Protein AF-A0A9X3E9T6-F1 (afdb_monomer_lite)

pLDDT: mean 73.94, std 21.01, range [24.67, 98.44]

Organism: NCBI:txid2766470

Secondary structure (DSSP, 8-state):
--EE-TTS-EEEEEEEEESSS-STT-SS-EEEEEEEETTEEEEEEEEEB-TTTS-TT--TT-B--GGGB-STTSTT------------GGGHHHHHHHHHHSTTGGG----S----TT-TTS------PPPPP-HHHHHHHHHHTT--HHHHHHHHT--HHHHHHHHTTSSPPPHHHHHHHHHH-HHHHTSEEEEEEEEEEEETT--HHHIIIIIS---GGGEEEEE--GGG-SEEEEETTSTTEEEEE---EE-TTT--EE----EEEEE-HHHHHHHHHHHHHTT--HHHHHHHHHHTT-EEEEEEEEEEESS----HHHHHHHHHTT-EEETT--EEEEEETTTEEEEEEEETTEEEEEEEHHHHHHHTT---S--EEEEEEEETHHHHHHHHHHHHHS-HHHHHHHHHHHHEEEBSSPPPTTGGGSSSHHHHHTTTSPBPHHHHHHHHHGGG-EEEE-PPP--HHHHHHHIIIIIHHHHHHHHHTTTHHHHHHHHHTPPPPHHHHHHHHHHHHHHHHTT-------------SEETTSHHHH--

Structure (mmCIF, N/CA/C/O backbone):
data_AF-A0A9X3E9T6-F1
#
_entry.id   AF-A0A9X3E9T6-F1
#
loop_
_atom_site.group_PDB
_atom_site.id
_atom_site.type_symbol
_atom_site.label_atom_id
_atom_site.label_alt_id
_atom_site.label_comp_id
_atom_site.label_asym_id
_atom_site.label_entity_id
_atom_site.label_seq_id
_atom_site.pdbx_PDB_ins_code
_atom_site.Cartn_x
_atom_site.Cartn_y
_atom_site.Cartn_z
_atom_site.occupancy
_atom_site.B_iso_or_equiv
_atom_site.auth_seq_id
_atom_site.auth_comp_id
_atom_site.auth_asym_id
_atom_site.auth_atom_id
_atom_site.pdbx_PDB_model_num
ATOM 1 N N . MET A 1 1 ? 38.530 -41.540 -10.177 1.00 44.16 1 MET A N 1
ATOM 2 C CA . MET A 1 1 ? 39.896 -41.070 -10.492 1.00 44.16 1 MET A CA 1
ATOM 3 C C . MET A 1 1 ? 40.371 -41.462 -11.899 1.00 44.16 1 MET A C 1
ATOM 5 O O . MET A 1 1 ? 41.571 -41.481 -12.116 1.00 44.16 1 MET A O 1
ATOM 9 N N . THR A 1 2 ? 39.484 -41.700 -12.874 1.00 44.81 2 THR A N 1
ATOM 10 C CA . THR A 1 2 ? 39.869 -41.857 -14.290 1.00 44.81 2 THR A CA 1
ATOM 11 C C . THR A 1 2 ? 38.650 -41.707 -15.211 1.00 44.81 2 THR A C 1
ATOM 13 O O . THR A 1 2 ? 37.538 -42.032 -14.797 1.00 44.81 2 THR A O 1
ATOM 16 N N . VAL A 1 3 ? 38.853 -41.200 -16.433 1.00 48.16 3 VAL A N 1
ATOM 17 C CA . VAL A 1 3 ? 37.848 -41.025 -17.503 1.00 48.16 3 VAL A CA 1
ATOM 18 C C . VAL A 1 3 ? 38.040 -42.129 -18.551 1.00 48.16 3 VAL A C 1
ATOM 20 O O . VAL A 1 3 ? 39.171 -42.335 -18.980 1.00 48.16 3 VAL A O 1
ATOM 23 N N . LEU A 1 4 ? 36.986 -42.838 -18.976 1.00 39.59 4 LEU A N 1
ATOM 24 C CA . LEU A 1 4 ? 37.076 -43.904 -19.994 1.00 39.59 4 LEU A CA 1
ATOM 25 C C . LEU A 1 4 ? 36.859 -43.349 -21.410 1.00 39.59 4 LEU A C 1
ATOM 27 O O . LEU A 1 4 ? 35.721 -43.211 -21.826 1.00 39.59 4 LEU A O 1
ATOM 31 N N . ALA A 1 5 ? 37.914 -42.960 -22.124 1.00 48.97 5 ALA A N 1
ATOM 32 C CA . ALA A 1 5 ? 37.822 -42.355 -23.470 1.00 48.97 5 ALA A CA 1
ATOM 33 C C . ALA A 1 5 ? 37.066 -43.208 -24.486 1.00 48.97 5 ALA A C 1
ATOM 35 O O . ALA A 1 5 ? 36.937 -44.415 -24.315 1.00 48.97 5 ALA A O 1
ATOM 36 N N . GLU A 1 6 ? 36.644 -42.592 -25.594 1.00 45.19 6 GLU A N 1
ATOM 37 C CA . GLU A 1 6 ? 36.139 -43.305 -26.779 1.00 45.19 6 GLU A CA 1
ATOM 38 C C . GLU A 1 6 ? 37.136 -44.376 -27.278 1.00 45.19 6 GLU A C 1
ATOM 40 O O . GLU A 1 6 ? 36.754 -45.339 -27.935 1.00 45.19 6 GLU A O 1
ATOM 45 N N . THR A 1 7 ? 38.416 -44.262 -26.899 1.00 46.56 7 THR A N 1
ATOM 46 C CA . THR A 1 7 ? 39.479 -45.262 -27.103 1.00 46.56 7 THR A CA 1
ATOM 47 C C . THR A 1 7 ? 39.428 -46.455 -26.132 1.00 46.56 7 THR A C 1
ATOM 49 O O . THR A 1 7 ? 40.291 -47.330 -26.186 1.00 46.56 7 THR A O 1
ATOM 52 N N . ASN A 1 8 ? 38.433 -46.510 -25.243 1.00 52.31 8 ASN A N 1
ATOM 53 C CA . ASN A 1 8 ? 38.227 -47.516 -24.198 1.00 52.31 8 ASN A CA 1
ATOM 54 C C . ASN A 1 8 ? 39.381 -47.635 -23.179 1.00 52.31 8 ASN A C 1
ATOM 56 O O . ASN A 1 8 ? 39.603 -48.691 -22.585 1.00 52.31 8 ASN A O 1
ATOM 60 N N . GLN A 1 9 ? 40.124 -46.546 -22.962 1.00 46.59 9 GLN A N 1
ATOM 61 C CA . GLN A 1 9 ? 41.236 -46.470 -22.010 1.00 46.59 9 GLN A CA 1
ATOM 62 C C . GLN A 1 9 ? 40.991 -45.423 -20.922 1.00 46.59 9 GLN A C 1
ATOM 64 O O . GLN A 1 9 ? 40.232 -44.473 -21.113 1.00 46.59 9 GLN A O 1
ATOM 69 N N . PHE A 1 10 ? 41.641 -45.607 -19.772 1.00 55.19 10 PHE A N 1
ATOM 70 C CA . PHE A 1 10 ? 41.429 -44.806 -18.569 1.00 55.19 10 PHE A CA 1
ATOM 71 C C . PHE A 1 10 ? 42.449 -43.667 -18.441 1.00 55.19 10 PHE A C 1
ATOM 73 O O . PHE A 1 10 ? 43.644 -43.911 -18.294 1.00 55.19 10 PHE A O 1
ATOM 80 N N . TYR A 1 11 ? 41.960 -42.428 -18.429 1.00 59.91 11 TYR A N 1
ATOM 81 C CA . TYR A 1 11 ? 42.768 -41.208 -18.339 1.00 59.91 11 TYR A CA 1
ATOM 82 C C . TYR A 1 11 ? 42.636 -40.563 -16.965 1.00 59.91 11 TYR A C 1
ATOM 84 O O . TYR A 1 11 ? 41.524 -40.442 -16.457 1.00 59.91 11 TYR A O 1
ATOM 92 N N . SER A 1 12 ? 43.729 -40.093 -16.370 1.00 67.38 12 SER A N 1
ATOM 93 C CA . SER A 1 12 ? 43.679 -39.248 -15.175 1.00 67.38 12 SER A CA 1
ATOM 94 C C . SER A 1 12 ? 43.418 -37.789 -15.558 1.00 67.38 12 SER A C 1
ATOM 96 O O . SER A 1 12 ? 43.933 -37.299 -16.562 1.00 67.38 12 SER A O 1
ATOM 98 N N . ALA A 1 13 ? 42.587 -37.105 -14.769 1.00 67.38 13 ALA A N 1
ATOM 99 C CA . ALA A 1 13 ? 42.177 -35.724 -15.008 1.00 67.38 13 ALA A CA 1
ATOM 100 C C . ALA A 1 13 ? 42.768 -34.795 -13.940 1.00 67.38 13 ALA A C 1
ATOM 102 O O . ALA A 1 13 ? 42.509 -34.974 -12.747 1.00 67.38 13 ALA A O 1
ATOM 103 N N . THR A 1 14 ? 43.539 -33.800 -14.377 1.00 73.94 14 THR A N 1
ATOM 104 C CA . THR A 1 14 ? 44.278 -32.876 -13.507 1.00 73.94 14 THR A CA 1
ATOM 105 C C . THR A 1 14 ? 43.867 -31.431 -13.767 1.00 73.94 14 THR A C 1
ATOM 107 O O . THR A 1 14 ? 43.789 -31.002 -14.917 1.00 73.94 14 THR A O 1
ATOM 110 N N . PHE A 1 15 ? 43.625 -30.656 -12.711 1.00 76.12 15 PHE A N 1
ATOM 111 C CA . PHE A 1 15 ? 43.280 -29.241 -12.802 1.00 76.12 15 PHE A CA 1
ATOM 112 C C . PHE A 1 15 ? 44.465 -28.409 -13.301 1.00 76.12 15 PHE A C 1
ATOM 114 O O . PHE A 1 15 ? 45.525 -28.379 -12.677 1.00 76.12 15 PHE A O 1
ATOM 121 N N . LEU A 1 16 ? 44.271 -27.690 -14.407 1.00 66.06 16 LEU A N 1
ATOM 122 C CA . LEU A 1 16 ? 45.278 -26.830 -15.036 1.00 66.06 16 LEU A CA 1
ATOM 123 C C . LEU A 1 16 ? 44.920 -25.334 -14.967 1.00 66.06 16 LEU A C 1
ATOM 125 O O . LEU A 1 16 ? 45.559 -24.515 -15.627 1.00 66.06 16 LEU A O 1
ATOM 129 N N . GLY A 1 17 ? 43.930 -24.968 -14.150 1.00 64.12 17 GLY A N 1
ATOM 130 C CA . GLY A 1 17 ? 43.549 -23.581 -13.889 1.00 64.12 17 GLY A CA 1
ATOM 131 C C . GLY A 1 17 ? 42.179 -23.212 -14.452 1.00 64.12 17 GLY A C 1
ATOM 132 O O . GLY A 1 17 ? 41.471 -24.034 -15.027 1.00 64.12 17 GLY A O 1
ATOM 133 N N . THR A 1 18 ? 41.779 -21.959 -14.272 1.00 64.88 18 THR A N 1
ATOM 134 C CA . THR A 1 18 ? 40.484 -21.437 -14.729 1.00 64.88 18 THR A CA 1
ATOM 135 C C . THR A 1 18 ? 40.640 -20.667 -16.033 1.00 64.88 18 THR A C 1
ATOM 137 O O . THR A 1 18 ? 41.715 -20.156 -16.343 1.00 64.88 18 THR A O 1
ATOM 140 N N . THR A 1 19 ? 39.568 -20.562 -16.819 1.00 56.28 19 THR A N 1
ATOM 141 C CA . THR A 1 19 ? 39.534 -19.657 -17.986 1.00 56.28 19 THR A CA 1
ATOM 142 C C . THR A 1 19 ? 38.883 -18.311 -17.671 1.00 56.28 19 THR A C 1
ATOM 144 O O . THR A 1 19 ? 38.734 -17.484 -18.563 1.00 56.28 19 THR A O 1
ATOM 147 N N . GLN A 1 20 ? 38.484 -18.094 -16.416 1.00 53.66 20 GLN A N 1
ATOM 148 C CA . GLN A 1 20 ? 37.830 -16.881 -15.929 1.00 53.66 20 GLN A CA 1
ATOM 149 C C . GLN A 1 20 ? 38.615 -16.287 -14.752 1.00 53.66 20 GLN A C 1
ATOM 151 O O . GLN A 1 20 ? 39.206 -17.025 -13.959 1.00 53.66 20 GLN A O 1
ATOM 156 N N . HIS A 1 21 ? 38.605 -14.953 -14.645 1.00 43.19 21 HIS A N 1
ATOM 157 C CA . HIS A 1 21 ? 39.399 -14.185 -13.676 1.00 43.19 21 HIS A CA 1
ATOM 158 C C . HIS A 1 21 ? 38.921 -14.306 -12.213 1.00 43.19 21 HIS A C 1
ATOM 160 O O . HIS A 1 21 ? 39.650 -13.900 -11.312 1.00 43.19 21 HIS A O 1
ATOM 166 N N . SER A 1 22 ? 37.751 -14.899 -11.942 1.00 46.81 22 SER A N 1
ATOM 167 C CA . SER A 1 22 ? 37.351 -15.315 -10.590 1.00 46.81 22 SER A CA 1
ATOM 168 C C . SER A 1 22 ? 36.374 -16.500 -10.632 1.00 46.81 22 SER A C 1
ATOM 170 O O . SER A 1 22 ? 35.544 -16.601 -11.531 1.00 46.81 22 SER A O 1
ATOM 172 N N . LEU A 1 23 ? 36.481 -17.413 -9.659 1.00 48.50 23 LEU A N 1
ATOM 173 C CA . LEU A 1 23 ? 35.585 -18.574 -9.496 1.00 48.50 23 LEU A CA 1
ATOM 174 C C . LEU A 1 23 ? 34.292 -18.238 -8.735 1.00 48.50 23 LEU A C 1
ATOM 176 O O . LEU A 1 23 ? 33.422 -19.089 -8.592 1.00 48.50 23 LEU A O 1
ATOM 180 N N . ALA A 1 24 ? 34.172 -17.018 -8.210 1.00 46.91 24 ALA A N 1
ATOM 181 C CA . ALA A 1 24 ? 33.359 -16.752 -7.027 1.00 46.91 24 ALA A CA 1
ATOM 182 C C . ALA A 1 24 ? 31.846 -16.583 -7.264 1.00 46.91 24 ALA A C 1
ATOM 184 O O . ALA A 1 24 ? 31.124 -16.396 -6.293 1.00 46.91 24 ALA A O 1
ATOM 185 N N . TYR A 1 25 ? 31.338 -16.651 -8.499 1.00 48.00 25 TYR A N 1
ATOM 186 C CA . TYR A 1 25 ? 29.933 -16.289 -8.761 1.00 48.00 25 TYR A CA 1
ATOM 187 C C . TYR A 1 25 ? 29.215 -17.149 -9.799 1.00 48.00 25 TYR A C 1
ATOM 189 O O . TYR A 1 25 ? 28.140 -16.780 -10.267 1.00 48.00 25 TYR A O 1
ATOM 197 N N . THR A 1 26 ? 29.773 -18.301 -10.171 1.00 48.09 26 THR A N 1
ATOM 198 C CA . THR A 1 26 ? 29.098 -19.194 -11.120 1.00 48.09 26 THR A CA 1
ATOM 199 C C . THR A 1 26 ? 28.942 -20.574 -10.498 1.00 48.09 26 THR A C 1
ATOM 201 O O . THR A 1 26 ? 29.926 -21.182 -10.086 1.00 48.09 26 THR A O 1
ATOM 204 N N . ASN A 1 27 ? 27.716 -21.100 -10.481 1.00 56.22 27 ASN A N 1
ATOM 205 C CA . ASN A 1 27 ? 27.449 -22.478 -10.056 1.00 56.22 27 ASN A CA 1
ATOM 206 C C . ASN A 1 27 ? 27.960 -23.510 -11.080 1.00 56.22 27 ASN A C 1
ATOM 208 O O . ASN A 1 27 ? 27.854 -24.711 -10.832 1.00 56.22 27 ASN A O 1
ATOM 212 N N . THR A 1 28 ? 28.505 -23.067 -12.224 1.00 61.16 28 THR A N 1
ATOM 213 C CA . THR A 1 28 ? 29.092 -23.934 -13.251 1.00 61.16 28 THR A CA 1
ATOM 214 C C . THR A 1 28 ? 30.364 -23.354 -13.908 1.00 61.16 28 THR A C 1
ATOM 216 O O . THR A 1 28 ? 30.304 -22.992 -15.090 1.00 61.16 28 THR A O 1
ATOM 219 N N . PRO A 1 29 ? 31.499 -23.181 -13.199 1.00 62.38 29 PRO A N 1
ATOM 220 C CA . PRO A 1 29 ? 32.652 -22.484 -13.768 1.00 62.38 29 PRO A CA 1
ATOM 221 C C . PRO A 1 29 ? 33.346 -23.295 -14.867 1.00 62.38 29 PRO A C 1
ATOM 223 O O . PRO A 1 29 ? 33.340 -24.527 -14.859 1.00 62.38 29 PRO A O 1
ATOM 226 N N . LEU A 1 30 ? 33.978 -22.579 -15.803 1.00 66.31 30 LEU A N 1
ATOM 227 C CA . LEU A 1 30 ? 34.826 -23.154 -16.849 1.00 66.31 30 LEU A CA 1
ATOM 228 C C . LEU A 1 30 ? 36.261 -23.310 -16.338 1.00 66.31 30 LEU A C 1
ATOM 230 O O . LEU A 1 30 ? 36.926 -22.335 -15.965 1.00 66.31 30 LEU A O 1
ATOM 234 N N . ILE A 1 31 ? 36.752 -24.545 -16.362 1.00 67.88 31 ILE A N 1
ATOM 235 C CA . ILE A 1 31 ? 38.108 -24.891 -15.934 1.00 67.88 31 ILE A CA 1
ATOM 236 C C . ILE A 1 31 ? 38.887 -25.572 -17.055 1.00 67.88 31 ILE A C 1
ATOM 238 O O . ILE A 1 31 ? 38.310 -26.258 -17.895 1.00 67.88 31 ILE A O 1
ATOM 242 N N . LYS A 1 32 ? 40.211 -25.402 -17.066 1.00 71.56 32 LYS A N 1
ATOM 243 C CA . LYS A 1 32 ? 41.132 -26.186 -17.892 1.00 71.56 32 LYS A CA 1
ATOM 244 C C . LYS A 1 32 ? 41.535 -27.450 -17.145 1.00 71.56 32 LYS A C 1
ATOM 246 O O . LYS A 1 32 ? 41.968 -27.388 -15.996 1.00 71.56 32 LYS A O 1
ATOM 251 N N . VAL A 1 33 ? 41.440 -28.585 -17.823 1.00 69.38 33 VAL A N 1
ATOM 252 C CA . VAL A 1 33 ? 41.787 -29.904 -17.290 1.00 69.38 33 VAL A CA 1
ATOM 253 C C . VAL A 1 33 ? 42.722 -30.609 -18.265 1.00 69.38 33 VAL A C 1
ATOM 255 O O . VAL A 1 33 ? 42.453 -30.660 -19.466 1.00 69.38 33 VAL A O 1
ATOM 258 N N . GLY A 1 34 ? 43.831 -31.133 -17.751 1.00 73.44 34 GLY A N 1
ATOM 259 C CA . GLY A 1 34 ? 44.755 -31.994 -18.482 1.00 73.44 34 GLY A CA 1
ATOM 260 C C . GLY A 1 34 ? 44.348 -33.452 -18.339 1.00 73.44 34 GLY A C 1
ATOM 261 O O . GLY A 1 34 ? 44.102 -33.908 -17.224 1.00 73.44 34 GLY A O 1
ATOM 262 N N . LEU A 1 35 ? 44.269 -34.167 -19.458 1.00 71.38 35 LEU A N 1
ATOM 263 C CA . LEU A 1 35 ? 43.965 -35.593 -19.502 1.00 71.38 35 LEU A CA 1
ATOM 264 C C . LEU A 1 35 ? 45.243 -36.368 -19.815 1.00 71.38 35 LEU A C 1
ATOM 266 O O . LEU A 1 35 ? 45.805 -36.227 -20.906 1.00 71.38 35 LEU A O 1
ATOM 270 N N . SER A 1 36 ? 45.686 -37.192 -18.869 1.00 67.94 36 SER A N 1
ATOM 271 C CA . SER A 1 36 ? 46.921 -37.969 -18.971 1.00 67.94 36 SER A CA 1
ATOM 272 C C . SER A 1 36 ? 46.633 -39.464 -19.026 1.00 67.94 36 SER A C 1
ATOM 274 O O . SER A 1 36 ? 45.788 -39.977 -18.297 1.00 67.94 36 SER A O 1
ATOM 276 N N . LEU A 1 37 ? 47.365 -40.182 -19.870 1.00 68.19 37 LEU A N 1
ATOM 277 C CA . LEU A 1 37 ? 47.277 -41.631 -20.022 1.00 68.19 37 LEU A CA 1
ATOM 278 C C . LEU A 1 37 ? 48.650 -42.225 -19.699 1.00 68.19 37 LEU A C 1
ATOM 280 O O . LEU A 1 37 ? 49.653 -41.771 -20.238 1.00 68.19 37 LEU A O 1
ATOM 284 N N . HIS A 1 38 ? 48.707 -43.193 -18.779 1.00 70.06 38 HIS A N 1
ATOM 285 C CA . HIS A 1 38 ? 49.962 -43.756 -18.240 1.00 70.06 38 HIS A CA 1
ATOM 286 C C . HIS A 1 38 ? 50.953 -42.703 -17.698 1.00 70.06 38 HIS A C 1
ATOM 288 O O . HIS A 1 38 ? 52.161 -42.907 -17.715 1.00 70.06 38 HIS A O 1
ATOM 294 N N . GLY A 1 39 ? 50.440 -41.577 -17.190 1.00 57.47 39 GLY A N 1
ATOM 295 C CA . GLY A 1 39 ? 51.256 -40.495 -16.627 1.00 57.47 39 GLY A CA 1
ATOM 296 C C . GLY A 1 39 ? 51.733 -39.453 -17.641 1.00 57.47 39 GLY A C 1
ATOM 297 O O . GLY A 1 39 ? 52.264 -38.427 -17.226 1.00 57.47 39 GLY A O 1
ATOM 298 N N . GLU A 1 40 ? 51.483 -39.649 -18.937 1.00 53.75 40 GLU A N 1
ATOM 299 C CA . GLU A 1 40 ? 51.814 -38.670 -19.975 1.00 53.75 40 GLU A CA 1
ATOM 300 C C . GLU A 1 40 ? 50.583 -37.866 -20.399 1.00 53.75 40 GLU A C 1
ATOM 302 O O . GLU A 1 40 ? 49.534 -38.440 -20.706 1.00 53.75 40 GLU A O 1
ATOM 307 N N . LEU A 1 41 ? 50.713 -36.536 -20.432 1.00 67.69 41 LEU A N 1
ATOM 308 C CA . LEU A 1 41 ? 49.646 -35.617 -20.825 1.00 67.69 41 LEU A CA 1
ATOM 309 C C . LEU A 1 41 ? 49.325 -35.780 -22.311 1.00 67.69 41 LEU A C 1
ATOM 311 O O . LEU A 1 41 ? 50.158 -35.499 -23.167 1.00 67.69 41 LEU A O 1
ATOM 315 N N . GLN A 1 42 ? 48.096 -36.185 -22.609 1.00 69.69 42 GLN A N 1
ATOM 316 C CA . GLN A 1 42 ? 47.655 -36.440 -23.979 1.00 69.69 42 GLN A CA 1
ATOM 317 C C . GLN A 1 42 ? 46.933 -35.230 -24.569 1.00 69.69 42 GLN A C 1
ATOM 319 O O . GLN A 1 42 ? 47.113 -34.892 -25.736 1.00 69.69 42 GLN A O 1
ATOM 324 N N . THR A 1 43 ? 46.092 -34.561 -23.777 1.00 64.44 43 THR A N 1
ATOM 325 C CA . THR A 1 43 ? 45.343 -33.394 -24.250 1.00 64.44 43 THR A CA 1
ATOM 326 C C . THR A 1 43 ? 44.883 -32.504 -23.099 1.00 64.44 43 THR A C 1
ATOM 328 O O . THR A 1 43 ? 44.825 -32.934 -21.948 1.00 64.44 43 THR A O 1
ATOM 331 N N . VAL A 1 44 ? 44.540 -31.255 -23.412 1.00 68.62 44 VAL A N 1
ATOM 332 C CA . VAL A 1 44 ? 43.971 -30.287 -22.469 1.00 68.62 44 VAL A CA 1
ATOM 333 C C . VAL A 1 44 ? 42.613 -29.841 -22.991 1.00 68.62 44 VAL A C 1
ATOM 335 O O . VAL A 1 44 ? 42.472 -29.500 -24.166 1.00 68.62 44 VAL A O 1
ATOM 338 N N . LYS A 1 45 ? 41.611 -29.834 -22.116 1.00 64.62 45 LYS A N 1
ATOM 339 C CA . LYS A 1 45 ? 40.236 -29.447 -22.443 1.00 64.62 45 LYS A CA 1
ATOM 340 C C . LYS A 1 45 ? 39.742 -28.377 -21.484 1.00 64.62 45 LYS A C 1
ATOM 342 O O . LYS A 1 45 ? 40.173 -28.318 -20.335 1.00 64.62 45 LYS A O 1
ATOM 347 N N . THR A 1 46 ? 38.832 -27.539 -21.965 1.00 68.06 46 THR A N 1
ATOM 348 C CA . THR A 1 46 ? 38.078 -26.616 -21.118 1.00 68.06 46 THR A CA 1
ATOM 349 C C . THR A 1 46 ? 36.684 -27.188 -20.925 1.00 68.06 46 THR A C 1
ATOM 351 O O . THR A 1 46 ? 36.020 -27.482 -21.913 1.00 68.06 46 THR A O 1
ATOM 354 N N . V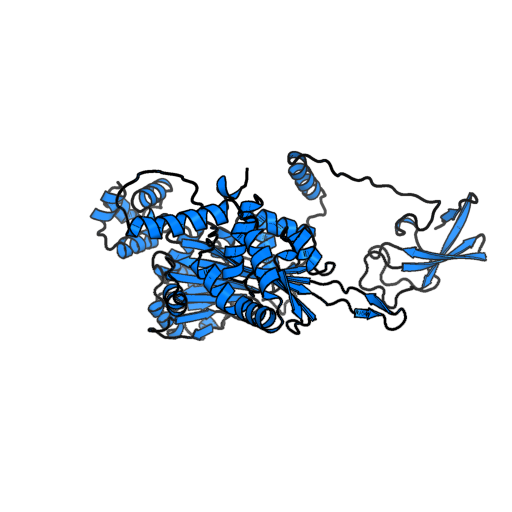AL A 1 47 ? 36.275 -27.379 -19.673 1.00 64.38 47 VAL A N 1
ATOM 355 C CA . VAL A 1 47 ? 35.019 -28.050 -19.313 1.00 64.38 47 VAL A CA 1
ATOM 356 C C . VAL A 1 47 ? 34.284 -27.275 -18.227 1.00 64.38 47 VAL A C 1
ATOM 358 O O . VAL A 1 47 ? 34.920 -26.671 -17.354 1.00 64.38 47 VAL A O 1
ATOM 361 N N . LYS A 1 48 ? 32.951 -27.299 -18.266 1.00 67.44 48 LYS A N 1
ATOM 362 C CA . LYS A 1 48 ? 32.105 -26.793 -17.184 1.00 67.44 48 LYS A CA 1
ATOM 363 C C . LYS A 1 48 ? 31.958 -27.820 -16.073 1.00 67.44 48 LYS A C 1
ATOM 365 O O . LYS A 1 48 ? 31.623 -28.984 -16.290 1.00 67.44 48 LYS A O 1
ATOM 370 N N . VAL A 1 49 ? 32.148 -27.356 -14.848 1.00 62.16 49 VAL A N 1
ATOM 371 C CA . VAL A 1 49 ? 32.043 -28.167 -13.630 1.00 62.16 49 VAL A CA 1
ATOM 372 C C . VAL A 1 49 ? 31.055 -27.556 -12.665 1.00 62.16 49 VAL A C 1
ATOM 374 O O . VAL A 1 49 ? 30.827 -26.368 -12.724 1.00 62.16 49 VAL A O 1
ATOM 377 N N . ASN A 1 50 ? 30.465 -28.334 -11.771 1.00 63.62 50 ASN A N 1
ATOM 378 C CA . ASN A 1 50 ? 29.558 -27.886 -10.732 1.00 63.62 50 ASN A CA 1
ATOM 379 C C . ASN A 1 50 ? 30.347 -27.114 -9.665 1.00 63.62 50 ASN A C 1
ATOM 381 O O . ASN A 1 50 ? 31.109 -27.695 -8.890 1.00 63.62 50 ASN A O 1
ATOM 385 N N . GLY A 1 51 ? 30.134 -25.801 -9.618 1.00 57.88 51 GLY A N 1
ATOM 386 C CA . GLY A 1 51 ? 30.788 -24.876 -8.693 1.00 57.88 51 GLY A CA 1
ATOM 387 C C . GLY A 1 51 ? 30.529 -25.203 -7.224 1.00 57.88 51 GLY A C 1
ATOM 388 O O . GLY A 1 51 ? 31.384 -24.931 -6.394 1.00 57.88 51 GLY A O 1
ATOM 389 N N . ASN A 1 52 ? 29.416 -25.875 -6.906 1.00 59.03 52 ASN A N 1
ATOM 390 C CA . ASN A 1 52 ? 29.074 -26.260 -5.532 1.00 59.03 52 ASN A CA 1
ATOM 391 C C . ASN A 1 52 ? 29.847 -27.494 -5.036 1.00 59.03 52 ASN A C 1
ATOM 393 O O . ASN A 1 52 ? 29.857 -27.766 -3.838 1.00 59.03 52 ASN A O 1
ATOM 397 N N . GLN A 1 53 ? 30.454 -28.267 -5.945 1.00 52.03 53 GLN A N 1
ATOM 398 C CA . GLN A 1 53 ? 31.269 -29.443 -5.611 1.00 52.03 53 GLN A CA 1
ATOM 399 C C . GLN A 1 53 ? 32.769 -29.211 -5.823 1.00 52.03 53 GLN A C 1
ATOM 401 O O . GLN A 1 53 ? 33.588 -29.987 -5.332 1.00 52.03 53 GLN A O 1
ATOM 406 N N . LEU A 1 54 ? 33.149 -28.127 -6.503 1.00 54.03 54 LEU A N 1
ATOM 407 C CA . LEU A 1 54 ? 34.503 -27.601 -6.423 1.00 54.03 54 LEU A CA 1
ATOM 408 C C . LEU A 1 54 ? 34.699 -27.044 -5.015 1.00 54.03 54 LEU A C 1
ATOM 410 O O . LEU A 1 54 ? 34.128 -26.017 -4.658 1.00 54.03 54 LEU A O 1
ATOM 414 N N . SER A 1 55 ? 35.503 -27.716 -4.191 1.00 52.59 55 SER A N 1
ATOM 415 C CA . SER A 1 55 ? 35.936 -27.087 -2.943 1.00 52.59 55 SER A CA 1
ATOM 416 C C . SER A 1 55 ? 36.629 -25.760 -3.280 1.00 52.59 55 SER A C 1
ATOM 418 O O . SER A 1 55 ? 37.395 -25.693 -4.244 1.00 52.59 55 SER A O 1
ATOM 420 N N . ASN A 1 56 ? 36.417 -24.715 -2.476 1.00 52.91 56 ASN A N 1
ATOM 421 C CA . ASN A 1 56 ? 37.057 -23.399 -2.650 1.00 52.91 56 ASN A CA 1
ATOM 422 C C . ASN A 1 56 ? 38.609 -23.428 -2.568 1.00 52.91 56 ASN A C 1
ATOM 424 O O . ASN A 1 56 ? 39.237 -22.375 -2.533 1.00 52.91 56 ASN A O 1
ATOM 428 N N . ASN A 1 57 ? 39.235 -24.614 -2.540 1.00 56.06 57 ASN A N 1
ATOM 429 C CA . ASN A 1 57 ? 40.653 -24.853 -2.282 1.00 56.06 57 ASN A CA 1
ATOM 430 C C . ASN A 1 57 ? 41.392 -25.637 -3.393 1.00 56.06 57 ASN A C 1
ATOM 432 O O . ASN A 1 57 ? 42.522 -26.057 -3.143 1.00 56.06 57 ASN A O 1
ATOM 436 N N . LEU A 1 58 ? 40.813 -25.856 -4.585 1.00 59.12 58 LEU A N 1
ATOM 437 C CA . LEU A 1 58 ? 41.522 -26.549 -5.681 1.00 59.12 58 LEU A CA 1
ATOM 438 C C . LEU A 1 58 ? 42.771 -25.778 -6.145 1.00 59.12 58 LEU A C 1
ATOM 440 O O . LEU A 1 58 ? 42.696 -24.604 -6.513 1.00 59.12 58 LEU A O 1
ATOM 444 N N . LYS A 1 59 ? 43.915 -26.464 -6.184 1.00 65.44 59 LYS A N 1
ATOM 445 C CA . LYS A 1 59 ? 45.211 -25.944 -6.633 1.00 65.44 59 LYS A CA 1
ATOM 446 C C . LYS A 1 59 ? 45.616 -26.551 -7.970 1.00 65.44 59 LYS A C 1
ATOM 448 O O . LYS A 1 59 ? 45.227 -27.660 -8.326 1.00 65.44 59 LYS A O 1
ATOM 453 N N . LEU A 1 60 ? 46.424 -25.805 -8.725 1.00 61.25 60 LEU A N 1
ATOM 454 C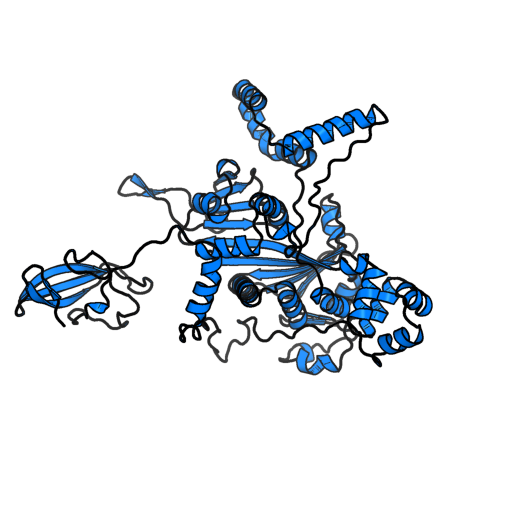 CA . LEU A 1 60 ? 47.003 -26.275 -9.983 1.00 61.25 60 LEU A CA 1
ATOM 455 C C . LEU A 1 60 ? 47.743 -27.605 -9.757 1.00 61.25 60 LEU A C 1
ATOM 457 O O . LEU A 1 60 ? 48.629 -27.667 -8.908 1.00 61.25 60 LEU A O 1
ATOM 461 N N . GLY A 1 61 ? 47.390 -28.643 -10.514 1.00 56.88 61 GLY A N 1
ATOM 462 C CA . GLY A 1 61 ? 47.946 -29.989 -10.354 1.00 56.88 61 GLY A CA 1
ATOM 463 C C . GLY A 1 61 ? 47.084 -30.962 -9.538 1.00 56.88 61 GLY A C 1
ATOM 464 O O . GLY A 1 61 ? 47.392 -32.152 -9.530 1.00 56.88 61 GLY A O 1
ATOM 465 N N . ASP A 1 62 ? 45.994 -30.506 -8.911 1.00 66.88 62 ASP A N 1
ATOM 466 C CA . ASP A 1 62 ? 45.079 -31.380 -8.167 1.00 66.88 62 ASP A CA 1
ATOM 467 C C . ASP A 1 62 ? 44.263 -32.293 -9.102 1.00 66.88 62 ASP A C 1
ATOM 469 O O . ASP A 1 62 ? 43.896 -31.912 -10.218 1.00 66.88 62 ASP A O 1
ATOM 473 N N . PHE A 1 63 ? 43.940 -33.506 -8.644 1.00 65.19 63 PHE A N 1
ATOM 474 C CA . PHE A 1 63 ? 43.067 -34.431 -9.377 1.00 65.19 63 PHE A CA 1
ATOM 475 C C . PHE A 1 63 ? 41.590 -34.052 -9.225 1.00 65.19 63 PHE A C 1
ATOM 477 O O . PHE A 1 63 ? 41.146 -33.702 -8.133 1.00 65.19 63 PHE A O 1
ATOM 484 N N . ILE A 1 64 ? 40.812 -34.173 -10.306 1.00 61.78 64 ILE A N 1
ATOM 485 C CA . ILE A 1 64 ? 39.383 -33.813 -10.321 1.00 61.78 64 ILE A CA 1
ATOM 486 C C . ILE A 1 64 ? 38.487 -35.056 -10.470 1.00 61.78 64 ILE A C 1
ATOM 488 O O . ILE A 1 64 ? 38.740 -35.922 -11.311 1.00 61.78 64 ILE A O 1
ATOM 492 N N . GLU A 1 65 ? 37.411 -35.137 -9.673 1.00 56.72 65 GLU A N 1
ATOM 493 C CA . GLU A 1 65 ? 36.372 -36.174 -9.782 1.00 56.72 65 GLU A CA 1
ATOM 494 C C . GLU A 1 65 ? 35.323 -35.849 -10.853 1.00 56.72 65 GLU A C 1
ATOM 496 O O . GLU A 1 65 ? 34.815 -34.739 -10.927 1.00 56.72 65 GLU A O 1
ATOM 501 N N . LEU A 1 66 ? 34.945 -36.832 -11.674 1.00 52.62 66 LEU A N 1
ATOM 502 C CA . LEU A 1 66 ? 34.142 -36.590 -12.882 1.00 52.62 66 LEU A CA 1
ATOM 503 C C . LEU A 1 66 ? 32.646 -36.372 -12.639 1.00 52.62 66 LEU A C 1
ATOM 505 O O . LEU A 1 66 ? 31.983 -35.792 -13.491 1.00 52.62 66 LEU A O 1
ATOM 509 N N . GLY A 1 67 ? 32.113 -36.795 -11.488 1.00 52.09 67 GLY A N 1
ATOM 510 C CA . GLY A 1 67 ? 30.698 -36.594 -11.143 1.00 52.09 67 GLY A CA 1
ATOM 511 C C . GLY A 1 67 ? 30.304 -35.122 -10.988 1.00 52.09 67 GLY A C 1
ATOM 512 O O . GLY A 1 67 ? 29.119 -34.805 -10.928 1.00 52.09 67 GLY A O 1
ATOM 513 N N . ILE A 1 68 ? 31.298 -34.230 -10.949 1.00 53.38 68 ILE A N 1
ATOM 514 C CA . ILE A 1 68 ? 31.111 -32.788 -10.848 1.00 53.38 68 ILE A CA 1
ATOM 515 C C . ILE A 1 68 ? 31.118 -32.108 -12.230 1.00 53.38 68 ILE A C 1
ATOM 517 O O . ILE A 1 68 ? 30.834 -30.923 -12.298 1.00 53.38 68 ILE A O 1
ATOM 521 N N . ILE A 1 69 ? 31.428 -32.794 -13.337 1.00 55.53 69 ILE A N 1
ATOM 522 C CA . ILE A 1 69 ? 31.437 -32.213 -14.698 1.00 55.53 69 ILE A CA 1
ATOM 523 C C . ILE A 1 69 ? 30.019 -32.282 -15.298 1.00 55.53 69 ILE A C 1
ATOM 525 O O . ILE A 1 69 ? 29.366 -33.319 -15.192 1.00 55.53 69 ILE A O 1
ATOM 529 N N . LYS A 1 70 ? 29.516 -31.200 -15.917 1.00 48.22 70 LYS A N 1
ATOM 530 C CA . LYS A 1 70 ? 28.151 -31.145 -16.490 1.00 48.22 70 LYS A CA 1
ATOM 531 C C . LYS A 1 70 ? 28.149 -31.022 -18.022 1.00 48.22 70 LYS A C 1
ATOM 533 O O . LYS A 1 70 ? 28.728 -30.080 -18.549 1.00 48.22 70 LYS A O 1
ATOM 538 N N . GLY A 1 71 ? 27.350 -31.868 -18.683 1.00 45.25 71 GLY A N 1
ATOM 539 C CA . GLY A 1 71 ? 26.907 -31.709 -20.079 1.00 45.25 71 GLY A CA 1
ATOM 540 C C . GLY A 1 71 ? 27.874 -32.208 -21.161 1.00 45.25 71 GLY A C 1
ATOM 541 O O . GLY A 1 71 ? 29.024 -32.538 -20.885 1.00 45.25 71 GLY A O 1
ATOM 542 N N . ASP A 1 72 ? 27.372 -32.231 -22.400 1.00 41.06 72 ASP A N 1
ATOM 543 C CA . ASP A 1 72 ? 27.903 -32.814 -23.656 1.00 41.06 72 ASP A CA 1
ATOM 544 C C . ASP A 1 72 ? 29.277 -32.276 -24.124 1.00 41.06 72 ASP A C 1
ATOM 546 O O . ASP A 1 72 ? 29.760 -32.579 -25.215 1.00 41.06 72 ASP A O 1
ATOM 550 N N . GLU A 1 73 ? 29.931 -31.461 -23.296 1.00 48.94 73 GLU A N 1
ATOM 551 C CA . GLU A 1 73 ? 31.241 -30.838 -23.528 1.00 48.94 73 GLU A CA 1
ATOM 552 C C . GLU A 1 73 ? 32.388 -31.871 -23.537 1.00 48.94 73 GLU A C 1
ATOM 554 O O . GLU A 1 73 ? 33.505 -31.588 -23.978 1.00 48.94 73 GLU A O 1
ATOM 559 N N . LEU A 1 74 ? 32.077 -33.099 -23.112 1.00 46.06 74 LEU A N 1
ATOM 560 C CA . LEU A 1 74 ? 32.791 -34.332 -23.422 1.00 46.06 74 LEU A CA 1
ATOM 561 C C . LEU A 1 74 ? 31.895 -35.203 -24.314 1.00 46.06 74 LEU A C 1
ATOM 563 O O . LEU A 1 74 ? 31.324 -36.189 -23.846 1.00 46.06 74 LEU A O 1
ATOM 567 N N . ASN A 1 75 ? 31.732 -34.839 -25.587 1.00 34.50 75 ASN A N 1
ATOM 568 C CA . ASN A 1 75 ? 31.021 -35.701 -26.533 1.00 34.50 75 ASN A CA 1
ATOM 569 C C . ASN A 1 75 ? 31.654 -37.109 -26.485 1.00 34.50 75 ASN A C 1
ATOM 571 O O . ASN A 1 75 ? 32.867 -37.233 -26.660 1.00 34.50 75 ASN A O 1
ATOM 575 N N . GLY A 1 76 ? 30.840 -38.108 -26.111 1.00 40.78 76 GLY A N 1
ATOM 576 C CA . GLY A 1 76 ? 31.256 -39.472 -25.744 1.00 40.78 76 GLY A CA 1
ATOM 577 C C . GLY A 1 76 ? 30.865 -39.937 -24.324 1.00 40.78 76 GLY A C 1
ATOM 578 O O . GLY A 1 76 ? 31.007 -41.120 -24.023 1.00 40.78 76 GLY A O 1
ATOM 579 N N . TYR A 1 77 ? 30.346 -39.059 -23.447 1.00 38.38 77 TYR A N 1
ATOM 580 C CA . TYR A 1 77 ? 30.052 -39.387 -22.037 1.00 38.38 77 TYR A CA 1
ATOM 581 C C . TYR A 1 77 ? 28.752 -38.732 -21.520 1.00 38.38 77 TYR A C 1
ATOM 583 O O . TYR A 1 77 ? 28.624 -37.515 -21.578 1.00 38.38 77 TYR A O 1
ATOM 591 N N . THR A 1 78 ? 27.782 -39.498 -20.992 1.00 32.91 78 THR A N 1
ATOM 592 C CA . THR A 1 78 ? 26.380 -39.029 -20.785 1.00 32.91 78 THR A CA 1
ATOM 593 C C . THR A 1 78 ? 25.815 -39.077 -19.353 1.00 32.91 78 THR A C 1
ATOM 595 O O . THR A 1 78 ? 26.028 -40.061 -18.643 1.00 32.91 78 THR A O 1
ATOM 598 N N . ALA A 1 79 ? 24.939 -38.103 -19.019 1.00 27.08 79 ALA A N 1
ATOM 599 C CA . ALA A 1 79 ? 23.808 -38.210 -18.066 1.00 27.08 79 ALA A CA 1
ATOM 600 C C . ALA A 1 79 ? 22.585 -37.360 -18.544 1.00 27.08 79 ALA A C 1
ATOM 602 O O . ALA A 1 79 ? 22.784 -36.252 -19.029 1.00 27.08 79 ALA A O 1
ATOM 603 N N . ILE A 1 80 ? 21.337 -37.865 -18.441 1.00 31.75 80 ILE A N 1
ATOM 604 C CA . ILE A 1 80 ? 20.138 -37.464 -19.248 1.00 31.75 80 ILE A CA 1
ATOM 605 C C . ILE A 1 80 ? 19.005 -36.773 -18.425 1.00 31.75 80 ILE A C 1
ATOM 607 O O . ILE A 1 80 ? 18.768 -37.178 -17.289 1.00 31.75 80 ILE A O 1
ATOM 611 N N . SER A 1 81 ? 18.244 -35.816 -19.016 1.00 29.64 81 SER A N 1
ATOM 612 C CA . SER A 1 81 ? 16.917 -35.283 -18.564 1.00 29.64 81 SER A CA 1
ATOM 613 C C . SER A 1 81 ? 16.030 -34.799 -19.750 1.00 29.64 81 SER A C 1
ATOM 615 O O . SER A 1 81 ? 16.588 -34.354 -20.747 1.00 29.64 81 SER A O 1
ATOM 617 N N . ILE A 1 82 ? 14.680 -34.859 -19.650 1.00 31.98 82 ILE A N 1
ATOM 618 C CA . ILE A 1 82 ? 13.672 -34.643 -20.737 1.00 31.98 82 ILE A CA 1
ATOM 619 C C . ILE A 1 82 ? 12.645 -33.518 -20.407 1.00 31.98 82 ILE A C 1
ATOM 621 O O . ILE A 1 82 ? 12.245 -33.381 -19.252 1.00 31.98 82 ILE A O 1
ATOM 625 N N . ASP A 1 83 ? 12.218 -32.769 -21.441 1.00 31.72 83 ASP A N 1
ATOM 626 C CA . ASP A 1 83 ? 11.229 -31.660 -21.518 1.00 31.72 83 ASP A CA 1
ATOM 627 C C . ASP A 1 83 ? 9.761 -31.998 -21.160 1.00 31.72 83 ASP A C 1
ATOM 629 O O . ASP A 1 83 ? 9.284 -33.105 -21.413 1.00 31.72 83 ASP A O 1
ATOM 633 N N . ALA A 1 84 ? 8.993 -30.999 -20.689 1.00 28.56 84 ALA A N 1
ATOM 634 C CA . ALA A 1 84 ? 7.539 -31.099 -20.484 1.00 28.56 84 ALA A CA 1
ATOM 635 C C . ALA A 1 84 ? 6.782 -29.792 -20.825 1.00 28.56 84 ALA A C 1
ATOM 637 O O . ALA A 1 84 ? 6.564 -28.937 -19.970 1.00 28.56 84 ALA A O 1
ATOM 638 N N . THR A 1 85 ? 6.313 -29.663 -22.070 1.00 30.34 85 THR A N 1
ATOM 639 C CA . THR A 1 85 ? 5.411 -28.590 -22.550 1.00 30.34 85 THR A CA 1
ATOM 640 C C . THR A 1 85 ? 3.945 -29.022 -22.663 1.00 30.34 85 THR A C 1
ATOM 642 O O . THR A 1 85 ? 3.173 -28.418 -23.401 1.00 30.34 85 THR A O 1
ATOM 645 N N . GLN A 1 86 ? 3.515 -30.036 -21.906 1.00 34.06 86 GLN A N 1
ATOM 646 C CA . GLN A 1 86 ? 2.096 -30.372 -21.739 1.00 34.06 86 GLN A CA 1
ATOM 647 C C . GLN A 1 86 ? 1.845 -30.930 -20.334 1.00 34.06 86 GLN A C 1
ATOM 649 O O . GLN A 1 86 ? 2.042 -32.118 -20.090 1.00 34.06 86 GLN A O 1
ATOM 654 N N . ALA A 1 87 ? 1.402 -30.095 -19.392 1.00 28.88 87 ALA A N 1
ATOM 655 C CA . ALA A 1 87 ? 0.911 -30.580 -18.104 1.00 28.88 87 ALA A CA 1
ATOM 656 C C . ALA A 1 87 ? -0.293 -29.761 -17.633 1.00 28.88 87 ALA A C 1
ATOM 658 O O . ALA A 1 87 ? -0.218 -28.558 -17.406 1.00 28.88 87 ALA A O 1
ATOM 659 N N . ASN A 1 88 ? -1.407 -30.477 -17.513 1.00 32.91 88 ASN A N 1
ATOM 660 C CA . ASN A 1 88 ? -2.694 -30.041 -16.993 1.00 32.91 88 ASN A CA 1
ATOM 661 C C . ASN A 1 88 ? -2.562 -29.607 -15.515 1.00 32.91 88 ASN A C 1
ATOM 663 O O . ASN A 1 88 ? -1.855 -30.262 -14.742 1.00 32.91 88 ASN A O 1
ATOM 667 N N . ASP A 1 89 ? -3.277 -28.549 -15.124 1.00 40.22 89 ASP A N 1
ATOM 668 C CA . ASP A 1 89 ? -3.102 -27.754 -13.886 1.00 40.22 89 ASP A CA 1
ATOM 669 C C . ASP A 1 89 ? -3.202 -28.558 -12.561 1.00 40.22 89 ASP A C 1
ATOM 671 O O . ASP A 1 89 ? -2.733 -28.142 -11.503 1.00 40.22 89 ASP A O 1
ATOM 675 N N . ASN A 1 90 ? -3.725 -29.787 -12.607 1.00 34.09 90 ASN A N 1
ATOM 676 C CA . ASN A 1 90 ? -3.851 -30.667 -11.439 1.00 34.09 90 ASN A CA 1
ATOM 677 C C . ASN A 1 90 ? -2.549 -31.370 -11.007 1.00 34.09 90 ASN A C 1
ATOM 679 O O . ASN A 1 90 ? -2.505 -31.929 -9.911 1.00 34.09 90 ASN A O 1
ATOM 683 N N . ASN A 1 91 ? -1.480 -31.339 -11.812 1.00 35.28 91 ASN A N 1
ATOM 684 C CA . ASN A 1 91 ? -0.203 -31.972 -11.446 1.00 35.28 91 ASN A CA 1
ATOM 685 C C . ASN A 1 91 ? 0.721 -31.070 -10.606 1.00 35.28 91 ASN A C 1
ATOM 687 O O . ASN A 1 91 ? 1.669 -31.565 -9.997 1.00 35.28 91 ASN A O 1
ATOM 691 N N . TYR A 1 92 ? 0.447 -29.764 -10.517 1.00 37.66 92 TYR A N 1
ATOM 692 C CA . TYR A 1 92 ? 1.342 -28.822 -9.834 1.00 37.66 92 TYR A CA 1
ATOM 693 C C . TYR A 1 92 ? 1.207 -28.832 -8.316 1.00 37.66 92 TYR A C 1
ATOM 695 O O . TYR A 1 92 ? 2.214 -28.672 -7.633 1.00 37.66 92 TYR A O 1
ATOM 703 N N . ARG A 1 93 ? 0.017 -29.121 -7.768 1.00 35.09 93 ARG A N 1
ATOM 704 C CA . ARG A 1 93 ? -0.115 -29.385 -6.323 1.00 35.09 93 ARG A CA 1
ATOM 705 C C . ARG A 1 93 ? 0.745 -30.570 -5.910 1.00 35.09 93 ARG A C 1
ATOM 707 O O . ARG A 1 93 ? 1.429 -30.486 -4.906 1.00 35.09 93 ARG A O 1
ATOM 714 N N . LYS A 1 94 ? 0.785 -31.622 -6.731 1.00 33.88 94 LYS A N 1
ATOM 715 C CA . LYS A 1 94 ? 1.625 -32.790 -6.475 1.00 33.88 94 LYS A CA 1
ATOM 716 C C . LYS A 1 94 ? 3.113 -32.469 -6.620 1.00 33.88 94 LYS A C 1
ATOM 718 O O . LYS A 1 94 ? 3.871 -32.854 -5.752 1.00 33.88 94 LYS A O 1
ATOM 723 N N . LEU A 1 95 ? 3.517 -31.686 -7.624 1.00 35.75 95 LEU A N 1
ATOM 724 C CA . LEU A 1 95 ? 4.909 -31.236 -7.768 1.00 35.75 95 LEU A CA 1
ATOM 725 C C . LEU A 1 95 ? 5.362 -30.340 -6.597 1.00 35.75 95 LEU A C 1
ATOM 727 O O . LEU A 1 95 ? 6.503 -30.436 -6.158 1.00 35.75 95 LEU A O 1
ATOM 731 N N . PHE A 1 96 ? 4.466 -29.502 -6.070 1.00 33.75 96 PHE A N 1
ATOM 732 C CA . PHE A 1 96 ? 4.713 -28.665 -4.894 1.00 33.75 96 PHE A CA 1
ATOM 733 C C . PHE A 1 96 ? 4.798 -29.504 -3.609 1.00 33.75 96 PHE A C 1
ATOM 735 O O . PHE A 1 96 ? 5.738 -29.336 -2.842 1.00 33.75 96 PHE A O 1
ATOM 742 N N . THR A 1 97 ? 3.900 -30.479 -3.423 1.00 36.97 97 THR A N 1
ATOM 743 C CA . THR A 1 97 ? 3.951 -31.439 -2.305 1.00 36.97 97 THR A CA 1
ATOM 744 C C . THR A 1 97 ? 5.149 -32.391 -2.407 1.00 36.97 97 THR A C 1
ATOM 746 O O . THR A 1 97 ? 5.734 -32.756 -1.393 1.00 36.97 97 THR A O 1
ATOM 749 N N . ASP A 1 98 ? 5.571 -32.763 -3.617 1.00 34.91 98 ASP A N 1
ATOM 750 C CA . ASP A 1 98 ? 6.748 -33.599 -3.857 1.00 34.91 98 ASP A CA 1
ATOM 751 C C . ASP A 1 98 ? 8.041 -32.802 -3.580 1.00 34.91 98 ASP A C 1
ATOM 753 O O . ASP A 1 98 ? 8.970 -33.345 -2.977 1.00 34.91 98 ASP A O 1
ATOM 757 N N . LEU A 1 99 ? 8.074 -31.501 -3.908 1.00 36.84 99 LEU A N 1
ATOM 758 C CA . LEU A 1 99 ? 9.124 -30.559 -3.485 1.00 36.84 99 LEU A CA 1
ATOM 759 C C . LEU A 1 99 ? 9.155 -30.377 -1.958 1.00 36.84 99 LEU A C 1
ATOM 761 O O . LEU A 1 99 ? 10.234 -30.361 -1.375 1.00 36.84 99 LEU A O 1
ATOM 765 N N . GLU A 1 100 ? 7.998 -30.328 -1.299 1.00 34.00 100 GLU A N 1
ATOM 766 C CA . GLU A 1 100 ? 7.867 -30.346 0.168 1.00 34.00 100 GLU A CA 1
ATOM 767 C C . GLU A 1 100 ? 8.343 -31.676 0.789 1.00 34.00 100 GLU A C 1
ATOM 769 O O . GLU A 1 100 ? 8.919 -31.704 1.879 1.00 34.00 100 GLU A O 1
ATOM 774 N N . SER A 1 101 ? 8.130 -32.798 0.088 1.00 35.16 101 SER A N 1
ATOM 775 C CA . SER A 1 101 ? 8.463 -34.155 0.547 1.00 35.16 101 SER A CA 1
ATOM 776 C C . SER A 1 101 ? 9.949 -34.504 0.433 1.00 35.16 101 SER A C 1
ATOM 778 O O . SER A 1 101 ? 10.427 -35.427 1.107 1.00 35.16 101 SER A O 1
ATOM 780 N N . LEU A 1 102 ? 10.707 -33.749 -0.372 1.00 35.81 102 LEU A N 1
ATOM 781 C CA . LEU A 1 102 ? 12.164 -33.758 -0.347 1.00 35.81 102 LEU A CA 1
ATOM 782 C C . LEU A 1 102 ? 12.600 -33.185 1.007 1.00 35.81 102 LEU A C 1
ATOM 784 O O . LEU A 1 102 ? 12.800 -31.986 1.170 1.00 35.81 102 LEU A O 1
ATOM 788 N N . LYS A 1 103 ? 12.740 -34.067 2.005 1.00 33.00 103 LYS A N 1
ATOM 789 C CA . LYS A 1 103 ? 13.170 -33.810 3.395 1.00 33.00 103 LYS A CA 1
ATOM 790 C C . LYS A 1 103 ? 14.611 -33.277 3.521 1.00 33.00 103 LYS A C 1
ATOM 792 O O . LYS A 1 103 ? 15.425 -33.816 4.259 1.00 33.00 103 LYS A O 1
ATOM 797 N N . ASN A 1 104 ? 14.910 -32.206 2.799 1.00 30.84 104 ASN A N 1
ATOM 798 C CA . ASN A 1 104 ? 16.023 -31.278 2.970 1.00 30.84 104 ASN A CA 1
ATOM 799 C C . ASN A 1 104 ? 15.640 -29.835 2.560 1.00 30.84 104 ASN A C 1
ATOM 801 O O . ASN A 1 104 ? 16.476 -28.941 2.663 1.00 30.84 104 ASN A O 1
ATOM 805 N N . VAL A 1 105 ? 14.380 -29.570 2.176 1.00 32.31 105 VAL A N 1
ATOM 806 C CA . VAL A 1 105 ? 13.853 -28.210 1.917 1.00 32.31 105 VAL A CA 1
ATOM 807 C C . VAL A 1 105 ? 13.578 -27.428 3.218 1.00 32.31 105 VAL A C 1
ATOM 809 O O . VAL A 1 105 ? 13.414 -26.215 3.197 1.00 32.31 105 VAL A O 1
ATOM 812 N N . GLY A 1 106 ? 13.745 -28.061 4.389 1.00 28.86 106 GLY A N 1
ATOM 813 C CA . GLY A 1 106 ? 13.879 -27.382 5.691 1.00 28.86 106 GLY A CA 1
ATOM 814 C C . GLY A 1 106 ? 15.134 -26.499 5.850 1.00 28.86 106 GLY A C 1
ATOM 815 O O . GLY A 1 106 ? 15.415 -26.029 6.948 1.00 28.86 106 GLY A O 1
ATOM 816 N N . LYS A 1 107 ? 15.904 -26.279 4.775 1.00 29.25 107 LYS A N 1
ATOM 817 C CA . LYS A 1 107 ? 17.061 -25.370 4.705 1.00 29.25 107 LYS A CA 1
ATOM 818 C C . LYS A 1 107 ? 16.932 -24.273 3.638 1.00 29.25 107 LYS A C 1
ATOM 820 O O . LYS A 1 107 ? 17.930 -23.646 3.302 1.00 29.25 107 LYS A O 1
ATOM 825 N N . TYR A 1 108 ? 15.714 -23.984 3.171 1.00 31.80 108 TYR A N 1
ATOM 826 C CA . TYR A 1 108 ? 15.392 -22.649 2.641 1.00 31.80 108 TYR A CA 1
ATOM 827 C C . TYR A 1 108 ? 15.049 -21.636 3.752 1.00 31.80 108 TYR A C 1
ATOM 829 O O . TYR A 1 108 ? 14.620 -20.525 3.477 1.00 31.80 108 TYR A O 1
ATOM 837 N N . GLN A 1 109 ? 15.363 -21.947 5.017 1.00 34.47 109 GLN A N 1
ATOM 838 C CA . GLN A 1 109 ? 15.885 -20.910 5.907 1.00 34.47 109 GLN A CA 1
ATOM 839 C C . GLN A 1 109 ? 17.258 -20.509 5.377 1.00 34.47 109 GLN A C 1
ATOM 841 O O . GLN A 1 109 ? 18.185 -21.278 5.590 1.00 34.47 109 GLN A O 1
ATOM 846 N N . LEU A 1 110 ? 17.365 -19.377 4.675 1.00 32.53 110 LEU A N 1
ATOM 847 C CA . LEU A 1 110 ? 18.579 -18.582 4.401 1.00 32.53 110 LEU A CA 1
ATOM 848 C C . LEU A 1 110 ? 18.158 -17.519 3.364 1.00 32.53 110 LEU A C 1
ATOM 850 O O . LEU A 1 110 ? 18.190 -17.765 2.166 1.00 32.53 110 LEU A O 1
ATOM 854 N N . LEU A 1 111 ? 17.652 -16.355 3.757 1.00 27.66 111 LEU A N 1
ATOM 855 C CA . LEU A 1 111 ? 18.161 -15.489 4.815 1.00 27.66 111 LEU A CA 1
ATOM 856 C C . LEU A 1 111 ? 17.181 -15.365 5.993 1.00 27.66 111 LEU A C 1
ATOM 858 O O . LEU A 1 111 ? 16.615 -14.303 6.225 1.00 27.66 111 LEU A O 1
ATOM 862 N N . LYS A 1 112 ? 17.110 -16.397 6.847 1.00 31.59 112 LYS A N 1
ATOM 863 C CA . LYS A 1 112 ? 17.176 -16.056 8.272 1.00 31.59 112 LYS A CA 1
ATOM 864 C C . LYS A 1 112 ? 18.507 -15.361 8.427 1.00 31.59 112 LYS A C 1
ATOM 866 O O . LYS A 1 112 ? 19.554 -15.979 8.215 1.00 31.59 112 LYS A O 1
ATOM 871 N N . LEU A 1 113 ? 18.448 -14.056 8.641 1.00 34.41 113 LEU A N 1
ATOM 872 C CA . LEU A 1 113 ? 19.620 -13.259 8.909 1.00 34.41 113 LEU A CA 1
ATOM 873 C C . LEU A 1 113 ? 20.459 -14.005 9.924 1.00 34.41 113 LEU A C 1
ATOM 875 O O . LEU A 1 113 ? 19.970 -14.445 10.966 1.00 34.41 113 LEU A O 1
ATOM 879 N N . VAL A 1 114 ? 21.722 -14.195 9.560 1.00 29.47 114 VAL A N 1
ATOM 880 C CA . VAL A 1 114 ? 22.755 -14.551 10.515 1.00 29.47 114 VAL A CA 1
ATOM 881 C C . VAL A 1 114 ? 22.492 -13.683 11.739 1.00 29.47 114 VAL A C 1
ATOM 883 O O . VAL A 1 114 ? 22.484 -12.455 11.621 1.00 29.47 114 VAL A O 1
ATOM 886 N N . LYS A 1 115 ? 22.220 -14.320 12.884 1.00 31.45 115 LYS A N 1
ATOM 887 C CA . LYS A 1 115 ? 22.355 -13.675 14.184 1.00 31.45 115 LYS A CA 1
ATOM 888 C C . LYS A 1 115 ? 23.815 -13.259 14.288 1.00 31.45 115 LYS A C 1
ATOM 890 O O . LYS A 1 115 ? 24.653 -13.988 14.800 1.00 31.45 115 LYS A O 1
ATOM 895 N N . ASN A 1 116 ? 24.139 -12.113 13.712 1.00 32.16 116 ASN A N 1
ATOM 896 C CA . ASN A 1 116 ? 25.156 -11.289 14.300 1.00 32.16 116 ASN A CA 1
ATOM 897 C C . ASN A 1 116 ? 24.450 -10.740 15.526 1.00 32.16 116 ASN A C 1
ATOM 899 O O . ASN A 1 116 ? 23.542 -9.921 15.384 1.00 32.16 116 ASN A O 1
ATOM 903 N N . ASP A 1 117 ? 24.860 -11.200 16.704 1.00 37.47 117 ASP A N 1
ATOM 904 C CA . ASP A 1 117 ? 24.388 -10.733 18.014 1.00 37.47 117 ASP A CA 1
ATOM 905 C C . ASP A 1 117 ? 24.593 -9.206 18.228 1.00 37.47 117 ASP A C 1
ATOM 907 O O . ASP A 1 117 ? 24.401 -8.688 19.320 1.00 37.47 117 ASP A O 1
ATOM 911 N N . GLU A 1 118 ? 24.945 -8.458 17.174 1.00 35.50 118 GLU A N 1
ATOM 912 C CA . GLU A 1 118 ? 25.164 -7.015 17.146 1.00 35.50 118 GLU A CA 1
ATOM 913 C C . GLU A 1 118 ? 24.199 -6.235 16.219 1.00 35.50 118 GLU A C 1
ATOM 915 O O . GLU A 1 118 ? 24.272 -5.007 16.186 1.00 35.50 118 GLU A O 1
ATOM 920 N N . LYS A 1 119 ? 23.282 -6.877 15.465 1.00 37.00 119 LYS A N 1
ATOM 921 C CA . LYS A 1 119 ? 22.263 -6.169 14.647 1.00 37.00 119 LYS A CA 1
ATOM 922 C C . LYS A 1 119 ? 20.901 -6.883 14.634 1.00 37.00 119 LYS A C 1
ATOM 924 O O . LYS A 1 119 ? 20.575 -7.587 13.682 1.00 37.00 119 LYS A O 1
ATOM 929 N N . GLU A 1 120 ? 20.090 -6.638 15.662 1.00 38.41 120 GLU A N 1
ATOM 930 C CA . GLU A 1 120 ? 18.706 -7.138 15.826 1.00 38.41 120 GLU A CA 1
ATOM 931 C C . GLU A 1 120 ? 17.702 -6.676 14.743 1.00 38.41 120 GLU A C 1
ATOM 933 O O . GLU A 1 120 ? 16.590 -7.193 14.678 1.00 38.41 120 GLU A O 1
ATOM 938 N N . ASP A 1 121 ? 18.054 -5.732 13.868 1.00 43.06 121 ASP A N 1
ATOM 939 C CA . ASP A 1 121 ? 17.050 -4.989 13.093 1.00 43.06 121 ASP A CA 1
ATOM 940 C C . ASP A 1 121 ? 16.685 -5.552 11.715 1.00 43.06 121 ASP A C 1
ATOM 942 O O . ASP A 1 121 ? 15.777 -5.023 11.081 1.00 43.06 121 ASP A O 1
ATOM 946 N N . ASN A 1 122 ? 17.346 -6.585 11.192 1.00 37.84 122 ASN A N 1
ATOM 947 C CA . ASN A 1 122 ? 17.257 -6.849 9.749 1.00 37.84 122 ASN A CA 1
ATOM 948 C C . ASN A 1 122 ? 16.053 -7.714 9.301 1.00 37.84 122 ASN A C 1
ATOM 950 O O . ASN A 1 122 ? 15.637 -7.581 8.152 1.00 37.84 122 ASN A O 1
ATOM 954 N N . ALA A 1 123 ? 15.460 -8.557 10.157 1.00 45.72 123 ALA A N 1
ATOM 955 C CA . ALA A 1 123 ? 14.390 -9.492 9.762 1.00 45.72 123 ALA A CA 1
ATOM 956 C C . ALA A 1 123 ? 13.010 -8.919 10.120 1.00 45.72 123 ALA A C 1
ATOM 958 O O . ALA A 1 123 ? 12.878 -8.286 11.170 1.00 45.72 123 ALA A O 1
ATOM 959 N N . MET A 1 124 ? 11.972 -9.069 9.283 1.00 52.62 124 MET A N 1
ATOM 960 C CA . MET A 1 124 ? 10.588 -8.852 9.744 1.00 52.62 124 MET A CA 1
ATOM 961 C C . MET A 1 124 ? 10.074 -10.165 10.347 1.00 52.62 124 MET A C 1
ATOM 963 O O . MET A 1 124 ? 9.284 -10.863 9.732 1.00 52.62 124 MET A O 1
ATOM 967 N N . GLU A 1 125 ? 10.614 -10.579 11.487 1.00 50.38 125 GLU A N 1
ATOM 968 C CA . GLU A 1 125 ? 10.194 -11.808 12.177 1.00 50.38 125 GLU A CA 1
ATOM 969 C C . GLU A 1 125 ? 9.358 -11.457 13.422 1.00 50.38 125 GLU A C 1
ATOM 971 O O . GLU A 1 125 ? 9.388 -10.316 13.897 1.00 50.38 125 GLU A O 1
ATOM 976 N N . ASP A 1 126 ? 8.603 -12.439 13.926 1.00 59.47 126 ASP A N 1
ATOM 977 C CA . ASP A 1 126 ? 7.819 -12.370 15.169 1.00 59.47 126 ASP A CA 1
ATOM 978 C C . ASP A 1 126 ? 6.705 -11.304 15.185 1.00 59.47 126 ASP A C 1
ATOM 980 O O . ASP A 1 126 ? 6.615 -10.465 16.086 1.00 59.47 126 ASP A O 1
ATOM 984 N N . PHE A 1 127 ? 5.811 -11.335 14.190 1.00 65.69 127 PHE A N 1
ATOM 985 C CA . PHE A 1 127 ? 4.646 -10.450 14.193 1.00 65.69 127 PHE A CA 1
ATOM 986 C C . PHE A 1 127 ? 3.643 -10.822 15.270 1.00 65.69 127 PHE A C 1
ATOM 988 O O . PHE A 1 127 ? 3.226 -11.972 15.421 1.00 65.69 127 PHE A O 1
ATOM 995 N N . ILE A 1 128 ? 3.162 -9.791 15.951 1.00 66.94 128 ILE A N 1
ATOM 996 C CA . ILE A 1 128 ? 2.026 -9.912 16.841 1.00 66.94 128 ILE A CA 1
ATOM 997 C C . ILE A 1 128 ? 0.780 -9.903 15.966 1.00 66.94 128 ILE A C 1
ATOM 999 O O . ILE A 1 128 ? 0.467 -8.898 15.319 1.00 66.94 128 ILE A O 1
ATOM 1003 N N . LYS A 1 129 ? 0.058 -11.027 15.964 1.00 75.62 129 LYS A N 1
ATOM 1004 C CA . LYS A 1 129 ? -1.257 -11.100 15.336 1.00 75.62 129 LYS A CA 1
ATOM 1005 C C . LYS A 1 129 ? -2.133 -10.014 15.944 1.00 75.62 129 LYS A C 1
ATOM 1007 O O . LYS A 1 129 ? -2.292 -9.953 17.165 1.00 75.62 129 LYS A O 1
ATOM 1012 N N . ALA A 1 130 ? -2.680 -9.151 15.094 1.00 78.12 130 ALA A N 1
ATOM 1013 C CA . ALA A 1 130 ? -3.567 -8.101 15.560 1.00 78.12 130 ALA A CA 1
ATOM 1014 C C . ALA A 1 130 ? -4.750 -8.710 16.359 1.00 78.12 130 ALA A C 1
ATOM 1016 O O . ALA A 1 130 ? -5.122 -9.877 16.162 1.00 78.12 130 ALA A O 1
ATOM 1017 N N . PRO A 1 131 ? -5.367 -7.960 17.279 1.00 79.50 131 PRO A N 1
ATOM 1018 C CA . PRO A 1 131 ? -6.513 -8.454 18.026 1.00 79.50 131 PRO A CA 1
ATOM 1019 C C . PRO A 1 131 ? -7.767 -8.500 17.144 1.00 79.50 131 PRO A C 1
ATOM 1021 O O . PRO A 1 131 ? -7.987 -7.632 16.303 1.00 79.50 131 PRO A O 1
ATOM 1024 N N . LYS A 1 132 ? -8.630 -9.497 17.375 1.00 87.38 132 LYS A N 1
ATOM 1025 C CA . LYS A 1 132 ? -9.998 -9.489 16.831 1.00 87.38 132 LYS A CA 1
ATOM 1026 C C . LYS A 1 132 ? -10.805 -8.331 17.432 1.00 87.38 132 LYS A C 1
ATOM 1028 O O . LYS A 1 132 ? -10.414 -7.745 18.442 1.00 87.38 132 LYS A O 1
ATOM 1033 N N . LEU A 1 133 ? -11.978 -8.046 16.857 1.00 89.56 133 LEU A N 1
ATOM 1034 C CA . LEU A 1 133 ? -12.933 -7.093 17.432 1.00 89.56 133 LEU A CA 1
ATOM 1035 C C . LEU A 1 133 ? -13.208 -7.392 18.918 1.00 89.56 133 LEU A C 1
ATOM 1037 O O . LEU A 1 133 ? -13.356 -8.544 19.322 1.00 89.56 133 LEU A O 1
ATOM 1041 N N . GLN A 1 134 ? -13.289 -6.327 19.716 1.00 90.88 134 GLN A N 1
ATOM 1042 C CA . GLN A 1 134 ? -13.510 -6.352 21.162 1.00 90.88 134 GLN A CA 1
ATOM 1043 C C . GLN A 1 134 ? -14.696 -5.447 21.514 1.00 90.88 134 GLN A C 1
ATOM 1045 O O . GLN A 1 134 ? -15.137 -4.641 20.695 1.00 90.88 134 GLN A O 1
ATOM 1050 N N . GLY A 1 135 ? -15.208 -5.551 22.742 1.00 91.94 135 GLY A N 1
ATOM 1051 C CA . GLY A 1 135 ? -16.345 -4.747 23.207 1.00 91.94 135 GLY A CA 1
ATOM 1052 C C . GLY A 1 135 ? -16.157 -3.237 23.037 1.00 91.94 135 GLY A C 1
ATOM 1053 O O . GLY A 1 135 ? -17.065 -2.542 22.577 1.00 91.94 135 GLY A O 1
ATOM 1054 N N . SER A 1 136 ? -14.948 -2.745 23.318 1.00 92.25 136 SER A N 1
ATOM 1055 C CA . SER A 1 136 ? -14.552 -1.349 23.097 1.00 92.25 136 SER A CA 1
ATOM 1056 C C . SER A 1 136 ? -14.709 -0.930 21.632 1.00 92.25 136 SER A C 1
ATOM 1058 O O . SER A 1 136 ? -15.244 0.141 21.367 1.00 92.25 136 SER A O 1
ATOM 1060 N N . HIS A 1 137 ? -14.340 -1.793 20.682 1.00 94.62 137 HIS A N 1
ATOM 1061 C CA . HIS A 1 137 ? -14.492 -1.548 19.244 1.00 94.62 137 HIS A CA 1
ATOM 1062 C C . HIS A 1 137 ? -15.960 -1.410 18.834 1.00 94.62 137 HIS A C 1
ATOM 1064 O O . HIS A 1 137 ? -16.299 -0.500 18.081 1.00 94.62 137 HIS A O 1
ATOM 1070 N N . ILE A 1 138 ? -16.849 -2.248 19.378 1.00 95.38 138 ILE A N 1
ATOM 1071 C CA . ILE A 1 138 ? -18.296 -2.148 19.123 1.00 95.38 138 ILE A CA 1
ATOM 1072 C C . ILE A 1 138 ? -18.849 -0.818 19.641 1.00 95.38 138 ILE A C 1
ATOM 1074 O O . ILE A 1 138 ? -19.621 -0.149 18.952 1.00 95.38 138 ILE A O 1
ATOM 1078 N N . LYS A 1 139 ? -18.401 -0.393 20.827 1.00 95.00 139 LYS A N 1
ATOM 1079 C CA . LYS A 1 139 ? -18.757 0.909 21.394 1.00 95.00 139 LYS A CA 1
ATOM 1080 C C . LYS A 1 139 ? -18.269 2.065 20.511 1.00 95.00 139 LYS A C 1
ATOM 1082 O O . LYS A 1 139 ? -19.034 3.001 20.284 1.00 95.00 139 LYS A O 1
ATOM 1087 N N . THR A 1 140 ? -17.041 1.991 19.992 1.00 94.12 140 THR A N 1
ATOM 1088 C CA . THR A 1 140 ? -16.484 2.985 19.059 1.00 94.12 140 THR A CA 1
ATOM 1089 C C . THR A 1 140 ? -17.306 3.058 17.774 1.00 94.12 140 THR A C 1
ATOM 1091 O O . THR A 1 140 ? -17.767 4.141 17.427 1.00 94.12 140 THR A O 1
ATOM 1094 N N . ILE A 1 141 ? -17.593 1.919 17.131 1.00 94.75 141 ILE A N 1
ATOM 1095 C CA . ILE A 1 141 ? -18.438 1.844 15.925 1.00 94.75 141 ILE A CA 1
ATOM 1096 C C . ILE A 1 141 ? -19.802 2.497 16.176 1.00 94.75 141 ILE A C 1
ATOM 1098 O O . ILE A 1 141 ? -20.247 3.338 15.397 1.00 94.75 141 ILE A O 1
ATOM 1102 N N . ARG A 1 142 ? -20.464 2.153 17.288 1.00 95.94 142 ARG A N 1
ATOM 1103 C CA . ARG A 1 142 ? -21.770 2.724 17.636 1.00 95.94 142 ARG A CA 1
ATOM 1104 C C . ARG A 1 142 ? -21.707 4.244 17.817 1.00 95.94 142 ARG A C 1
ATOM 1106 O O . ARG A 1 142 ? -22.606 4.950 17.360 1.00 95.94 142 ARG A O 1
ATOM 1113 N N . ASN A 1 143 ? -20.678 4.740 18.501 1.00 94.00 143 ASN A N 1
ATOM 1114 C CA . ASN A 1 143 ? -20.490 6.172 18.720 1.00 94.00 143 ASN A CA 1
ATOM 1115 C C . ASN A 1 143 ? -20.222 6.915 17.401 1.00 94.00 143 ASN A C 1
ATOM 1117 O O . ASN A 1 143 ? -20.796 7.978 17.196 1.00 94.00 143 ASN A O 1
ATOM 1121 N N . MET A 1 144 ? -19.427 6.339 16.494 1.00 91.62 144 MET A N 1
ATOM 1122 C CA . MET A 1 144 ? -19.179 6.900 15.158 1.00 91.62 144 MET A CA 1
ATOM 1123 C C . MET A 1 144 ? -20.446 6.972 14.302 1.00 91.62 144 MET A C 1
ATOM 1125 O O . MET A 1 144 ? -20.652 7.932 13.569 1.00 91.62 144 MET A O 1
ATOM 1129 N N . LEU A 1 145 ? -21.338 5.988 14.438 1.00 93.19 145 LEU A N 1
ATOM 1130 C CA . LEU A 1 145 ? -22.664 6.015 13.814 1.00 93.19 145 LEU A CA 1
ATOM 1131 C C . LEU A 1 145 ? -23.631 7.005 14.490 1.00 93.19 145 LEU A C 1
ATOM 1133 O O . LEU A 1 145 ? -24.754 7.170 14.016 1.00 93.19 145 LEU A O 1
ATOM 1137 N N . ASN A 1 146 ? -23.218 7.645 15.590 1.00 95.00 146 ASN A N 1
ATOM 1138 C CA . ASN A 1 146 ? -24.022 8.544 16.415 1.00 95.00 146 ASN A CA 1
ATOM 1139 C C . ASN A 1 146 ? -25.331 7.899 16.915 1.00 95.00 146 ASN A C 1
ATOM 1141 O O . ASN A 1 146 ? -26.397 8.515 16.897 1.00 95.00 146 ASN A O 1
ATOM 1145 N N . LEU A 1 147 ? -25.252 6.635 17.346 1.00 96.00 147 LEU A N 1
ATOM 1146 C CA . LEU A 1 147 ? -26.404 5.859 17.810 1.00 96.00 147 LEU A CA 1
ATOM 1147 C C . LEU A 1 147 ? -26.365 5.611 19.320 1.00 96.00 147 LEU A C 1
ATOM 1149 O O . LEU A 1 147 ? -25.321 5.315 19.919 1.00 96.00 147 LEU A O 1
ATOM 1153 N N . LYS A 1 148 ? -27.541 5.638 19.948 1.00 96.38 148 LYS A N 1
ATOM 1154 C CA . LYS A 1 148 ? -27.717 5.139 21.318 1.00 96.38 148 LYS A CA 1
ATOM 1155 C C . LYS A 1 148 ? -27.632 3.613 21.338 1.00 96.38 148 LYS A C 1
ATOM 1157 O O . LYS A 1 148 ? -27.893 2.948 20.337 1.00 96.38 148 LYS A O 1
ATOM 1162 N N . GLN A 1 149 ? -27.311 3.035 22.498 1.00 95.75 149 GLN A N 1
ATOM 1163 C CA . GLN A 1 149 ? -27.249 1.572 22.660 1.00 95.75 149 GLN A CA 1
ATOM 1164 C C . GLN A 1 149 ? -28.561 0.884 22.255 1.00 95.75 149 GLN A C 1
ATOM 1166 O O . GLN A 1 149 ? -28.529 -0.144 21.589 1.00 95.75 149 GLN A O 1
ATOM 1171 N N . THR A 1 150 ? -29.713 1.462 22.605 1.00 96.12 150 THR A N 1
ATOM 1172 C CA . THR A 1 150 ? -31.027 0.915 22.232 1.00 96.12 150 THR A CA 1
ATOM 1173 C C . THR A 1 150 ? -31.221 0.886 20.718 1.00 96.12 150 THR A C 1
ATOM 1175 O O . THR A 1 150 ? -31.546 -0.158 20.167 1.00 96.12 150 THR A O 1
ATOM 1178 N N . GLU A 1 151 ? -30.926 1.993 20.037 1.00 97.19 151 GLU A N 1
ATOM 1179 C CA . GLU A 1 151 ? -31.082 2.136 18.583 1.00 97.19 151 GLU A CA 1
ATOM 1180 C C . GLU A 1 151 ? -30.145 1.194 17.815 1.00 97.19 151 GLU A C 1
ATOM 1182 O O . GLU A 1 151 ? -30.536 0.577 16.825 1.00 97.19 151 GLU A O 1
ATOM 1187 N N . PHE A 1 152 ? -28.900 1.056 18.279 1.00 97.12 152 PHE A N 1
ATOM 1188 C CA . PHE A 1 152 ? -27.923 0.152 17.677 1.00 97.12 152 PHE A CA 1
ATOM 1189 C C . PHE A 1 152 ? -28.316 -1.318 17.871 1.00 97.12 152 PHE A C 1
ATOM 1191 O O . PHE A 1 152 ? -28.279 -2.094 16.918 1.00 97.12 152 PHE A O 1
ATOM 1198 N N . ALA A 1 153 ? -28.754 -1.692 19.078 1.00 97.12 153 ALA A N 1
ATOM 1199 C CA . ALA A 1 153 ? -29.223 -3.044 19.374 1.00 97.12 153 ALA A CA 1
ATOM 1200 C C . ALA A 1 153 ? -30.452 -3.420 18.531 1.00 97.12 153 ALA A C 1
ATOM 1202 O O . ALA A 1 153 ? -30.490 -4.508 17.956 1.00 97.12 153 ALA A O 1
ATOM 1203 N N . GLU A 1 154 ? -31.417 -2.504 18.402 1.00 96.94 154 GLU A N 1
ATOM 1204 C CA . GLU A 1 154 ? -32.610 -2.680 17.567 1.00 96.94 154 GLU A CA 1
ATOM 1205 C C . GLU A 1 154 ? -32.251 -2.879 16.091 1.00 96.94 154 GLU A C 1
ATOM 1207 O O . GLU A 1 154 ? -32.747 -3.817 15.469 1.00 96.94 154 GLU A O 1
ATOM 1212 N N . LYS A 1 155 ? -31.344 -2.059 15.539 1.00 96.31 155 LYS A N 1
ATOM 1213 C CA . LYS A 1 155 ? -30.898 -2.176 14.139 1.00 96.31 155 LYS A CA 1
ATOM 1214 C C . LYS A 1 155 ? -30.199 -3.504 13.839 1.00 96.31 155 LYS A C 1
ATOM 1216 O O . LYS A 1 155 ? -30.414 -4.064 12.771 1.00 96.31 155 LYS A O 1
ATOM 1221 N N . ILE A 1 156 ? -29.387 -4.011 14.768 1.00 95.81 156 ILE A N 1
ATOM 1222 C CA . ILE A 1 156 ? -28.688 -5.304 14.631 1.00 95.81 156 ILE A CA 1
ATOM 1223 C C . ILE A 1 156 ? -29.634 -6.489 14.913 1.00 95.81 156 ILE A C 1
ATOM 1225 O O . ILE A 1 156 ? -29.355 -7.622 14.521 1.00 95.81 156 ILE A O 1
ATOM 1229 N N . GLY A 1 157 ? -30.765 -6.255 15.586 1.00 95.56 157 GLY A N 1
ATOM 1230 C CA . GLY A 1 157 ? -31.697 -7.308 15.992 1.00 95.56 157 GLY A CA 1
ATOM 1231 C C . GLY A 1 157 ? -31.200 -8.115 17.197 1.00 95.56 157 GLY A C 1
ATOM 1232 O O . GLY A 1 157 ? -31.344 -9.339 17.236 1.00 95.56 157 GLY A O 1
ATOM 1233 N N . VAL A 1 158 ? -30.587 -7.446 18.179 1.00 95.44 158 VAL A N 1
ATOM 1234 C CA . VAL A 1 158 ? -30.114 -8.035 19.446 1.00 95.44 158 VAL A CA 1
ATOM 1235 C C . VAL A 1 158 ? -30.753 -7.337 20.647 1.00 95.44 158 VAL A C 1
ATOM 1237 O O . VAL A 1 158 ? -31.240 -6.216 20.545 1.00 95.44 158 VAL A O 1
ATOM 1240 N N . SER A 1 159 ? -30.755 -7.978 21.820 1.00 96.00 159 SER A N 1
ATOM 1241 C CA . SER A 1 159 ? -31.259 -7.317 23.029 1.00 96.00 159 SER A CA 1
ATOM 1242 C C . SER A 1 159 ? -30.298 -6.223 23.507 1.00 96.00 159 SER A C 1
ATOM 1244 O O . SER A 1 159 ? -29.077 -6.396 23.475 1.00 96.00 159 SER A O 1
ATOM 1246 N N . GLY A 1 160 ? -30.839 -5.114 24.025 1.00 94.81 160 GLY A N 1
ATOM 1247 C CA . GLY A 1 160 ? -30.026 -4.034 24.601 1.00 94.81 160 GLY A CA 1
ATOM 1248 C C . GLY A 1 160 ? -29.117 -4.516 25.739 1.00 94.81 160 GLY A C 1
ATOM 1249 O O . GLY A 1 160 ? -27.975 -4.079 25.852 1.00 94.81 160 GLY A O 1
ATOM 1250 N N . SER A 1 161 ? -29.573 -5.495 26.530 1.00 95.19 161 SER A N 1
ATOM 1251 C CA . SER A 1 161 ? -28.746 -6.142 27.556 1.00 95.19 161 SER A CA 1
ATOM 1252 C C . SER A 1 161 ? -27.560 -6.897 26.954 1.00 95.19 161 SER A C 1
ATOM 1254 O O . SER A 1 161 ? -26.456 -6.791 27.479 1.00 95.19 161 SER A O 1
ATOM 1256 N N . LEU A 1 162 ? -27.752 -7.642 25.855 1.00 94.62 162 LEU A N 1
ATOM 1257 C CA . LEU A 1 162 ? -26.651 -8.334 25.179 1.00 94.62 162 LEU A CA 1
ATOM 1258 C C . LEU A 1 162 ? -25.613 -7.335 24.663 1.00 94.62 162 LEU A C 1
ATOM 1260 O O . LEU A 1 162 ? -24.431 -7.518 24.944 1.00 94.62 162 LEU A O 1
ATOM 1264 N N . LEU A 1 163 ? -26.052 -6.269 23.982 1.00 96.31 163 LEU A N 1
ATOM 1265 C CA . LEU A 1 163 ? -25.151 -5.215 23.511 1.00 96.31 163 LEU A CA 1
ATOM 1266 C C . LEU A 1 163 ? -24.381 -4.581 24.675 1.00 96.31 163 LEU A C 1
ATOM 1268 O O . LEU A 1 163 ? -23.165 -4.444 24.596 1.00 96.31 163 LEU A O 1
ATOM 1272 N N . SER A 1 164 ? -25.062 -4.258 25.779 1.00 96.38 164 SER A N 1
ATOM 1273 C CA . SER A 1 164 ? -24.411 -3.696 26.964 1.00 96.38 164 SER A CA 1
ATOM 1274 C C . SER A 1 164 ? -23.340 -4.630 27.529 1.00 96.38 164 SER A C 1
ATOM 1276 O O . SER A 1 164 ? -22.266 -4.152 27.879 1.00 96.38 164 SER A O 1
ATOM 1278 N N . TYR A 1 165 ? -23.602 -5.939 27.622 1.00 96.25 165 TYR A N 1
ATOM 1279 C CA . TYR A 1 165 ? -22.608 -6.905 28.101 1.00 96.25 165 TYR A CA 1
ATOM 1280 C C . TYR A 1 165 ? -21.420 -7.057 27.145 1.00 96.25 165 TYR A C 1
ATOM 1282 O O . TYR A 1 165 ? -20.300 -7.266 27.609 1.00 96.25 165 TYR A O 1
ATOM 1290 N N . ILE A 1 166 ? -21.654 -6.947 25.835 1.00 95.69 166 ILE A N 1
ATOM 1291 C CA . ILE A 1 166 ? -20.594 -6.962 24.822 1.00 95.69 166 ILE A CA 1
ATOM 1292 C C . ILE A 1 166 ? -19.735 -5.700 24.932 1.00 95.69 166 ILE A C 1
ATOM 1294 O O . ILE A 1 166 ? -18.521 -5.818 25.034 1.00 95.69 166 ILE A O 1
ATOM 1298 N N . GLU A 1 167 ? -20.333 -4.504 24.975 1.00 95.31 167 GLU A N 1
ATOM 1299 C CA . GLU A 1 167 ? -19.591 -3.231 25.003 1.00 95.31 167 GLU A CA 1
ATOM 1300 C C . GLU A 1 167 ? -18.684 -3.081 26.233 1.00 95.31 167 GLU A C 1
ATOM 1302 O O . GLU A 1 167 ? -17.619 -2.476 26.135 1.00 95.31 167 GLU A O 1
ATOM 1307 N N . ILE A 1 168 ? -19.076 -3.646 27.381 1.00 93.81 168 ILE A N 1
ATOM 1308 C CA . ILE A 1 168 ? -18.242 -3.657 28.597 1.00 93.81 168 ILE A CA 1
ATOM 1309 C C . ILE A 1 168 ? -17.227 -4.813 28.628 1.00 93.81 168 ILE A C 1
ATOM 1311 O O . ILE A 1 168 ? -16.485 -4.939 29.597 1.00 93.81 168 ILE A O 1
ATOM 1315 N N . GLY A 1 169 ? -17.217 -5.685 27.615 1.00 91.38 169 GLY A N 1
ATOM 1316 C CA . GLY A 1 169 ? -16.319 -6.842 27.528 1.00 91.38 169 GLY A CA 1
ATOM 1317 C C . GLY A 1 169 ? -16.707 -8.032 28.413 1.00 91.38 169 GLY A C 1
ATOM 1318 O O . GLY A 1 169 ? -15.946 -8.988 28.517 1.00 91.38 169 GLY A O 1
ATOM 1319 N N . SER A 1 170 ? -17.888 -8.014 29.040 1.00 92.94 170 SER A N 1
ATOM 1320 C CA . SER A 1 170 ? -18.361 -9.102 29.909 1.00 92.94 170 SER A CA 1
ATOM 1321 C C . SER A 1 170 ? -18.898 -10.307 29.130 1.00 92.94 170 SER A C 1
ATOM 1323 O O . SER A 1 170 ? -19.014 -11.392 29.702 1.00 92.94 170 SER A O 1
ATOM 1325 N N . LYS A 1 171 ? -19.258 -10.133 27.854 1.00 92.69 171 LYS A N 1
ATOM 1326 C CA . LYS A 1 171 ? -19.595 -11.225 26.935 1.00 92.69 171 LYS A CA 1
ATOM 1327 C C . LYS A 1 171 ? -18.725 -11.155 25.680 1.00 92.69 171 LYS A C 1
ATOM 1329 O O . LYS A 1 171 ? -18.507 -10.055 25.174 1.00 92.69 171 LYS A O 1
ATOM 1334 N N . PRO A 1 172 ? -18.261 -12.307 25.160 1.00 91.19 172 PRO A N 1
ATOM 1335 C CA . PRO A 1 172 ? -17.494 -12.341 23.924 1.00 91.19 172 PRO A CA 1
ATOM 1336 C C . PRO A 1 172 ? -18.374 -11.972 22.725 1.00 91.19 172 PRO A C 1
ATOM 1338 O O . PRO A 1 172 ? -19.588 -12.191 22.731 1.00 91.19 172 PRO A O 1
ATOM 1341 N N . ILE A 1 173 ? -17.738 -11.446 21.681 1.00 93.12 173 ILE A N 1
ATOM 1342 C CA . ILE A 1 173 ? -18.376 -11.190 20.390 1.00 93.12 173 ILE A CA 1
ATOM 1343 C C . ILE A 1 173 ? -18.413 -12.506 19.611 1.00 93.12 173 ILE A C 1
ATOM 1345 O O . ILE A 1 173 ? -17.388 -13.169 19.464 1.00 93.12 173 ILE A O 1
ATOM 1349 N N . THR A 1 174 ? -19.595 -12.889 19.133 1.00 92.88 174 THR A N 1
ATOM 1350 C CA . THR A 1 174 ? -19.786 -14.083 18.301 1.00 92.88 174 THR A CA 1
ATOM 1351 C C . THR A 1 174 ? -19.768 -13.720 16.820 1.00 92.88 174 THR A C 1
ATOM 1353 O O . THR A 1 174 ? -20.119 -12.598 16.452 1.00 92.88 174 THR A O 1
ATOM 1356 N N . ASP A 1 175 ? -19.439 -14.681 15.956 1.00 90.75 175 ASP A N 1
ATOM 1357 C CA . ASP A 1 175 ? -19.496 -14.479 14.501 1.00 90.75 175 ASP A CA 1
ATOM 1358 C C . ASP A 1 175 ? -20.920 -14.102 14.047 1.00 90.75 175 ASP A C 1
ATOM 1360 O O . ASP A 1 175 ? -21.095 -13.216 13.218 1.00 90.75 175 ASP A O 1
ATOM 1364 N N . GLU A 1 176 ? -21.957 -14.671 14.678 1.00 93.44 176 GLU A N 1
ATOM 1365 C CA . GLU A 1 176 ? -23.359 -14.296 14.430 1.00 93.44 176 GLU A CA 1
ATOM 1366 C C . GLU A 1 176 ? -23.629 -12.810 14.723 1.00 93.44 176 GLU A C 1
ATOM 1368 O O . GLU A 1 176 ? -24.358 -12.150 13.982 1.00 93.44 176 GLU A O 1
ATOM 1373 N N . PHE A 1 177 ? -23.044 -12.263 15.794 1.00 94.56 177 PHE A N 1
ATOM 1374 C CA . PHE A 1 177 ? -23.175 -10.842 16.109 1.00 94.56 177 PHE A CA 1
ATOM 1375 C C . PHE A 1 177 ? -22.510 -9.978 15.032 1.00 94.56 177 PHE A C 1
ATOM 1377 O O . PHE A 1 177 ? -23.090 -8.980 14.605 1.00 94.56 177 PHE A O 1
ATOM 1384 N N . VAL A 1 178 ? -21.316 -10.369 14.578 1.00 91.88 178 VAL A N 1
ATOM 1385 C CA . VAL A 1 178 ? -20.566 -9.655 13.535 1.00 91.88 178 VAL A CA 1
ATOM 1386 C C . VAL A 1 178 ? -21.323 -9.674 12.204 1.00 91.88 178 VAL A C 1
ATOM 1388 O O . VAL A 1 178 ? -21.487 -8.624 11.587 1.00 91.88 178 VAL A O 1
ATOM 1391 N N . GLU A 1 179 ? -21.867 -10.822 11.799 1.00 91.88 179 GLU A N 1
ATOM 1392 C CA . GLU A 1 179 ? -22.679 -10.941 10.581 1.00 91.88 179 GLU A CA 1
ATOM 1393 C C . GLU A 1 179 ? -23.952 -10.088 10.649 1.00 91.88 179 GLU A C 1
ATOM 1395 O O . GLU A 1 179 ? -24.276 -9.366 9.701 1.00 91.88 179 GLU A O 1
ATOM 1400 N N . LYS A 1 180 ? -24.653 -10.089 11.791 1.00 94.69 180 LYS A N 1
ATOM 1401 C CA . LYS A 1 180 ? -25.810 -9.205 12.009 1.00 94.69 180 LYS A CA 1
ATOM 1402 C C . LYS A 1 180 ? -25.420 -7.729 11.942 1.00 94.69 180 LYS A C 1
ATOM 1404 O O . LYS A 1 180 ? -26.139 -6.939 11.334 1.00 94.69 180 LYS A O 1
ATOM 1409 N N . MET A 1 181 ? -24.276 -7.359 12.519 1.00 94.38 181 MET A N 1
ATOM 1410 C CA . MET A 1 181 ? -23.757 -5.992 12.473 1.00 94.38 181 MET A CA 1
ATOM 1411 C C . MET A 1 181 ? -23.455 -5.557 11.035 1.00 94.38 181 MET A C 1
ATOM 1413 O O . MET A 1 181 ? -23.923 -4.500 10.623 1.00 94.38 181 MET A O 1
ATOM 1417 N N . TYR A 1 182 ? -22.742 -6.368 10.250 1.00 91.88 182 TYR A N 1
ATOM 1418 C CA . TYR A 1 182 ? -22.459 -6.047 8.847 1.00 91.88 182 TYR A CA 1
ATOM 1419 C C . TYR A 1 182 ? -23.710 -6.064 7.963 1.00 91.88 182 TYR A C 1
ATOM 1421 O O . TYR A 1 182 ? -23.783 -5.305 7.000 1.00 91.88 182 TYR A O 1
ATOM 1429 N N . THR A 1 183 ? -24.711 -6.881 8.293 1.00 93.00 183 THR A N 1
ATOM 1430 C CA . THR A 1 183 ? -26.008 -6.870 7.599 1.00 93.00 183 THR A CA 1
ATOM 1431 C C . THR A 1 183 ? -26.772 -5.573 7.875 1.00 93.00 183 THR A C 1
ATOM 1433 O O . THR A 1 183 ? -27.341 -4.984 6.958 1.00 93.00 183 THR A O 1
ATOM 1436 N N . ALA A 1 184 ? -26.772 -5.105 9.126 1.00 93.81 184 ALA A N 1
ATOM 1437 C CA . ALA A 1 184 ? -27.433 -3.863 9.524 1.00 93.81 184 ALA A CA 1
ATOM 1438 C C . ALA A 1 184 ? -26.685 -2.605 9.049 1.00 93.81 184 ALA A C 1
ATOM 1440 O O . ALA A 1 184 ? -27.316 -1.583 8.773 1.00 93.81 184 ALA A O 1
ATOM 1441 N N . PHE A 1 185 ? -25.355 -2.684 8.940 1.00 91.56 185 PHE A N 1
ATOM 1442 C CA . PHE A 1 185 ? -24.473 -1.591 8.529 1.00 91.56 185 PHE A CA 1
ATOM 1443 C C . PHE A 1 185 ? -23.513 -2.048 7.415 1.00 91.56 185 PHE A C 1
ATOM 1445 O O . PHE A 1 185 ? -22.330 -2.287 7.677 1.00 91.56 185 PHE A O 1
ATOM 1452 N N . PRO A 1 186 ? -23.991 -2.158 6.159 1.00 87.00 186 PRO A N 1
ATOM 1453 C CA . PRO A 1 186 ? -23.185 -2.658 5.042 1.00 87.00 186 PRO A CA 1
ATOM 1454 C C . PRO A 1 186 ? -21.926 -1.833 4.760 1.00 87.00 186 PRO A C 1
ATOM 1456 O O . PRO A 1 186 ? -20.906 -2.390 4.354 1.00 87.00 186 PRO A O 1
ATOM 1459 N N . ASP A 1 187 ? -21.971 -0.524 5.021 1.00 85.94 187 ASP A N 1
ATOM 1460 C CA . ASP A 1 187 ? -20.835 0.381 4.818 1.00 85.94 187 ASP A CA 1
ATOM 1461 C C . ASP A 1 187 ? -19.639 0.006 5.702 1.00 85.94 187 ASP A C 1
ATOM 1463 O O . ASP A 1 187 ? -18.495 0.120 5.272 1.00 85.94 187 ASP A O 1
ATOM 1467 N N . LEU A 1 188 ? -19.886 -0.560 6.890 1.00 85.44 188 LEU A N 1
ATOM 1468 C CA . LEU A 1 188 ? -18.828 -1.010 7.795 1.00 85.44 188 LEU A CA 1
ATOM 1469 C C . LEU A 1 188 ? -18.008 -2.164 7.196 1.00 85.44 188 LEU A C 1
ATOM 1471 O O . LEU A 1 188 ? -16.815 -2.282 7.465 1.00 85.44 188 LEU A O 1
ATOM 1475 N N . LYS A 1 189 ? -18.622 -3.001 6.349 1.00 83.31 189 LYS A N 1
ATOM 1476 C CA . LYS A 1 189 ? -17.931 -4.103 5.658 1.00 83.31 189 LYS A CA 1
ATOM 1477 C C . LYS A 1 189 ? -16.937 -3.599 4.609 1.00 83.31 189 LYS A C 1
ATOM 1479 O O . LYS A 1 189 ? -16.010 -4.320 4.257 1.00 83.31 189 LYS A O 1
ATOM 1484 N N . ASN A 1 190 ? -17.140 -2.383 4.104 1.00 85.81 190 ASN A N 1
ATOM 1485 C CA . ASN A 1 190 ? -16.261 -1.739 3.129 1.00 85.81 190 ASN A CA 1
ATOM 1486 C C . ASN A 1 190 ? -15.552 -0.509 3.728 1.00 85.81 190 ASN A C 1
ATOM 1488 O O . ASN A 1 190 ? -15.025 0.317 2.985 1.00 85.81 190 ASN A O 1
ATOM 1492 N N . ALA A 1 191 ? -15.541 -0.378 5.062 1.00 90.31 191 ALA A N 1
ATOM 1493 C CA . ALA A 1 191 ? -14.894 0.737 5.748 1.00 90.31 191 ALA A CA 1
ATOM 1494 C C . ALA A 1 191 ? -13.387 0.760 5.479 1.00 90.31 191 ALA A C 1
ATOM 1496 O O . ALA A 1 191 ? -12.811 1.830 5.300 1.00 90.31 191 ALA A O 1
ATOM 1497 N N . LEU A 1 192 ? -12.782 -0.428 5.405 1.00 94.69 192 LEU A N 1
ATOM 1498 C CA . LEU A 1 192 ? -11.378 -0.628 5.086 1.00 94.69 192 LEU A CA 1
ATOM 1499 C C . LEU A 1 192 ? -11.221 -1.519 3.857 1.00 94.69 192 LEU A C 1
ATOM 1501 O O . LEU A 1 192 ? -11.976 -2.478 3.669 1.00 94.69 192 LEU A O 1
ATOM 1505 N N . ASP A 1 193 ? -10.195 -1.241 3.065 1.00 94.75 193 ASP A N 1
ATOM 1506 C CA . ASP A 1 193 ? -9.704 -2.147 2.033 1.00 94.75 193 ASP A CA 1
ATOM 1507 C C . ASP A 1 193 ? -8.189 -2.039 1.870 1.00 94.75 193 ASP A C 1
ATOM 1509 O O . ASP A 1 193 ? -7.580 -1.037 2.244 1.00 94.75 193 ASP A O 1
ATOM 1513 N N . LEU A 1 194 ? -7.590 -3.101 1.338 1.00 95.62 194 LEU A N 1
ATOM 1514 C CA . LEU A 1 194 ? -6.161 -3.197 1.082 1.00 95.62 194 LEU A CA 1
ATOM 1515 C C . LEU A 1 194 ? -5.893 -3.209 -0.419 1.00 95.62 194 LEU A C 1
ATOM 1517 O O . LEU A 1 194 ? -6.602 -3.883 -1.161 1.00 95.62 194 LEU A O 1
ATOM 1521 N N . GLN A 1 195 ? -4.848 -2.518 -0.868 1.00 95.56 195 GLN A N 1
ATOM 1522 C CA . GLN A 1 195 ? -4.415 -2.523 -2.266 1.00 95.56 195 GLN A CA 1
ATOM 1523 C C . GLN A 1 195 ? -2.897 -2.341 -2.406 1.00 95.56 195 GLN A C 1
ATOM 1525 O O . GLN A 1 195 ? -2.246 -1.819 -1.505 1.00 95.56 195 GLN A O 1
ATOM 1530 N N . PHE A 1 196 ? -2.332 -2.691 -3.565 1.00 97.00 196 PHE A N 1
ATOM 1531 C CA . PHE A 1 196 ? -0.960 -2.299 -3.910 1.00 97.00 196 PHE A CA 1
ATOM 1532 C C . PHE A 1 196 ? -0.913 -0.876 -4.480 1.00 97.00 196 PHE A C 1
ATOM 1534 O O . PHE A 1 196 ? -1.622 -0.558 -5.441 1.00 97.00 196 PHE A O 1
ATOM 1541 N N . ASP A 1 197 ? -0.036 -0.037 -3.933 1.00 96.38 197 ASP A N 1
ATOM 1542 C CA . ASP A 1 197 ? 0.141 1.366 -4.339 1.00 96.38 197 ASP A CA 1
ATOM 1543 C C . ASP A 1 197 ? 1.502 1.652 -4.988 1.00 96.38 197 ASP A C 1
ATOM 1545 O O . ASP A 1 197 ? 1.709 2.708 -5.572 1.00 96.38 197 ASP A O 1
ATOM 1549 N N . TRP A 1 198 ? 2.427 0.696 -4.959 1.00 97.81 198 TRP A N 1
ATOM 1550 C CA . TRP A 1 198 ? 3.657 0.749 -5.742 1.00 97.81 198 TRP A CA 1
ATOM 1551 C C . TRP A 1 198 ? 4.227 -0.655 -5.897 1.00 97.81 198 TRP A C 1
ATOM 1553 O O . TRP A 1 198 ? 4.229 -1.431 -4.941 1.00 97.81 198 TRP A O 1
ATOM 1563 N N . VAL A 1 199 ? 4.750 -0.980 -7.078 1.00 98.31 199 VAL A N 1
ATOM 1564 C CA . VAL A 1 199 ? 5.466 -2.238 -7.321 1.00 98.31 199 VAL A CA 1
ATOM 1565 C C . VAL A 1 199 ? 6.707 -1.958 -8.161 1.00 98.31 199 VAL A C 1
ATOM 1567 O O . VAL A 1 199 ? 6.634 -1.333 -9.219 1.00 98.31 199 VAL A O 1
ATOM 1570 N N . THR A 1 200 ? 7.866 -2.436 -7.717 1.00 98.00 200 THR A N 1
ATOM 1571 C CA . THR A 1 200 ? 9.095 -2.447 -8.516 1.00 98.00 200 THR A CA 1
ATOM 1572 C C . THR A 1 200 ? 9.726 -3.825 -8.487 1.00 98.00 200 THR A C 1
ATOM 1574 O O . THR A 1 200 ? 9.959 -4.381 -7.414 1.00 98.00 200 THR A O 1
ATOM 1577 N N . ILE A 1 201 ? 10.001 -4.364 -9.676 1.00 95.75 201 ILE A N 1
ATOM 1578 C CA . ILE A 1 201 ? 10.597 -5.690 -9.850 1.00 95.75 201 ILE A CA 1
ATOM 1579 C C . ILE A 1 201 ? 11.774 -5.578 -10.812 1.00 95.75 201 ILE A C 1
ATOM 1581 O O . ILE A 1 201 ? 11.635 -5.058 -11.919 1.00 95.75 201 ILE A O 1
ATOM 1585 N N . THR A 1 202 ? 12.927 -6.075 -10.386 1.00 90.06 202 THR A N 1
ATOM 1586 C CA . THR A 1 202 ? 14.179 -6.069 -11.140 1.00 90.06 202 THR A CA 1
ATOM 1587 C C . THR A 1 202 ? 14.493 -7.473 -11.652 1.00 90.06 202 THR A C 1
ATOM 1589 O O . THR A 1 202 ? 14.419 -8.441 -10.904 1.00 90.06 202 THR A O 1
ATOM 1592 N N . PHE A 1 203 ? 14.886 -7.577 -12.916 1.00 87.50 203 PHE A N 1
ATOM 1593 C CA . PHE A 1 203 ? 15.227 -8.804 -13.633 1.00 87.50 203 PHE A CA 1
ATOM 1594 C C . PHE A 1 203 ? 16.675 -8.696 -14.107 1.00 87.50 203 PHE A C 1
ATOM 1596 O O . PHE A 1 203 ? 17.004 -7.823 -14.909 1.00 87.50 203 PHE A O 1
ATOM 1603 N N . SER A 1 204 ? 17.568 -9.537 -13.587 1.00 81.25 204 SER A N 1
ATOM 1604 C CA . SER A 1 204 ? 19.014 -9.405 -13.822 1.00 81.25 204 SER A CA 1
ATOM 1605 C C . SER A 1 204 ? 19.478 -9.951 -15.175 1.00 81.25 204 SER A C 1
ATOM 1607 O O . SER A 1 204 ? 20.521 -9.528 -15.669 1.00 81.25 204 SER A O 1
ATOM 1609 N N . ASP A 1 205 ? 18.714 -10.860 -15.780 1.00 79.88 205 ASP A N 1
ATOM 1610 C CA . ASP A 1 205 ? 19.052 -11.574 -17.015 1.00 79.88 205 ASP A CA 1
ATOM 1611 C C . ASP A 1 205 ? 18.080 -11.299 -18.176 1.00 79.88 205 ASP A C 1
ATOM 1613 O O . ASP A 1 205 ? 18.085 -12.033 -19.161 1.00 79.88 205 ASP A O 1
ATOM 1617 N N . MET A 1 206 ? 17.289 -10.220 -18.095 1.00 87.25 206 MET A N 1
ATOM 1618 C CA . MET A 1 206 ? 16.317 -9.826 -19.125 1.00 87.25 206 MET A CA 1
ATOM 1619 C C . MET A 1 206 ? 16.544 -8.395 -19.627 1.00 87.25 206 MET A C 1
ATOM 1621 O O . MET A 1 206 ? 17.076 -7.549 -18.905 1.00 87.25 206 MET A O 1
ATOM 1625 N N . THR A 1 207 ? 16.122 -8.117 -20.859 1.00 95.50 207 THR A N 1
ATOM 1626 C CA . THR A 1 207 ? 15.990 -6.758 -21.411 1.00 95.50 207 THR A CA 1
ATOM 1627 C C . THR A 1 207 ? 14.626 -6.157 -21.075 1.00 95.50 207 THR A C 1
ATOM 1629 O O . THR A 1 207 ? 13.703 -6.863 -20.662 1.00 95.50 207 THR A O 1
ATOM 1632 N N . GLY A 1 208 ? 14.469 -4.847 -21.272 1.00 92.81 208 GLY A N 1
ATOM 1633 C CA . GLY A 1 208 ? 13.198 -4.162 -21.047 1.00 92.81 208 GLY A CA 1
ATOM 1634 C C . GLY A 1 208 ? 12.079 -4.708 -21.936 1.00 92.81 208 GLY A C 1
ATOM 1635 O O . GLY A 1 208 ? 10.980 -4.968 -21.450 1.00 92.81 208 GLY A O 1
ATOM 1636 N N . GLU A 1 209 ? 12.381 -4.986 -23.205 1.00 91.62 209 GLU A N 1
ATOM 1637 C CA . GLU A 1 209 ? 11.436 -5.601 -24.146 1.00 91.62 209 GLU A CA 1
ATOM 1638 C C . GLU A 1 209 ? 10.990 -6.998 -23.705 1.00 91.62 209 GLU A C 1
ATOM 1640 O O . GLU A 1 209 ? 9.803 -7.313 -23.782 1.00 91.62 209 GLU A O 1
ATOM 1645 N N . GLN A 1 210 ? 11.910 -7.831 -23.206 1.00 90.88 210 GLN A N 1
ATOM 1646 C CA . GLN A 1 210 ? 11.565 -9.153 -22.673 1.00 90.88 210 GLN A CA 1
ATOM 1647 C C . GLN A 1 210 ? 10.689 -9.035 -21.423 1.00 90.88 210 GLN A C 1
ATOM 1649 O O . GLN A 1 210 ? 9.732 -9.785 -21.266 1.00 90.88 210 GLN A O 1
ATOM 1654 N N . VAL A 1 211 ? 10.957 -8.069 -20.538 1.00 93.88 211 VAL A N 1
ATOM 1655 C CA . VAL A 1 211 ? 10.091 -7.825 -19.373 1.00 93.88 211 VAL A CA 1
ATOM 1656 C C . VAL A 1 211 ? 8.682 -7.410 -19.814 1.00 93.88 211 VAL A C 1
ATOM 1658 O O . VAL A 1 211 ? 7.698 -7.941 -19.297 1.00 93.88 211 VAL A O 1
ATOM 1661 N N . ILE A 1 212 ? 8.556 -6.517 -20.797 1.00 84.62 212 ILE A N 1
ATOM 1662 C CA . ILE A 1 212 ? 7.254 -6.074 -21.322 1.00 84.62 212 ILE A CA 1
ATOM 1663 C C . ILE A 1 212 ? 6.487 -7.240 -21.971 1.00 84.62 212 ILE A C 1
ATOM 1665 O O . ILE A 1 212 ? 5.316 -7.463 -21.650 1.00 84.62 212 ILE A O 1
ATOM 1669 N N . ASN A 1 213 ? 7.150 -8.012 -22.833 1.00 79.44 213 ASN A N 1
ATOM 1670 C CA . ASN A 1 213 ? 6.540 -9.114 -23.576 1.00 79.44 213 ASN A CA 1
ATOM 1671 C C . ASN A 1 213 ? 6.260 -10.345 -22.709 1.00 79.44 213 ASN A C 1
ATOM 1673 O O . ASN A 1 213 ? 5.136 -10.840 -22.658 1.00 79.44 213 ASN A O 1
ATOM 1677 N N . ASP A 1 214 ? 7.279 -10.854 -22.023 1.00 80.56 214 ASP A N 1
ATOM 1678 C CA . ASP A 1 214 ? 7.245 -12.192 -21.432 1.00 80.56 214 ASP A CA 1
ATOM 1679 C C . ASP A 1 214 ? 6.716 -12.162 -19.993 1.00 80.56 214 ASP A C 1
ATOM 1681 O O . ASP A 1 214 ? 6.017 -13.083 -19.552 1.00 80.56 214 ASP A O 1
ATOM 1685 N N . VAL A 1 215 ? 7.012 -11.087 -19.252 1.00 84.75 215 VAL A N 1
ATOM 1686 C CA . VAL A 1 215 ? 6.568 -10.926 -17.860 1.00 84.75 215 VAL A CA 1
ATOM 1687 C C . VAL A 1 215 ? 5.228 -10.203 -17.800 1.00 84.75 215 VAL A C 1
ATOM 1689 O O . VAL A 1 215 ? 4.264 -10.752 -17.267 1.00 84.75 215 VAL A O 1
ATOM 1692 N N . MET A 1 216 ? 5.144 -8.991 -18.352 1.00 84.12 216 MET A N 1
ATOM 1693 C CA . MET A 1 216 ? 3.929 -8.169 -18.284 1.00 84.12 216 MET A CA 1
ATOM 1694 C C . MET A 1 216 ? 2.854 -8.602 -19.289 1.00 84.12 216 MET A C 1
ATOM 1696 O O . MET A 1 216 ? 1.680 -8.284 -19.088 1.00 84.12 216 MET A O 1
ATOM 1700 N N . ARG A 1 217 ? 3.241 -9.327 -20.352 1.00 80.19 217 ARG A N 1
ATOM 1701 C CA . ARG A 1 217 ? 2.362 -9.740 -21.463 1.00 80.19 217 ARG A CA 1
ATOM 1702 C C . ARG A 1 217 ? 1.634 -8.563 -22.100 1.00 80.19 217 ARG A C 1
ATOM 1704 O O . ARG A 1 217 ? 0.465 -8.653 -22.473 1.00 80.19 217 ARG A O 1
ATOM 1711 N N . LEU A 1 218 ? 2.342 -7.444 -22.200 1.00 74.56 218 LEU A N 1
ATOM 1712 C CA . LEU A 1 218 ? 1.884 -6.255 -22.895 1.00 74.56 218 LEU A CA 1
ATOM 1713 C C . LEU A 1 218 ? 2.590 -6.144 -24.240 1.00 74.56 218 LEU A C 1
ATOM 1715 O O . LEU A 1 218 ? 3.699 -6.633 -24.427 1.00 74.56 218 LEU A O 1
ATOM 1719 N N . LYS A 1 219 ? 1.929 -5.466 -25.173 1.00 68.12 219 LYS A N 1
ATOM 1720 C CA . LYS A 1 219 ? 2.476 -5.157 -26.491 1.00 68.12 219 LYS A CA 1
ATOM 1721 C C . LYS A 1 219 ? 3.550 -4.064 -26.368 1.00 68.12 219 LYS A C 1
ATOM 1723 O O . LYS A 1 219 ? 3.205 -2.979 -25.888 1.00 68.12 219 LYS A O 1
ATOM 1728 N N . PRO A 1 220 ? 4.811 -4.295 -26.782 1.00 69.69 220 PRO A N 1
ATOM 1729 C CA . PRO A 1 220 ? 5.882 -3.301 -26.707 1.00 69.69 220 PRO A CA 1
ATOM 1730 C C . PRO A 1 220 ? 5.557 -2.021 -27.465 1.00 69.69 220 PRO A C 1
ATOM 1732 O O . PRO A 1 220 ? 5.974 -0.947 -27.053 1.00 69.69 220 PRO A O 1
ATOM 1735 N N . GLU A 1 221 ? 4.735 -2.106 -28.511 1.00 71.44 221 GLU A N 1
ATOM 1736 C CA . GLU A 1 221 ? 4.306 -0.962 -29.320 1.00 71.44 221 GLU A CA 1
ATOM 1737 C C . GLU A 1 221 ? 3.449 0.042 -28.532 1.00 71.44 221 GLU A C 1
ATOM 1739 O O . GLU A 1 221 ? 3.262 1.177 -28.962 1.00 71.44 221 GLU A O 1
ATOM 1744 N N . LEU A 1 222 ? 2.920 -0.359 -27.370 1.00 65.81 222 LEU A N 1
ATOM 1745 C CA . LEU A 1 222 ? 2.208 0.535 -26.455 1.00 65.81 222 LEU A CA 1
ATOM 1746 C C . LEU A 1 222 ? 3.160 1.365 -25.585 1.00 65.81 222 LEU A C 1
ATOM 1748 O O . LEU A 1 222 ? 2.704 2.239 -24.844 1.00 65.81 222 LEU A O 1
ATOM 1752 N N . PHE A 1 223 ? 4.462 1.092 -25.640 1.00 75.31 223 PHE A N 1
ATOM 1753 C CA . PHE A 1 223 ? 5.474 1.792 -24.871 1.00 75.31 223 PHE A CA 1
ATOM 1754 C C . PHE A 1 223 ? 6.241 2.772 -25.753 1.00 75.31 223 PHE A C 1
ATOM 1756 O O . PHE A 1 223 ? 6.731 2.437 -26.826 1.00 75.31 223 PHE A O 1
ATOM 1763 N N . LEU A 1 224 ? 6.377 3.999 -25.259 1.00 70.81 224 LEU A N 1
ATOM 1764 C CA . LEU A 1 224 ? 7.262 4.991 -25.845 1.00 70.81 224 LEU A CA 1
ATOM 1765 C C . LEU A 1 224 ? 8.673 4.775 -25.298 1.00 70.81 224 LEU A C 1
ATOM 1767 O O . LEU A 1 224 ? 8.898 4.923 -24.093 1.00 70.81 224 LEU A O 1
ATOM 1771 N N . GLU A 1 225 ? 9.602 4.449 -26.189 1.00 84.12 225 GLU A N 1
ATOM 1772 C CA . GLU A 1 225 ? 11.030 4.352 -25.893 1.00 84.12 225 GLU A CA 1
ATOM 1773 C C . GLU A 1 225 ? 11.670 5.746 -25.814 1.00 84.12 225 GLU A C 1
ATOM 1775 O O . GLU A 1 225 ? 11.389 6.633 -26.626 1.00 84.12 225 GLU A O 1
ATOM 1780 N N . ARG A 1 226 ? 12.530 5.952 -24.815 1.00 82.69 226 ARG A N 1
ATOM 1781 C CA . ARG A 1 226 ? 13.325 7.171 -24.633 1.00 82.69 226 ARG A CA 1
ATOM 1782 C C . ARG A 1 226 ? 14.621 6.887 -23.885 1.00 82.69 226 ARG A C 1
ATOM 1784 O O . ARG A 1 226 ? 14.698 5.951 -23.093 1.00 82.69 226 ARG A O 1
ATOM 1791 N N . SER A 1 227 ? 15.606 7.759 -24.067 1.00 84.75 227 SER A N 1
ATOM 1792 C CA . SER A 1 227 ? 16.828 7.724 -23.269 1.00 84.75 227 SER A CA 1
ATOM 1793 C C . SER A 1 227 ? 16.568 8.182 -21.829 1.00 84.75 227 SER A C 1
ATOM 1795 O O . SER A 1 227 ? 15.686 9.001 -21.546 1.00 84.75 227 SER A O 1
ATOM 1797 N N . THR A 1 228 ? 17.339 7.642 -20.889 1.00 84.94 228 THR A N 1
ATOM 1798 C CA . THR A 1 228 ? 17.300 8.021 -19.471 1.00 84.94 228 THR A CA 1
ATOM 1799 C C . THR A 1 228 ? 18.694 7.931 -18.861 1.00 84.94 228 THR A C 1
ATOM 1801 O O . THR A 1 228 ? 19.595 7.317 -19.416 1.00 84.94 228 THR A O 1
ATOM 1804 N N . THR A 1 229 ? 18.883 8.566 -17.710 1.00 85.38 229 THR A N 1
ATOM 1805 C CA . THR A 1 229 ? 20.056 8.372 -16.838 1.00 85.38 229 THR A CA 1
ATOM 1806 C C . THR A 1 229 ? 19.640 7.997 -15.415 1.00 85.38 229 THR A C 1
ATOM 1808 O O . THR A 1 229 ? 20.465 7.888 -14.505 1.00 85.38 229 THR A O 1
ATOM 1811 N N . GLN A 1 230 ? 18.335 7.814 -15.201 1.00 80.31 230 GLN A N 1
ATOM 1812 C CA . GLN A 1 230 ? 17.760 7.486 -13.908 1.00 80.31 230 GLN A CA 1
ATOM 1813 C C . GLN A 1 230 ? 18.129 6.049 -13.519 1.00 80.31 230 GLN A C 1
ATOM 1815 O O . GLN A 1 230 ? 18.123 5.153 -14.358 1.00 80.31 230 GLN A O 1
ATOM 1820 N N . ASN A 1 231 ? 18.433 5.825 -12.237 1.00 82.00 231 ASN A N 1
ATOM 1821 C CA . ASN A 1 231 ? 18.753 4.500 -11.687 1.00 82.00 231 ASN A CA 1
ATOM 1822 C C . ASN A 1 231 ? 19.885 3.766 -12.436 1.00 82.00 231 ASN A C 1
ATOM 1824 O O . ASN A 1 231 ? 19.935 2.540 -12.424 1.00 82.00 231 ASN A O 1
ATOM 1828 N N . PHE A 1 232 ? 20.797 4.517 -13.067 1.00 87.06 232 PHE A N 1
ATOM 1829 C CA . PHE A 1 232 ? 21.928 4.004 -13.853 1.00 87.06 232 PHE A CA 1
ATOM 1830 C C . PHE A 1 232 ? 21.553 3.235 -15.131 1.00 87.06 232 PHE A C 1
ATOM 1832 O O . PHE A 1 232 ? 22.426 2.620 -15.744 1.00 87.06 232 PHE A O 1
ATOM 1839 N N . TYR A 1 233 ? 20.289 3.286 -15.550 1.00 91.25 233 TYR A N 1
ATOM 1840 C CA . TYR A 1 233 ? 19.834 2.779 -16.843 1.00 91.25 233 TYR A CA 1
ATOM 1841 C C . TYR A 1 233 ? 20.048 3.819 -17.940 1.00 91.25 233 TYR A C 1
ATOM 1843 O O . TYR A 1 233 ? 20.136 5.013 -17.649 1.00 91.25 233 TYR A O 1
ATOM 1851 N N . THR A 1 234 ? 20.135 3.363 -19.192 1.00 92.44 234 THR A N 1
ATOM 1852 C CA . THR A 1 234 ? 20.303 4.248 -20.359 1.00 92.44 234 THR A CA 1
ATOM 1853 C C . THR A 1 234 ? 19.039 4.367 -21.203 1.00 92.44 234 THR A C 1
ATOM 1855 O O . THR A 1 234 ? 18.897 5.344 -21.935 1.00 92.44 234 THR A O 1
ATOM 1858 N N . ARG A 1 235 ? 18.083 3.443 -21.040 1.00 93.81 235 ARG A N 1
ATOM 1859 C CA . ARG A 1 235 ? 16.815 3.414 -21.774 1.00 93.81 235 ARG A CA 1
ATOM 1860 C C . ARG A 1 235 ? 15.608 3.250 -20.856 1.00 93.81 235 ARG A C 1
ATOM 1862 O O . ARG A 1 235 ? 15.674 2.576 -19.830 1.00 93.81 235 ARG A O 1
ATOM 1869 N N . GLU A 1 236 ? 14.495 3.869 -21.233 1.00 91.38 236 GLU A N 1
ATOM 1870 C CA . GLU A 1 236 ? 13.187 3.734 -20.597 1.00 91.38 236 GLU A CA 1
ATOM 1871 C C . GLU A 1 236 ? 12.093 3.499 -21.642 1.00 91.38 236 GLU A C 1
ATOM 1873 O O . GLU A 1 236 ? 11.963 4.246 -22.608 1.00 91.38 236 GLU A O 1
ATOM 1878 N N . PHE A 1 237 ? 11.246 2.515 -21.375 1.00 85.50 237 PHE A N 1
ATOM 1879 C CA . PHE A 1 237 ? 9.990 2.250 -22.057 1.00 85.50 237 PHE A CA 1
ATOM 1880 C C . PHE A 1 237 ? 8.848 2.704 -21.155 1.00 85.50 237 PHE A C 1
ATOM 1882 O O . PHE A 1 237 ? 8.663 2.153 -20.070 1.00 85.50 237 PHE A O 1
ATOM 1889 N N . ALA A 1 238 ? 8.058 3.684 -21.580 1.00 77.56 238 ALA A N 1
ATOM 1890 C CA . ALA A 1 238 ? 6.929 4.183 -20.798 1.00 77.56 238 ALA A CA 1
ATOM 1891 C C . ALA A 1 238 ? 5.599 3.886 -21.482 1.00 77.56 238 ALA A C 1
ATOM 1893 O O . ALA A 1 238 ? 5.380 4.301 -22.621 1.00 77.56 238 ALA A O 1
ATOM 1894 N N . PHE A 1 239 ? 4.702 3.195 -20.782 1.00 74.00 239 PHE A N 1
ATOM 1895 C CA . PHE A 1 239 ? 3.388 2.836 -21.299 1.00 74.00 239 PHE A CA 1
ATOM 1896 C C . PHE A 1 239 ? 2.591 4.096 -21.624 1.00 74.00 239 PHE A C 1
ATOM 1898 O O . PHE A 1 239 ? 2.444 4.985 -20.780 1.00 74.00 239 PHE A O 1
ATOM 1905 N N . ALA A 1 240 ? 2.121 4.193 -22.866 1.00 61.75 240 ALA A N 1
ATOM 1906 C CA . ALA A 1 240 ? 1.511 5.398 -23.410 1.00 61.75 240 ALA A CA 1
ATOM 1907 C C . ALA A 1 240 ? 2.356 6.667 -23.145 1.00 61.75 240 ALA A C 1
ATOM 1909 O O . ALA A 1 240 ? 1.825 7.749 -22.980 1.00 61.75 240 ALA A O 1
ATOM 1910 N N . GLY A 1 241 ? 3.683 6.583 -23.031 1.00 54.66 241 GLY A N 1
ATOM 1911 C CA . GLY A 1 241 ? 4.547 7.740 -22.757 1.00 54.66 241 GLY A CA 1
ATOM 1912 C C . GLY A 1 241 ? 4.494 8.316 -21.332 1.00 54.66 241 GLY A C 1
ATOM 1913 O O . GLY A 1 241 ? 5.294 9.206 -21.014 1.00 54.66 241 GLY A O 1
ATOM 1914 N N . GLU A 1 242 ? 3.644 7.795 -20.444 1.00 63.62 242 GLU A N 1
ATOM 1915 C CA . GLU A 1 242 ? 3.521 8.251 -19.056 1.00 63.62 242 GLU A CA 1
ATOM 1916 C C . GLU A 1 242 ? 4.345 7.399 -18.084 1.00 63.62 242 GLU A C 1
ATOM 1918 O O . GLU A 1 242 ? 4.432 6.180 -18.206 1.00 63.62 242 GLU A O 1
ATOM 1923 N N . LYS A 1 243 ? 4.908 8.025 -17.042 1.00 77.75 243 LYS A N 1
ATOM 1924 C CA . LYS A 1 243 ? 5.645 7.321 -15.974 1.00 77.75 243 LYS A CA 1
ATOM 1925 C C . LYS A 1 243 ? 4.715 6.694 -14.928 1.00 77.75 243 LYS A C 1
ATOM 1927 O O . LYS A 1 243 ? 4.977 6.776 -13.734 1.00 77.75 243 LYS A O 1
ATOM 1932 N N . ASN A 1 244 ? 3.620 6.093 -15.379 1.00 79.75 244 ASN A N 1
ATOM 1933 C CA . ASN A 1 244 ? 2.705 5.336 -14.529 1.00 79.75 244 ASN A CA 1
ATOM 1934 C C . ASN A 1 244 ? 3.057 3.847 -14.556 1.00 79.75 244 ASN A C 1
ATOM 1936 O O . ASN A 1 244 ? 3.196 3.224 -13.507 1.00 79.75 244 ASN A O 1
ATOM 1940 N N . ILE A 1 245 ? 3.299 3.311 -15.750 1.00 85.81 245 ILE A N 1
ATOM 1941 C CA . ILE A 1 245 ? 3.831 1.967 -15.976 1.00 85.81 245 ILE A CA 1
ATOM 1942 C C . ILE A 1 245 ? 5.054 2.136 -16.871 1.00 85.81 245 ILE A C 1
ATOM 1944 O O . ILE A 1 245 ? 4.924 2.620 -17.994 1.00 85.81 245 ILE A O 1
ATOM 1948 N N . TYR A 1 246 ? 6.241 1.781 -16.391 1.00 91.25 246 TYR A N 1
ATOM 1949 C CA . TYR A 1 246 ? 7.455 1.919 -17.193 1.00 91.25 246 TYR A CA 1
ATOM 1950 C C . TYR A 1 246 ? 8.499 0.855 -16.863 1.00 91.25 246 TYR A C 1
ATOM 1952 O O . TYR A 1 246 ? 8.519 0.305 -15.764 1.00 91.25 246 TYR A O 1
ATOM 1960 N N . VAL A 1 247 ? 9.368 0.562 -17.827 1.00 96.69 247 VAL A N 1
ATOM 1961 C CA . VAL A 1 247 ? 10.479 -0.386 -17.702 1.00 96.69 247 VAL A CA 1
ATOM 1962 C C . VAL A 1 247 ? 11.766 0.324 -18.095 1.00 96.69 247 VAL A C 1
ATOM 1964 O O . VAL A 1 247 ? 11.791 1.033 -19.094 1.00 96.69 247 VAL A O 1
ATOM 1967 N N . GLN A 1 248 ? 12.827 0.170 -17.311 1.00 97.06 248 GLN A N 1
ATOM 1968 C CA . GLN A 1 248 ? 14.144 0.732 -17.614 1.00 97.06 248 GLN A CA 1
ATOM 1969 C C . GLN A 1 248 ? 15.155 -0.389 -17.845 1.00 97.06 248 GLN A C 1
ATOM 1971 O O . GLN A 1 248 ? 15.156 -1.370 -17.101 1.00 97.06 248 GLN A O 1
ATOM 1976 N N . ASP A 1 249 ? 15.995 -0.238 -18.866 1.00 96.25 249 ASP A N 1
ATOM 1977 C CA . ASP A 1 249 ? 17.080 -1.158 -19.215 1.00 96.25 249 ASP A CA 1
ATOM 1978 C C . ASP A 1 249 ? 18.253 -0.402 -19.884 1.00 96.25 249 ASP A C 1
ATOM 1980 O O . ASP A 1 249 ? 18.461 0.796 -19.655 1.00 96.25 249 ASP A O 1
ATOM 1984 N N . PHE A 1 250 ? 19.079 -1.101 -20.662 1.00 93.88 250 PHE A N 1
ATOM 1985 C CA . PHE A 1 250 ? 20.230 -0.520 -21.345 1.00 93.88 250 PHE A CA 1
ATOM 1986 C C . PHE A 1 250 ? 20.002 -0.461 -22.859 1.00 93.88 250 PHE A C 1
ATOM 1988 O O . PHE A 1 250 ? 19.670 -1.476 -23.465 1.00 93.88 250 PHE A O 1
ATOM 1995 N N . GLU A 1 251 ? 20.234 0.700 -23.477 1.00 90.81 251 GLU A N 1
ATOM 1996 C CA . GLU A 1 251 ? 20.353 0.814 -24.937 1.00 90.81 251 GLU A CA 1
ATOM 1997 C C . GLU A 1 251 ? 21.463 -0.125 -25.454 1.00 90.81 251 GLU A C 1
ATOM 1999 O O . GLU A 1 251 ? 22.512 -0.239 -24.801 1.00 90.81 251 GLU A O 1
ATOM 2004 N N . PRO A 1 252 ? 21.274 -0.780 -26.616 1.00 90.62 252 PRO A N 1
ATOM 2005 C CA . PRO A 1 252 ? 22.343 -1.517 -27.276 1.00 90.62 252 PRO A CA 1
ATOM 2006 C C . PRO A 1 252 ? 23.559 -0.617 -27.519 1.00 90.62 252 PRO A C 1
ATOM 2008 O O . PRO A 1 252 ? 23.429 0.497 -28.027 1.00 90.62 252 PRO A O 1
ATOM 2011 N N . THR A 1 253 ? 24.756 -1.107 -27.203 1.00 88.31 253 THR A N 1
ATOM 2012 C CA . THR A 1 253 ? 26.007 -0.404 -27.522 1.00 88.31 253 THR A CA 1
ATOM 2013 C C . THR A 1 253 ? 26.800 -1.172 -28.564 1.00 88.31 253 THR A C 1
ATOM 2015 O O . THR A 1 253 ? 26.704 -2.394 -28.644 1.00 88.31 253 THR A O 1
ATOM 2018 N N . LYS A 1 254 ? 27.642 -0.476 -29.330 1.00 88.69 254 LYS A N 1
ATOM 2019 C CA . LYS A 1 254 ? 28.588 -1.137 -30.231 1.00 88.69 254 LYS A CA 1
ATOM 2020 C C . LYS A 1 254 ? 29.768 -1.687 -29.444 1.00 88.69 254 LYS A C 1
ATOM 2022 O O . LYS A 1 254 ? 30.393 -0.965 -28.669 1.00 88.69 254 LYS A O 1
ATOM 2027 N N . ASP A 1 255 ? 30.079 -2.954 -29.670 1.00 83.88 255 ASP A N 1
ATOM 2028 C CA . ASP A 1 255 ? 31.337 -3.542 -29.238 1.00 83.88 255 ASP A CA 1
ATOM 2029 C C . ASP A 1 255 ? 32.504 -2.844 -29.950 1.00 83.88 255 ASP A C 1
ATOM 2031 O O . ASP A 1 255 ? 32.482 -2.672 -31.170 1.00 83.88 255 ASP A O 1
ATOM 2035 N N . ILE A 1 256 ? 33.509 -2.417 -29.185 1.00 81.69 256 ILE A N 1
ATOM 2036 C CA . ILE A 1 256 ? 34.611 -1.589 -29.698 1.00 81.69 256 ILE A CA 1
ATOM 2037 C C . ILE A 1 256 ? 35.476 -2.376 -30.693 1.00 81.69 256 ILE A C 1
ATOM 2039 O O . ILE A 1 256 ? 35.985 -1.794 -31.651 1.00 81.69 256 ILE A O 1
ATOM 2043 N N . ASP A 1 257 ? 35.609 -3.687 -30.495 1.00 82.81 257 ASP A N 1
ATOM 2044 C CA . ASP A 1 257 ? 36.513 -4.530 -31.275 1.00 82.81 257 ASP A CA 1
ATOM 2045 C C . ASP A 1 257 ? 35.828 -5.124 -32.515 1.00 82.81 257 ASP A C 1
ATOM 2047 O O . ASP A 1 257 ? 36.443 -5.268 -33.572 1.00 82.81 257 ASP A O 1
ATOM 2051 N N . THR A 1 258 ? 34.542 -5.463 -32.407 1.00 84.38 258 THR A N 1
ATOM 2052 C CA . THR A 1 258 ? 33.783 -6.167 -33.453 1.00 84.38 258 THR A CA 1
ATOM 2053 C C . THR A 1 258 ? 32.765 -5.288 -34.179 1.00 84.38 258 THR A C 1
ATOM 2055 O O . THR A 1 258 ? 32.241 -5.698 -35.217 1.00 84.38 258 THR A O 1
ATOM 2058 N N . ASN A 1 259 ? 32.485 -4.081 -33.671 1.00 82.81 259 ASN A N 1
ATOM 2059 C CA . ASN A 1 259 ? 31.451 -3.162 -34.166 1.00 82.81 259 ASN A CA 1
ATOM 2060 C C . ASN A 1 259 ? 30.045 -3.804 -34.262 1.00 82.81 259 ASN A C 1
ATOM 2062 O O . ASN A 1 259 ? 29.189 -3.365 -35.040 1.00 82.81 259 ASN A O 1
ATOM 2066 N N . GLN A 1 260 ? 29.804 -4.863 -33.484 1.00 84.19 260 GLN A N 1
ATOM 2067 C CA . GLN A 1 260 ? 28.512 -5.537 -33.371 1.00 84.19 260 GLN A CA 1
ATOM 2068 C C . GLN A 1 260 ? 27.674 -4.910 -32.259 1.00 84.19 260 GLN A C 1
ATOM 2070 O O . GLN A 1 260 ? 28.215 -4.360 -31.302 1.00 84.19 260 GLN A O 1
ATOM 2075 N N . ASP A 1 261 ? 26.350 -4.985 -32.387 1.00 83.19 261 ASP A N 1
ATOM 2076 C CA . ASP A 1 261 ? 25.452 -4.559 -31.315 1.00 83.19 261 ASP A CA 1
ATOM 2077 C C . ASP A 1 261 ? 25.521 -5.547 -30.152 1.00 83.19 261 ASP A C 1
ATOM 2079 O O . ASP A 1 261 ? 25.319 -6.751 -30.318 1.00 83.19 261 ASP A O 1
ATOM 2083 N N . VAL A 1 262 ? 25.795 -5.020 -28.965 1.00 86.31 262 VAL A N 1
ATOM 2084 C CA . VAL A 1 262 ? 25.798 -5.753 -27.706 1.00 86.31 262 VAL A CA 1
ATOM 2085 C C . VAL A 1 262 ? 24.670 -5.211 -26.851 1.00 86.31 262 VAL A C 1
ATOM 2087 O O . VAL A 1 262 ? 24.677 -4.055 -26.424 1.00 86.31 262 VAL A O 1
ATOM 2090 N N . GLN A 1 263 ? 23.698 -6.076 -26.581 1.00 88.69 263 GLN A N 1
ATOM 2091 C CA . GLN A 1 263 ? 22.606 -5.786 -25.668 1.00 88.69 263 GLN A CA 1
ATOM 2092 C C . GLN A 1 263 ? 23.003 -6.219 -24.259 1.00 88.69 263 GLN A C 1
ATOM 2094 O O . GLN A 1 263 ? 23.138 -7.410 -23.967 1.00 88.69 263 GLN A O 1
ATOM 2099 N N . LYS A 1 264 ? 23.168 -5.247 -23.362 1.00 85.94 264 LYS A N 1
ATOM 2100 C CA . LYS A 1 264 ? 23.352 -5.530 -21.939 1.00 85.94 264 LYS A CA 1
ATOM 2101 C C . LYS A 1 264 ? 22.017 -5.960 -21.322 1.00 85.94 264 LYS A C 1
ATOM 2103 O O . LYS A 1 264 ? 20.987 -5.338 -21.570 1.00 85.94 264 LYS A O 1
ATOM 2108 N N . VAL A 1 265 ? 22.049 -7.010 -20.507 1.00 83.88 265 VAL A N 1
ATOM 2109 C CA . VAL A 1 265 ? 20.890 -7.488 -19.736 1.00 83.88 265 VAL A CA 1
ATOM 2110 C C . VAL A 1 265 ? 20.804 -6.801 -18.372 1.00 83.88 265 VAL A C 1
ATOM 2112 O O . VAL A 1 265 ? 21.796 -6.274 -17.858 1.00 83.88 265 VAL A O 1
ATOM 2115 N N . GLY A 1 266 ? 19.605 -6.800 -17.798 1.00 86.75 266 GLY A N 1
ATOM 2116 C CA . GLY A 1 266 ? 19.268 -6.089 -16.576 1.00 86.75 266 GLY A CA 1
ATOM 2117 C C . GLY A 1 266 ? 18.170 -5.072 -16.854 1.00 86.75 266 GLY A C 1
ATOM 2118 O O . GLY A 1 266 ? 18.433 -4.032 -17.456 1.00 86.75 266 GLY A O 1
ATOM 2119 N N . ALA A 1 267 ? 16.964 -5.352 -16.376 1.00 93.50 267 ALA A N 1
ATOM 2120 C CA . ALA A 1 267 ? 15.798 -4.502 -16.559 1.00 93.50 267 ALA A CA 1
ATOM 2121 C C . ALA A 1 267 ? 15.016 -4.366 -15.253 1.00 93.50 267 ALA A C 1
ATOM 2123 O O . ALA A 1 267 ? 14.970 -5.293 -14.449 1.00 93.50 267 ALA A O 1
ATOM 2124 N N . THR A 1 268 ? 14.379 -3.222 -15.031 1.00 97.50 268 THR A N 1
ATOM 2125 C CA . THR A 1 268 ? 13.486 -3.020 -13.885 1.00 97.50 268 THR A CA 1
ATOM 2126 C C . THR A 1 268 ? 12.152 -2.480 -14.358 1.00 97.50 268 THR A C 1
ATOM 2128 O O . THR A 1 268 ? 12.113 -1.474 -15.063 1.00 97.50 268 THR A O 1
ATOM 2131 N N . MET A 1 269 ? 11.062 -3.128 -13.950 1.00 97.50 269 MET A N 1
ATOM 2132 C CA . MET A 1 269 ? 9.710 -2.613 -14.142 1.00 97.50 269 MET A CA 1
ATOM 2133 C C . MET A 1 269 ? 9.244 -1.812 -12.929 1.00 97.50 269 MET A C 1
ATOM 2135 O O . MET A 1 269 ? 9.523 -2.175 -11.786 1.00 97.50 269 MET A O 1
ATOM 2139 N N . TYR A 1 270 ? 8.480 -0.759 -13.193 1.00 97.75 270 TYR A N 1
ATOM 2140 C CA . TYR A 1 270 ? 7.951 0.173 -12.211 1.00 97.75 270 TYR A CA 1
ATOM 2141 C C . TYR A 1 270 ? 6.456 0.391 -12.455 1.00 97.75 270 TYR A C 1
ATOM 2143 O O . TYR A 1 270 ? 6.044 0.790 -13.548 1.00 97.75 270 TYR A O 1
ATOM 2151 N N . LEU A 1 271 ? 5.653 0.163 -11.417 1.00 96.62 271 LEU A N 1
ATOM 2152 C CA . LEU A 1 271 ? 4.228 0.476 -11.364 1.00 96.62 271 LEU A CA 1
ATOM 2153 C C . LEU A 1 271 ? 4.014 1.485 -10.231 1.00 96.62 271 LEU A C 1
ATOM 2155 O O . LEU A 1 271 ? 4.177 1.137 -9.061 1.00 96.62 271 LEU A O 1
ATOM 2159 N N . THR A 1 272 ? 3.669 2.728 -10.569 1.00 93.56 272 THR A N 1
ATOM 2160 C CA . THR A 1 272 ? 3.323 3.762 -9.572 1.00 93.56 272 THR A CA 1
ATOM 2161 C C . THR A 1 272 ? 1.933 3.516 -8.982 1.00 93.56 272 THR A C 1
ATOM 2163 O O . THR A 1 272 ? 1.219 2.653 -9.477 1.00 93.56 272 THR A O 1
ATOM 2166 N N . GLY A 1 273 ? 1.465 4.308 -8.012 1.00 88.56 273 GLY A N 1
ATOM 2167 C CA . GLY A 1 273 ? 0.096 4.150 -7.482 1.00 88.56 273 GLY A CA 1
ATOM 2168 C C . GLY A 1 273 ? -1.009 4.303 -8.526 1.00 88.56 273 GLY A C 1
ATOM 2169 O O . GLY A 1 273 ? -2.018 3.609 -8.473 1.00 88.56 273 GLY A O 1
ATOM 2170 N N . GLN A 1 274 ? -0.813 5.150 -9.540 1.00 82.88 274 GLN A N 1
ATOM 2171 C CA . GLN A 1 274 ? -1.714 5.173 -10.699 1.00 82.88 274 GLN A CA 1
ATOM 2172 C C . GLN A 1 274 ? -1.429 4.005 -11.649 1.00 82.88 274 GLN A C 1
ATOM 2174 O O . GLN A 1 274 ? -2.358 3.404 -12.188 1.00 82.88 274 GLN A O 1
ATOM 2179 N N . GLY A 1 275 ? -0.152 3.656 -11.815 1.00 84.19 275 GLY A N 1
ATOM 2180 C CA . GLY A 1 275 ? 0.299 2.503 -12.583 1.00 84.19 275 GLY A CA 1
ATOM 2181 C C . GLY A 1 275 ? -0.285 1.173 -12.133 1.00 84.19 275 GLY A C 1
ATOM 2182 O O . GLY A 1 275 ? -0.678 0.388 -12.984 1.00 84.19 275 GLY A O 1
ATOM 2183 N N . THR A 1 276 ? -0.401 0.920 -10.828 1.00 92.19 276 THR A N 1
ATOM 2184 C CA . THR A 1 276 ? -0.996 -0.312 -10.298 1.00 92.19 276 THR A CA 1
ATOM 2185 C C . THR A 1 276 ? -2.468 -0.399 -10.683 1.00 92.19 276 THR A C 1
ATOM 2187 O O . THR A 1 276 ? -2.891 -1.443 -11.166 1.00 92.19 276 THR A O 1
ATOM 2190 N N . ARG A 1 277 ? -3.231 0.701 -10.586 1.00 84.94 277 ARG A N 1
ATOM 2191 C CA . ARG A 1 277 ? -4.642 0.741 -11.019 1.00 84.94 277 ARG A CA 1
ATOM 2192 C C . ARG A 1 277 ? -4.797 0.526 -12.526 1.00 84.94 277 ARG A C 1
ATOM 2194 O O . ARG A 1 277 ? -5.713 -0.160 -12.964 1.00 84.94 277 ARG A O 1
ATOM 2201 N N . LEU A 1 278 ? -3.913 1.111 -13.336 1.00 75.38 278 LEU A N 1
ATOM 2202 C CA . LEU A 1 278 ? -3.913 0.894 -14.788 1.00 75.38 278 LEU A CA 1
ATOM 2203 C C . LEU A 1 278 ? -3.528 -0.550 -15.134 1.00 75.38 278 LEU A C 1
ATOM 2205 O O . LEU A 1 278 ? -4.153 -1.176 -15.986 1.00 75.38 278 LEU A O 1
ATOM 2209 N N . PHE A 1 279 ? -2.532 -1.103 -14.446 1.00 84.19 279 PHE A N 1
ATOM 2210 C CA . PHE A 1 279 ? -2.055 -2.460 -14.680 1.00 84.19 279 PHE A CA 1
ATOM 2211 C C . PHE A 1 279 ? -3.074 -3.517 -14.238 1.00 84.19 279 PHE A C 1
ATOM 2213 O O . PHE A 1 279 ? -3.197 -4.550 -14.885 1.00 84.19 279 PHE A O 1
ATOM 2220 N N . GLU A 1 280 ? -3.886 -3.242 -13.214 1.00 82.25 280 GLU A N 1
ATOM 2221 C CA . GLU A 1 280 ? -5.012 -4.101 -12.820 1.00 82.25 280 GLU A CA 1
ATOM 2222 C C . GLU A 1 280 ? -6.019 -4.329 -13.951 1.00 82.25 280 GLU A C 1
ATOM 2224 O O . GLU A 1 280 ? -6.613 -5.407 -14.016 1.00 82.25 280 GLU A O 1
ATOM 2229 N N . LYS A 1 281 ? -6.178 -3.362 -14.866 1.00 72.81 281 LYS A N 1
ATOM 2230 C CA . LYS A 1 281 ? -6.980 -3.547 -16.081 1.00 72.81 281 LYS A CA 1
ATOM 2231 C C . LYS A 1 281 ? -6.351 -4.594 -17.003 1.00 72.81 281 LYS A C 1
ATOM 2233 O O . LYS A 1 281 ? -7.039 -5.512 -17.436 1.00 72.81 281 LYS A O 1
ATOM 2238 N N . ALA A 1 282 ? -5.041 -4.507 -17.233 1.00 72.69 282 ALA A N 1
ATOM 2239 C CA . ALA A 1 282 ? -4.318 -5.503 -18.020 1.00 72.69 282 ALA A CA 1
ATOM 2240 C C . ALA A 1 282 ? -4.378 -6.896 -17.374 1.00 72.69 282 ALA A C 1
ATOM 2242 O O . ALA A 1 282 ? -4.612 -7.883 -18.063 1.00 72.69 282 ALA A O 1
ATOM 2243 N N . LEU A 1 283 ? -4.233 -6.987 -16.048 1.00 75.62 283 LEU A N 1
ATOM 2244 C CA . LEU A 1 283 ? -4.382 -8.252 -15.325 1.00 75.62 283 LEU A CA 1
ATOM 2245 C C . LEU A 1 283 ? -5.778 -8.849 -15.516 1.00 75.62 283 LEU A C 1
ATOM 2247 O O . LEU A 1 283 ? -5.898 -10.042 -15.790 1.00 75.62 283 LEU A O 1
ATOM 2251 N N . LEU A 1 284 ? -6.822 -8.022 -15.418 1.00 72.62 284 LEU A N 1
ATOM 2252 C CA . LEU A 1 284 ? -8.202 -8.449 -15.634 1.00 72.62 284 LEU A CA 1
ATOM 2253 C C . LEU A 1 284 ? -8.417 -8.986 -17.058 1.00 72.62 284 LEU A C 1
ATOM 2255 O O . LEU A 1 284 ? -8.962 -10.076 -17.215 1.00 72.62 284 LEU A O 1
ATOM 2259 N N . GLU A 1 285 ? -7.944 -8.270 -18.081 1.00 68.38 285 GLU A N 1
ATOM 2260 C CA . GLU A 1 285 ? -8.021 -8.701 -19.488 1.00 68.38 285 GLU A CA 1
ATOM 2261 C C . GLU A 1 285 ? -7.266 -10.014 -19.746 1.00 68.38 285 GLU A C 1
ATOM 2263 O O . GLU A 1 285 ? -7.683 -10.824 -20.574 1.00 68.38 285 GLU A O 1
ATOM 2268 N N . GLN A 1 286 ? -6.177 -10.253 -19.013 1.00 69.69 286 GLN A N 1
ATOM 2269 C CA . GLN A 1 286 ? -5.376 -11.474 -19.101 1.00 69.69 286 GLN A CA 1
ATOM 2270 C C . GLN A 1 286 ? -5.914 -12.635 -18.241 1.00 69.69 286 GLN A C 1
ATOM 2272 O O . GLN A 1 286 ? -5.321 -13.716 -18.247 1.00 69.69 286 GLN A O 1
ATOM 2277 N N . GLY A 1 287 ? -6.990 -12.440 -17.467 1.00 68.25 287 GLY A N 1
ATOM 2278 C CA . GLY A 1 287 ? -7.481 -13.446 -16.513 1.00 68.25 287 GLY A CA 1
ATOM 2279 C C . GLY A 1 287 ? -6.503 -13.727 -15.359 1.00 68.25 287 GLY A C 1
ATOM 2280 O O . GLY A 1 287 ? -6.485 -14.824 -14.785 1.00 68.25 287 GLY A O 1
ATOM 2281 N N . LEU A 1 288 ? -5.652 -12.753 -15.030 1.00 72.19 288 LEU A N 1
ATOM 2282 C CA . LEU A 1 288 ? -4.646 -12.838 -13.980 1.00 72.19 288 LEU A CA 1
ATOM 2283 C C . LEU A 1 288 ? -5.080 -12.093 -12.711 1.00 72.19 288 LEU A C 1
ATOM 2285 O O . LEU A 1 288 ? -5.761 -11.068 -12.739 1.00 72.19 288 LEU A O 1
ATOM 2289 N N . THR A 1 289 ? -4.632 -12.625 -11.578 1.00 81.56 289 THR A N 1
ATOM 2290 C CA . THR A 1 289 ? -4.602 -11.950 -10.275 1.00 81.56 289 THR A CA 1
ATOM 2291 C C . THR A 1 289 ? -3.224 -11.324 -10.063 1.00 81.56 289 THR A C 1
ATOM 2293 O O . THR A 1 289 ? -2.256 -11.721 -10.724 1.00 81.56 289 THR A O 1
ATOM 2296 N N . TRP A 1 290 ? -3.086 -10.417 -9.093 1.00 90.94 290 TRP A N 1
ATOM 2297 C CA . TRP A 1 290 ? -1.776 -9.948 -8.635 1.00 90.94 290 TRP A CA 1
ATOM 2298 C C . TRP A 1 290 ? -0.896 -11.113 -8.192 1.00 90.94 290 TRP A C 1
ATOM 2300 O O . TRP A 1 290 ? 0.275 -11.174 -8.561 1.00 90.94 290 TRP A O 1
ATOM 2310 N N . LYS A 1 291 ? -1.471 -12.086 -7.472 1.00 86.25 291 LYS A N 1
ATOM 2311 C CA . LYS A 1 291 ? -0.735 -13.280 -7.034 1.00 86.25 291 LYS A CA 1
ATOM 2312 C C . LYS A 1 291 ? -0.189 -14.075 -8.223 1.00 86.25 291 LYS A C 1
ATOM 2314 O O . LYS A 1 291 ? 0.997 -14.396 -8.248 1.00 86.25 291 LYS A O 1
ATOM 2319 N N . LYS A 1 292 ? -1.022 -14.364 -9.234 1.00 81.44 292 LYS A N 1
ATOM 2320 C CA . LYS A 1 292 ? -0.592 -15.080 -10.451 1.00 81.44 292 LYS A CA 1
ATOM 2321 C C . LYS A 1 292 ? 0.496 -14.299 -11.195 1.00 81.44 292 LYS A C 1
ATOM 2323 O O . LYS A 1 292 ? 1.479 -14.900 -11.627 1.00 81.44 292 LYS A O 1
ATOM 2328 N N . PHE A 1 293 ? 0.354 -12.977 -11.297 1.00 87.69 293 PHE A N 1
ATOM 2329 C CA . PHE A 1 293 ? 1.355 -12.113 -11.917 1.00 87.69 293 PHE A CA 1
ATOM 2330 C C . PHE A 1 293 ? 2.689 -12.115 -11.152 1.00 87.69 293 PHE A C 1
ATOM 2332 O O . PHE A 1 293 ? 3.742 -12.299 -11.757 1.00 87.69 293 PHE A O 1
ATOM 2339 N N . PHE A 1 294 ? 2.679 -12.000 -9.822 1.00 89.25 294 PHE A N 1
ATOM 2340 C CA . PHE A 1 294 ? 3.909 -12.035 -9.024 1.00 89.25 294 PHE A CA 1
ATOM 2341 C C . PHE A 1 294 ? 4.582 -13.413 -9.046 1.00 89.25 294 PHE A C 1
ATOM 2343 O O . PHE A 1 294 ? 5.809 -13.492 -9.104 1.00 89.25 294 PHE A O 1
ATOM 2350 N N . VAL A 1 295 ? 3.810 -14.505 -9.086 1.00 79.75 295 VAL A N 1
ATOM 2351 C CA . VAL A 1 295 ? 4.353 -15.854 -9.320 1.00 79.75 295 VAL A CA 1
ATOM 2352 C C . VAL A 1 295 ? 5.022 -15.935 -10.694 1.00 79.75 295 VAL A C 1
ATOM 2354 O O . VAL A 1 295 ? 6.110 -16.497 -10.811 1.00 79.75 295 VAL A O 1
ATOM 2357 N N . GLN A 1 296 ? 4.419 -15.357 -11.738 1.00 77.44 296 GLN A N 1
ATOM 2358 C CA . GLN A 1 296 ? 5.043 -15.271 -13.059 1.00 77.44 296 GLN A CA 1
ATOM 2359 C C . GLN A 1 296 ? 6.342 -14.459 -13.012 1.00 77.44 296 GLN A C 1
ATOM 2361 O O . GLN A 1 296 ? 7.361 -14.947 -13.491 1.00 77.44 296 GLN A O 1
ATOM 2366 N N . ALA A 1 297 ? 6.347 -13.285 -12.378 1.00 79.19 297 ALA A N 1
ATOM 2367 C CA . ALA A 1 297 ? 7.558 -12.485 -12.206 1.00 79.19 297 ALA A CA 1
ATOM 2368 C C . ALA A 1 297 ? 8.676 -13.283 -11.506 1.00 79.19 297 ALA A C 1
ATOM 2370 O O . ALA A 1 297 ? 9.818 -13.272 -11.964 1.00 79.19 297 ALA A O 1
ATOM 2371 N N . LYS A 1 298 ? 8.352 -14.072 -10.470 1.00 79.38 298 LYS A N 1
ATOM 2372 C CA . LYS A 1 298 ? 9.313 -14.978 -9.817 1.00 79.38 298 LYS A CA 1
ATOM 2373 C C . LYS A 1 298 ? 9.843 -16.086 -10.726 1.00 79.38 298 LYS A C 1
ATOM 2375 O O . LYS A 1 298 ? 11.022 -16.419 -10.628 1.00 79.38 298 LYS A O 1
ATOM 2380 N N . ARG A 1 299 ? 9.032 -16.639 -11.636 1.00 76.00 299 ARG A N 1
ATOM 2381 C CA . ARG A 1 299 ? 9.500 -17.635 -12.629 1.00 76.00 299 ARG A CA 1
ATOM 2382 C C . ARG A 1 299 ? 10.565 -17.060 -13.560 1.00 76.00 299 ARG A C 1
ATOM 2384 O O . ARG A 1 299 ? 11.489 -17.773 -13.933 1.00 76.00 299 ARG A O 1
ATOM 2391 N N . PHE A 1 300 ? 10.467 -15.769 -13.859 1.00 76.38 300 PHE A N 1
ATOM 2392 C CA . PHE A 1 300 ? 11.471 -15.005 -14.598 1.00 76.38 300 PHE A CA 1
ATOM 2393 C C . PHE A 1 300 ? 12.584 -14.437 -13.700 1.00 76.38 300 PHE A C 1
ATOM 2395 O O . PHE A 1 300 ? 13.292 -13.525 -14.101 1.00 76.38 300 PHE A O 1
ATOM 2402 N N . LYS A 1 301 ? 12.760 -14.973 -12.482 1.00 77.88 301 LYS A N 1
ATOM 2403 C CA . LYS A 1 301 ? 13.782 -14.546 -11.509 1.00 77.88 301 LYS A CA 1
ATOM 2404 C C . LYS A 1 301 ? 13.688 -13.064 -11.116 1.00 77.88 301 LYS A C 1
ATOM 2406 O O . LYS A 1 301 ? 14.696 -12.452 -10.774 1.00 77.88 301 LYS A O 1
ATOM 2411 N N . GLY A 1 302 ? 12.483 -12.496 -11.142 1.00 78.81 302 GLY A N 1
ATOM 2412 C CA . GLY A 1 302 ? 12.235 -11.132 -10.694 1.00 78.81 302 GLY A CA 1
ATOM 2413 C C . GLY A 1 302 ? 12.485 -10.952 -9.194 1.00 78.81 302 GLY A C 1
ATOM 2414 O O . GLY A 1 302 ? 12.015 -11.743 -8.368 1.00 78.81 302 GLY A O 1
ATOM 2415 N N . THR A 1 303 ? 13.185 -9.875 -8.849 1.00 82.31 303 THR A N 1
ATOM 2416 C CA . THR A 1 303 ? 13.435 -9.440 -7.474 1.00 82.31 303 THR A CA 1
ATOM 2417 C C . THR A 1 303 ? 12.604 -8.199 -7.154 1.00 82.31 303 THR A C 1
ATOM 2419 O O . THR A 1 303 ? 12.763 -7.164 -7.799 1.00 82.31 303 THR A O 1
ATOM 2422 N N . PHE A 1 304 ? 11.724 -8.281 -6.162 1.00 86.75 304 PHE A N 1
ATOM 2423 C CA . PHE A 1 304 ? 10.891 -7.196 -5.654 1.00 86.75 304 PHE A CA 1
ATOM 2424 C C . PHE A 1 304 ? 11.757 -6.202 -4.882 1.00 86.75 304 PHE A C 1
ATOM 2426 O O . PHE A 1 304 ? 12.148 -6.440 -3.746 1.00 86.75 304 PHE A O 1
ATOM 2433 N N . SER A 1 305 ? 12.073 -5.074 -5.510 1.00 85.00 305 SER A N 1
ATOM 2434 C CA . SER A 1 305 ? 12.931 -4.039 -4.926 1.00 85.00 305 SER A CA 1
ATOM 2435 C C . SER A 1 305 ? 12.144 -2.938 -4.217 1.00 85.00 305 SER A C 1
ATOM 2437 O O . SER A 1 305 ? 12.704 -2.265 -3.351 1.00 85.00 305 SER A O 1
ATOM 2439 N N . ARG A 1 306 ? 10.851 -2.777 -4.530 1.00 95.75 306 ARG A N 1
ATOM 2440 C CA . ARG A 1 306 ? 9.916 -1.936 -3.770 1.00 95.75 306 ARG A CA 1
ATOM 2441 C C . ARG A 1 306 ? 8.490 -2.471 -3.851 1.00 95.75 306 ARG A C 1
ATOM 2443 O O . ARG A 1 306 ? 8.044 -2.877 -4.925 1.00 95.75 306 ARG A O 1
ATOM 2450 N N . LEU A 1 307 ? 7.777 -2.413 -2.734 1.00 97.00 307 LEU A N 1
ATOM 2451 C CA . LEU A 1 307 ? 6.367 -2.756 -2.621 1.00 97.00 307 LEU A CA 1
ATOM 2452 C C . LEU A 1 307 ? 5.696 -1.798 -1.637 1.00 97.00 307 LEU A C 1
ATOM 2454 O O . LEU A 1 307 ? 6.090 -1.755 -0.475 1.00 97.00 307 LEU A O 1
ATOM 2458 N N . ASP A 1 308 ? 4.662 -1.086 -2.075 1.00 98.31 308 ASP A N 1
ATOM 2459 C CA . ASP A 1 308 ? 3.851 -0.266 -1.175 1.00 98.31 308 ASP A CA 1
ATOM 2460 C C . ASP A 1 308 ? 2.469 -0.913 -1.041 1.00 98.31 308 ASP A C 1
ATOM 2462 O O . ASP A 1 308 ? 1.764 -1.115 -2.036 1.00 98.31 308 ASP A O 1
ATOM 2466 N N . ILE A 1 309 ? 2.084 -1.256 0.189 1.00 97.94 309 ILE A N 1
ATOM 2467 C CA . ILE A 1 309 ? 0.762 -1.807 0.515 1.00 97.94 309 ILE A CA 1
ATOM 2468 C C . ILE A 1 309 ? -0.052 -0.720 1.207 1.00 97.94 309 ILE A C 1
ATOM 2470 O O . ILE A 1 309 ? 0.332 -0.244 2.271 1.00 97.94 309 ILE A O 1
ATOM 2474 N N . ALA A 1 310 ? -1.180 -0.334 0.622 1.00 97.75 310 ALA A N 1
ATOM 2475 C CA . ALA A 1 310 ? -2.068 0.692 1.150 1.00 97.75 310 ALA A CA 1
ATOM 2476 C C . ALA A 1 310 ? -3.289 0.072 1.832 1.00 97.75 310 ALA A C 1
ATOM 2478 O O . ALA A 1 310 ? -3.984 -0.748 1.238 1.00 97.75 310 ALA A O 1
ATOM 2479 N N . ILE A 1 311 ? -3.575 0.528 3.048 1.00 97.94 311 ILE A N 1
ATOM 2480 C CA . ILE A 1 311 ? -4.825 0.322 3.775 1.00 97.94 311 ILE A CA 1
ATOM 2481 C C . ILE A 1 311 ? -5.622 1.620 3.657 1.00 97.94 311 ILE A C 1
ATOM 2483 O O . ILE A 1 311 ? -5.214 2.666 4.169 1.00 97.94 311 ILE A O 1
ATOM 2487 N N . ASN A 1 312 ? -6.739 1.560 2.944 1.00 97.38 312 ASN A N 1
ATOM 2488 C CA . ASN A 1 312 ? -7.623 2.689 2.700 1.00 97.38 312 ASN A CA 1
ATOM 2489 C C . ASN A 1 312 ? -8.705 2.757 3.775 1.00 97.38 312 ASN A C 1
ATOM 2491 O O . ASN A 1 312 ? -9.419 1.783 3.989 1.00 97.38 312 ASN A O 1
ATOM 2495 N N . ASP A 1 313 ? -8.861 3.922 4.394 1.00 96.81 313 ASP A N 1
ATOM 2496 C CA . ASP A 1 313 ? -9.985 4.253 5.263 1.00 96.81 313 ASP A CA 1
ATOM 2497 C C . ASP A 1 313 ? -11.037 5.022 4.459 1.00 96.81 313 ASP A C 1
ATOM 2499 O O . ASP A 1 313 ? -10.865 6.201 4.152 1.00 96.81 313 ASP A O 1
ATOM 2503 N N . ASN A 1 314 ? -12.126 4.345 4.092 1.00 94.44 314 ASN A N 1
ATOM 2504 C CA . ASN A 1 314 ? -13.247 4.938 3.355 1.00 94.44 314 ASN A CA 1
ATOM 2505 C C . ASN A 1 314 ? -14.324 5.512 4.282 1.00 94.44 314 ASN A C 1
ATOM 2507 O O . ASN A 1 314 ? -15.232 6.200 3.814 1.00 94.44 314 ASN A O 1
ATOM 2511 N N . TRP A 1 315 ? -14.264 5.204 5.580 1.00 92.56 315 TRP A N 1
ATOM 2512 C CA . TRP A 1 315 ? -15.312 5.574 6.528 1.00 92.56 315 TRP A CA 1
ATOM 2513 C C . TRP A 1 315 ? -14.971 6.835 7.329 1.00 92.56 315 TRP A C 1
ATOM 2515 O O . TRP A 1 315 ? -15.876 7.484 7.849 1.00 92.56 315 TRP A O 1
ATOM 2525 N N . GLY A 1 316 ? -13.691 7.211 7.382 1.00 92.50 316 GLY A N 1
ATOM 2526 C CA . GLY A 1 316 ? -13.201 8.279 8.252 1.00 92.50 316 GLY A CA 1
ATOM 2527 C C . GLY A 1 316 ? -12.994 7.777 9.679 1.00 92.50 316 GLY A C 1
ATOM 2528 O O . GLY A 1 316 ? -13.352 8.457 10.634 1.00 92.50 316 GLY A O 1
ATOM 2529 N N . LEU A 1 317 ? -12.474 6.552 9.817 1.00 92.56 317 LEU A N 1
ATOM 2530 C CA . LEU A 1 317 ? -12.030 5.981 11.088 1.00 92.56 317 LEU A CA 1
ATOM 2531 C C . LEU A 1 317 ? -10.918 6.813 11.721 1.00 92.56 317 LEU A C 1
ATOM 2533 O O . LEU A 1 317 ? -10.902 6.965 12.939 1.00 92.56 317 LEU A O 1
ATOM 2537 N N . LEU A 1 318 ? -9.979 7.297 10.907 1.00 95.69 318 LEU A N 1
ATOM 2538 C CA . LEU A 1 318 ? -8.871 8.117 11.376 1.00 95.69 318 LEU A CA 1
ATOM 2539 C C . LEU A 1 318 ? -9.213 9.604 11.254 1.00 95.69 318 LEU A C 1
ATOM 2541 O O . LEU A 1 318 ? -9.646 10.067 10.200 1.00 95.69 318 LEU A O 1
ATOM 2545 N N . ASP A 1 319 ? -8.940 10.365 12.307 1.00 95.31 319 ASP A N 1
ATOM 2546 C CA . ASP A 1 319 ? -8.825 11.817 12.222 1.00 95.31 319 ASP A CA 1
ATOM 2547 C C . ASP A 1 319 ? -7.339 12.180 12.165 1.00 95.31 319 ASP A C 1
ATOM 2549 O O . ASP A 1 319 ? -6.567 11.879 13.079 1.00 95.31 319 ASP A O 1
ATOM 2553 N N . MET A 1 320 ? -6.914 12.804 11.067 1.00 96.94 320 MET A N 1
ATOM 2554 C CA . MET A 1 320 ? -5.517 13.187 10.912 1.00 96.94 320 MET A CA 1
ATOM 2555 C C . MET A 1 320 ? -5.079 14.246 11.923 1.00 96.94 320 MET A C 1
ATOM 2557 O O . MET A 1 320 ? -3.919 14.210 12.329 1.00 96.94 320 MET A O 1
ATOM 2561 N N . ASP A 1 321 ? -5.965 15.139 12.370 1.00 96.19 321 ASP A N 1
ATOM 2562 C CA . ASP A 1 321 ? -5.622 16.110 13.413 1.00 96.19 321 ASP A CA 1
ATOM 2563 C C . ASP A 1 321 ? -5.345 15.388 14.746 1.00 96.19 321 ASP A C 1
ATOM 2565 O O . ASP A 1 321 ? -4.349 15.687 15.408 1.00 96.19 321 ASP A O 1
ATOM 2569 N N . GLU A 1 322 ? -6.130 14.356 15.084 1.00 96.12 322 GLU A N 1
ATOM 2570 C CA . GLU A 1 322 ? -5.901 13.512 16.268 1.00 96.12 322 GLU A CA 1
ATOM 2571 C C . GLU A 1 322 ? -4.584 12.723 16.163 1.00 96.12 322 GLU A C 1
ATOM 2573 O O . GLU A 1 322 ? -3.825 12.646 17.133 1.00 96.12 322 GLU A O 1
ATOM 2578 N N . ILE A 1 323 ? -4.272 12.165 14.986 1.00 97.50 323 ILE A N 1
ATOM 2579 C CA . ILE A 1 323 ? -3.011 11.445 14.742 1.00 97.50 323 ILE A CA 1
ATOM 2580 C C . ILE A 1 323 ? -1.806 12.380 14.902 1.00 97.50 323 ILE A C 1
ATOM 2582 O O . ILE A 1 323 ? -0.808 12.004 15.528 1.00 97.50 323 ILE A O 1
ATOM 2586 N N . ILE A 1 324 ? -1.878 13.599 14.359 1.00 97.38 324 ILE A N 1
ATOM 2587 C CA . ILE A 1 324 ? -0.808 14.592 14.496 1.00 97.38 324 ILE A CA 1
ATOM 2588 C C . ILE A 1 324 ? -0.658 15.034 15.950 1.00 97.38 324 ILE A C 1
ATOM 2590 O O . ILE A 1 324 ? 0.465 15.036 16.460 1.00 97.38 324 ILE A O 1
ATOM 2594 N N . GLU A 1 325 ? -1.760 15.335 16.638 1.00 96.50 325 GLU A N 1
ATOM 2595 C CA . GLU A 1 325 ? -1.743 15.697 18.055 1.00 96.50 325 GLU A CA 1
ATOM 2596 C C . GLU A 1 325 ? -1.125 14.577 18.904 1.00 96.50 325 GLU A C 1
ATOM 2598 O O . GLU A 1 325 ? -0.230 14.827 19.715 1.00 96.50 325 GLU A O 1
ATOM 2603 N N . ALA A 1 326 ? -1.537 13.328 18.683 1.00 96.44 326 ALA A N 1
ATOM 2604 C CA . ALA A 1 326 ? -0.998 12.175 19.391 1.00 96.44 326 ALA A CA 1
ATOM 2605 C C . ALA A 1 326 ? 0.499 11.994 19.139 1.00 96.44 326 ALA A C 1
ATOM 2607 O O . ALA A 1 326 ? 1.264 11.727 20.066 1.00 96.44 326 ALA A O 1
ATOM 2608 N N . THR A 1 327 ? 0.938 12.205 17.898 1.00 95.00 327 THR A N 1
ATOM 2609 C CA . THR A 1 327 ? 2.358 12.140 17.543 1.00 95.00 327 THR A CA 1
ATOM 2610 C C . THR A 1 327 ? 3.161 13.224 18.269 1.00 95.00 327 THR A C 1
ATOM 2612 O O . THR A 1 327 ? 4.217 12.941 18.831 1.00 95.00 327 THR A O 1
ATOM 2615 N N . GLN A 1 328 ? 2.651 14.457 18.320 1.00 94.00 328 GLN A N 1
ATOM 2616 C CA . GLN A 1 328 ? 3.305 15.586 18.994 1.00 94.00 328 GLN A CA 1
ATOM 2617 C C . GLN A 1 328 ? 3.337 15.441 20.523 1.00 94.00 328 GLN A C 1
ATOM 2619 O O . GLN A 1 328 ? 4.263 15.929 21.168 1.00 94.00 328 GLN A O 1
ATOM 2624 N N . GLN A 1 329 ? 2.347 14.760 21.101 1.00 93.62 329 GLN A N 1
ATOM 2625 C CA . GLN A 1 329 ? 2.228 14.516 22.542 1.00 93.62 329 GLN A CA 1
ATOM 2626 C C . GLN A 1 329 ? 2.903 13.212 23.003 1.00 93.62 329 GLN A C 1
ATOM 2628 O O . GLN A 1 329 ? 2.717 12.811 24.149 1.00 93.62 329 GLN A O 1
ATOM 2633 N N . ASN A 1 330 ? 3.679 12.539 22.143 1.00 90.94 330 ASN A N 1
ATOM 2634 C CA . ASN A 1 330 ? 4.294 11.233 22.431 1.00 90.94 330 ASN A CA 1
ATOM 2635 C C . ASN A 1 330 ? 3.274 10.154 22.852 1.00 90.94 330 ASN A C 1
ATOM 2637 O O . ASN A 1 330 ? 3.575 9.262 23.643 1.00 90.94 330 ASN A O 1
ATOM 2641 N N . ARG A 1 331 ? 2.059 10.215 22.302 1.00 93.00 331 ARG A N 1
ATOM 2642 C CA . ARG A 1 331 ? 0.987 9.225 22.483 1.00 93.00 331 ARG A CA 1
ATOM 2643 C C . ARG A 1 331 ? 1.054 8.104 21.442 1.00 93.00 331 ARG A C 1
ATOM 2645 O O . ARG A 1 331 ? 0.041 7.638 20.918 1.00 93.00 331 ARG A O 1
ATOM 2652 N N . PHE A 1 332 ? 2.268 7.683 21.107 1.00 92.25 332 PHE A N 1
ATOM 2653 C CA . PHE A 1 332 ? 2.517 6.594 20.174 1.00 92.25 332 PHE A CA 1
ATOM 2654 C C . PHE A 1 332 ? 3.844 5.903 20.482 1.00 92.25 332 PHE A C 1
ATOM 2656 O O . PHE A 1 332 ? 4.760 6.482 21.063 1.00 92.25 332 PHE A O 1
ATOM 2663 N N . TRP A 1 333 ? 3.966 4.670 20.012 1.00 89.00 333 TRP A N 1
ATOM 2664 C CA . TRP A 1 333 ? 5.211 3.931 19.949 1.00 89.00 333 TRP A CA 1
ATOM 2665 C C . TRP A 1 333 ? 5.413 3.385 18.536 1.00 89.00 333 TRP A C 1
ATOM 2667 O O . TRP A 1 333 ? 4.489 2.852 17.919 1.00 89.00 333 TRP A O 1
ATOM 2677 N N . SER A 1 334 ? 6.641 3.496 18.033 1.00 88.56 334 SER A N 1
ATOM 2678 C CA . SER A 1 334 ? 7.054 2.946 16.743 1.00 88.56 334 SER A CA 1
ATOM 2679 C C . SER A 1 334 ? 8.348 2.160 16.900 1.00 88.56 334 SER A C 1
ATOM 2681 O O . SER A 1 334 ? 9.310 2.665 17.489 1.00 88.56 334 SER A O 1
ATOM 2683 N N . LYS A 1 335 ? 8.415 0.968 16.297 1.00 83.94 335 LYS A N 1
ATOM 2684 C CA . LYS A 1 335 ? 9.627 0.131 16.300 1.00 83.94 335 LYS A CA 1
ATOM 2685 C C . LYS A 1 335 ? 10.829 0.858 15.680 1.00 83.94 335 LYS A C 1
ATOM 2687 O O . LYS A 1 335 ? 11.956 0.646 16.108 1.00 83.94 335 LYS A O 1
ATOM 2692 N N . SER A 1 336 ? 10.597 1.766 14.727 1.00 82.12 336 SER A N 1
ATOM 2693 C CA . SER A 1 336 ? 11.661 2.529 14.058 1.00 82.12 336 SER A CA 1
ATOM 2694 C C . SER A 1 336 ? 12.194 3.721 14.859 1.00 82.12 336 SER A C 1
ATOM 2696 O O . SER A 1 336 ? 13.226 4.282 14.492 1.00 82.12 336 SER A O 1
ATOM 2698 N N . ARG A 1 337 ? 11.483 4.150 15.915 1.00 82.50 337 ARG A N 1
ATOM 2699 C CA . ARG A 1 337 ? 11.808 5.312 16.773 1.00 82.50 337 ARG A CA 1
ATOM 2700 C C . ARG A 1 337 ? 12.001 6.653 16.045 1.00 82.50 337 ARG A C 1
ATOM 2702 O O . ARG A 1 337 ? 12.407 7.634 16.659 1.00 82.50 337 ARG A O 1
ATOM 2709 N N . SER A 1 338 ? 11.716 6.724 14.747 1.00 88.00 338 SER A N 1
ATOM 2710 C CA . SER A 1 338 ? 11.828 7.944 13.948 1.00 88.00 338 SER A CA 1
ATOM 2711 C C . SER A 1 338 ? 10.490 8.283 13.324 1.00 88.00 338 SER A C 1
ATOM 2713 O O . SER A 1 338 ? 9.815 7.387 12.817 1.00 88.00 338 SER A O 1
ATOM 2715 N N . PHE A 1 339 ? 10.145 9.564 13.306 1.00 94.12 339 PHE A N 1
ATOM 2716 C CA . PHE A 1 339 ? 8.948 10.047 12.641 1.00 94.12 339 PHE A CA 1
ATOM 2717 C C . PHE A 1 339 ? 9.181 11.419 12.006 1.00 94.12 339 PHE A C 1
ATOM 2719 O O . PHE A 1 339 ? 10.124 12.128 12.363 1.00 94.12 339 PHE A O 1
ATOM 2726 N N . ALA A 1 340 ? 8.328 11.780 11.053 1.00 96.19 340 ALA A N 1
ATOM 2727 C CA . ALA A 1 340 ? 8.291 13.099 10.440 1.00 96.19 340 ALA A CA 1
ATOM 2728 C C . ALA A 1 340 ? 6.846 13.485 10.125 1.00 96.19 340 ALA A C 1
ATOM 2730 O O . ALA A 1 340 ? 6.075 12.658 9.644 1.00 96.19 340 ALA A O 1
ATOM 2731 N N . ILE A 1 341 ? 6.496 14.744 10.379 1.00 96.62 341 ILE A N 1
ATOM 2732 C CA . ILE A 1 341 ? 5.176 15.305 10.085 1.00 96.62 341 ILE A CA 1
ATOM 2733 C C . ILE A 1 341 ? 5.337 16.350 8.982 1.00 96.62 341 ILE A C 1
ATOM 2735 O O . ILE A 1 341 ? 6.250 17.178 9.028 1.00 96.62 341 ILE A O 1
ATOM 2739 N N . HIS A 1 342 ? 4.450 16.308 7.995 1.00 94.69 342 HIS A N 1
ATOM 2740 C CA . HIS A 1 342 ? 4.394 17.235 6.870 1.00 94.69 342 HIS A CA 1
ATOM 2741 C C . HIS A 1 342 ? 2.950 17.672 6.612 1.00 94.69 342 HIS A C 1
ATOM 2743 O O . HIS A 1 342 ? 2.014 16.964 6.978 1.00 94.69 342 HIS A O 1
ATOM 2749 N N . GLY A 1 343 ? 2.780 18.802 5.925 1.00 92.44 343 GLY A N 1
ATOM 2750 C CA . GLY A 1 343 ? 1.463 19.325 5.561 1.00 92.44 343 GLY A CA 1
ATOM 2751 C C . GLY A 1 343 ? 0.869 20.249 6.622 1.00 92.44 343 GLY A C 1
ATOM 2752 O O . GLY A 1 343 ? 1.605 20.815 7.433 1.00 92.44 343 GLY A O 1
ATOM 2753 N N . ASN A 1 344 ? -0.445 20.453 6.553 1.00 90.44 344 ASN A N 1
ATOM 2754 C CA . ASN A 1 344 ? -1.228 21.264 7.489 1.00 90.44 344 ASN A CA 1
ATOM 2755 C C . ASN A 1 344 ? -2.731 20.919 7.379 1.00 90.44 344 ASN A C 1
ATOM 2757 O O . ASN A 1 344 ? -3.127 20.169 6.489 1.00 90.44 344 ASN A O 1
ATOM 2761 N N . ASN A 1 345 ? -3.591 21.483 8.235 1.00 85.50 345 ASN A N 1
ATOM 2762 C CA . ASN A 1 345 ? -5.031 21.175 8.221 1.00 85.50 345 ASN A CA 1
ATOM 2763 C C . ASN A 1 345 ? -5.728 21.533 6.892 1.00 85.50 345 ASN A C 1
ATOM 2765 O O . ASN A 1 345 ? -6.706 20.873 6.540 1.00 85.50 345 ASN A O 1
ATOM 2769 N N . GLN A 1 346 ? -5.259 22.560 6.169 1.00 85.06 346 GLN A N 1
ATOM 2770 C CA . GLN A 1 346 ? -5.843 22.997 4.892 1.00 85.06 346 GLN A CA 1
ATOM 2771 C C . GLN A 1 346 ? -5.411 22.083 3.744 1.00 85.06 346 GLN A C 1
ATOM 2773 O O . GLN A 1 346 ? -6.247 21.644 2.962 1.00 85.06 346 GLN A O 1
ATOM 2778 N N . ASP A 1 347 ? -4.119 21.763 3.689 1.00 84.62 347 ASP A N 1
ATOM 2779 C CA . ASP A 1 347 ? -3.510 21.012 2.592 1.00 84.62 347 ASP A CA 1
ATOM 2780 C C . ASP A 1 347 ? -3.476 19.492 2.828 1.00 84.62 347 ASP A C 1
ATOM 2782 O O . ASP A 1 347 ? -3.073 18.732 1.950 1.00 84.62 347 ASP A O 1
ATOM 2786 N N . GLY A 1 348 ? -3.896 19.042 4.009 1.00 92.62 348 GLY A N 1
ATOM 2787 C CA . GLY A 1 348 ? -3.806 17.653 4.444 1.00 92.62 348 GLY A CA 1
ATOM 2788 C C . GLY A 1 348 ? -2.504 17.363 5.184 1.00 92.62 348 GLY A C 1
ATOM 2789 O O . GLY A 1 348 ? -1.416 17.798 4.802 1.00 92.62 348 GLY A O 1
ATOM 2790 N N . TRP A 1 349 ? -2.623 16.615 6.278 1.00 96.81 349 TRP A N 1
ATOM 2791 C CA . TRP A 1 349 ? -1.481 16.149 7.055 1.00 96.81 349 TRP A CA 1
ATOM 2792 C C . TRP A 1 349 ? -0.908 14.854 6.488 1.00 96.81 349 TRP A C 1
ATOM 2794 O O . TRP A 1 349 ? -1.615 14.026 5.914 1.00 96.81 349 TRP A O 1
ATOM 2804 N N . THR A 1 350 ? 0.387 14.650 6.709 1.00 97.62 350 THR A N 1
ATOM 2805 C CA . THR A 1 350 ? 1.090 13.385 6.490 1.00 97.62 350 THR A CA 1
ATOM 2806 C C . THR A 1 350 ? 2.024 13.116 7.663 1.00 97.62 350 THR A C 1
ATOM 2808 O O . THR A 1 350 ? 2.867 13.952 7.984 1.00 97.62 350 THR A O 1
ATOM 2811 N N . ALA A 1 351 ? 1.919 11.936 8.266 1.00 97.88 351 ALA A N 1
ATOM 2812 C CA . ALA A 1 351 ? 2.831 11.432 9.284 1.00 97.88 351 ALA A CA 1
ATOM 2813 C C . ALA A 1 351 ? 3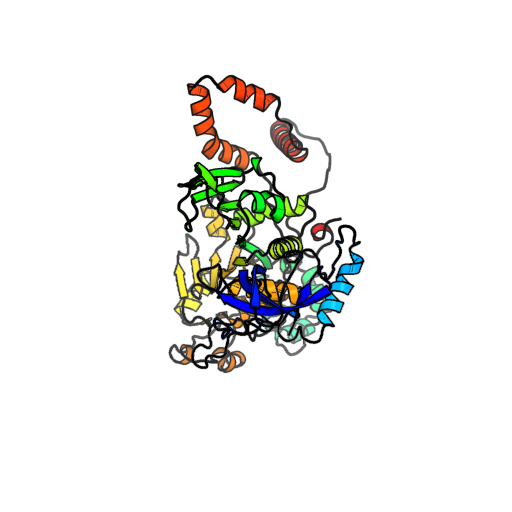.580 10.204 8.753 1.00 97.88 351 ALA A C 1
ATOM 2815 O O . ALA A 1 351 ? 2.972 9.208 8.366 1.00 97.88 351 ALA A O 1
ATOM 2816 N N . ASN A 1 352 ? 4.907 10.273 8.740 1.00 97.62 352 ASN A N 1
ATOM 2817 C CA . ASN A 1 352 ? 5.793 9.172 8.383 1.00 97.62 352 ASN A CA 1
ATOM 2818 C C . ASN A 1 352 ? 6.411 8.589 9.651 1.00 97.62 352 ASN A C 1
ATOM 2820 O O . ASN A 1 352 ? 6.925 9.344 10.473 1.00 97.62 352 ASN A O 1
ATOM 2824 N N . PHE A 1 353 ? 6.446 7.266 9.768 1.00 95.94 353 PHE A N 1
ATOM 2825 C CA . PHE A 1 353 ? 7.096 6.531 10.848 1.00 95.94 353 PHE A CA 1
ATOM 2826 C C . PHE A 1 353 ? 8.118 5.568 10.248 1.00 95.94 353 PHE A C 1
ATOM 2828 O O . PHE A 1 353 ? 7.774 4.628 9.537 1.00 95.94 353 PHE A O 1
ATOM 2835 N N . GLY A 1 354 ? 9.392 5.784 10.558 1.00 91.94 354 GLY A N 1
ATOM 2836 C CA . GLY A 1 354 ? 10.511 5.014 10.020 1.00 91.94 354 GLY A CA 1
ATOM 2837 C C . GLY A 1 354 ? 11.246 5.677 8.867 1.00 91.94 354 GLY A C 1
ATOM 2838 O O . GLY A 1 354 ? 11.018 6.834 8.516 1.00 91.94 354 GLY A O 1
ATOM 2839 N N . LYS A 1 355 ? 12.199 4.920 8.329 1.00 87.56 355 LYS A N 1
ATOM 2840 C CA . LYS A 1 355 ? 13.065 5.280 7.205 1.00 87.56 355 LYS A CA 1
ATOM 2841 C C . LYS A 1 355 ? 13.286 4.022 6.369 1.00 87.56 355 LYS A C 1
ATOM 2843 O O . LYS A 1 355 ? 13.162 2.913 6.886 1.00 87.56 355 LYS A O 1
ATOM 2848 N N . SER A 1 356 ? 13.655 4.194 5.099 1.00 82.31 356 SER A N 1
ATOM 2849 C CA . SER A 1 356 ? 14.052 3.075 4.232 1.00 82.31 356 SER A CA 1
ATOM 2850 C C . SER A 1 356 ? 15.011 2.124 4.982 1.00 82.31 356 SER A C 1
ATOM 2852 O O . SER A 1 356 ? 15.931 2.611 5.648 1.00 82.31 356 SER A O 1
ATOM 2854 N N . PRO A 1 357 ? 14.785 0.798 4.945 1.00 88.69 357 PRO A N 1
ATOM 2855 C CA . PRO A 1 357 ? 13.959 0.077 3.974 1.00 88.69 357 PRO A CA 1
ATOM 2856 C C . PRO A 1 357 ? 12.475 -0.100 4.336 1.00 88.69 357 PRO A C 1
ATOM 2858 O O . PRO A 1 357 ? 11.773 -0.783 3.595 1.00 88.69 357 PRO A O 1
ATOM 2861 N N . PHE A 1 358 ? 11.978 0.474 5.439 1.00 92.62 358 PHE A N 1
ATOM 2862 C CA . PHE A 1 358 ? 10.563 0.356 5.804 1.00 92.62 358 PHE A CA 1
ATOM 2863 C C . PHE A 1 358 ? 9.999 1.638 6.424 1.00 92.62 358 PHE A C 1
ATOM 2865 O O . PHE A 1 358 ? 10.487 2.120 7.450 1.00 92.62 358 PHE A O 1
ATOM 2872 N N . VAL A 1 359 ? 8.947 2.174 5.808 1.00 95.31 359 VAL A N 1
ATOM 2873 C CA . VAL A 1 359 ? 8.247 3.377 6.269 1.00 95.31 359 VAL A CA 1
ATOM 2874 C C . VAL A 1 359 ? 6.753 3.090 6.351 1.00 95.31 359 VAL A C 1
ATOM 2876 O O . VAL A 1 359 ? 6.171 2.553 5.415 1.00 95.31 359 VAL A O 1
ATOM 2879 N N . ILE A 1 360 ? 6.128 3.482 7.459 1.00 98.25 360 ILE A N 1
ATOM 2880 C CA . ILE A 1 360 ? 4.670 3.545 7.578 1.00 98.25 360 ILE A CA 1
ATOM 2881 C C . ILE A 1 360 ? 4.254 4.999 7.379 1.00 98.25 360 ILE A C 1
ATOM 2883 O O . ILE A 1 360 ? 4.705 5.870 8.123 1.00 98.25 360 ILE A O 1
ATOM 2887 N N . ARG A 1 361 ? 3.404 5.277 6.392 1.00 98.25 361 ARG A N 1
ATOM 2888 C CA . ARG A 1 361 ? 2.901 6.625 6.096 1.00 98.25 361 ARG A CA 1
ATOM 2889 C C . ARG A 1 361 ? 1.405 6.692 6.355 1.00 98.25 361 ARG A C 1
ATOM 2891 O O . ARG A 1 361 ? 0.667 5.872 5.832 1.00 98.25 361 ARG A O 1
ATOM 2898 N N . ILE A 1 362 ? 0.958 7.686 7.113 1.00 98.38 362 ILE A N 1
ATOM 2899 C CA . ILE A 1 362 ? -0.457 7.965 7.384 1.00 98.38 362 ILE A CA 1
ATOM 2900 C C . ILE A 1 362 ? -0.775 9.354 6.839 1.00 98.38 362 ILE A C 1
ATOM 2902 O O . ILE A 1 362 ? -0.065 10.303 7.174 1.00 98.38 362 ILE A O 1
ATOM 2906 N N . TYR A 1 363 ? -1.799 9.500 6.000 1.00 97.94 363 TYR A N 1
ATOM 2907 C CA . TYR A 1 363 ? -2.146 10.805 5.431 1.00 97.94 363 TYR A CA 1
ATOM 2908 C C . TYR A 1 363 ? -3.613 10.950 5.025 1.00 97.94 363 TYR A C 1
ATOM 2910 O O . TYR A 1 363 ? -4.318 9.961 4.805 1.00 97.94 363 TYR A O 1
ATOM 2918 N N . ASP A 1 364 ? -4.032 12.210 4.888 1.00 97.25 364 ASP A N 1
ATOM 2919 C CA . ASP A 1 364 ? -5.337 12.618 4.361 1.00 97.25 364 ASP A CA 1
ATOM 2920 C C . ASP A 1 364 ? -5.367 12.397 2.839 1.00 97.25 364 ASP A C 1
ATOM 2922 O O . ASP A 1 364 ? -4.834 13.185 2.050 1.00 97.25 364 ASP A O 1
ATOM 2926 N N . LYS A 1 365 ? -5.939 11.264 2.420 1.00 95.81 365 LYS A N 1
ATOM 2927 C CA . LYS A 1 365 ? -5.993 10.865 1.010 1.00 95.81 365 LYS A CA 1
ATOM 2928 C C . LYS A 1 365 ? -7.000 11.705 0.241 1.00 95.81 365 LYS A C 1
ATOM 2930 O O . LYS A 1 365 ? -6.785 11.982 -0.939 1.00 95.81 365 LYS A O 1
ATOM 2935 N N . GLN A 1 366 ? -8.085 12.102 0.898 1.00 95.19 366 GLN A N 1
ATOM 2936 C CA . GLN A 1 366 ? -9.121 12.907 0.280 1.00 95.19 366 GLN A CA 1
ATOM 2937 C C . GLN A 1 366 ? -8.556 14.265 -0.148 1.00 95.19 366 GLN A C 1
ATOM 2939 O O . GLN A 1 366 ? -8.622 14.588 -1.334 1.00 95.19 366 GLN A O 1
ATOM 2944 N N . LYS A 1 367 ? -7.917 15.010 0.762 1.00 94.44 367 LYS A N 1
ATOM 2945 C CA . LYS A 1 367 ? -7.308 16.309 0.423 1.00 94.44 367 LYS A CA 1
ATOM 2946 C C . LYS A 1 367 ? -6.193 16.181 -0.612 1.00 94.44 367 LYS A C 1
ATOM 2948 O O . LYS A 1 367 ? -6.098 17.005 -1.519 1.00 94.44 367 LYS A O 1
ATOM 2953 N N . GLU A 1 368 ? -5.384 15.122 -0.531 1.00 92.94 368 GLU A N 1
ATOM 2954 C CA . GLU A 1 368 ? -4.327 14.850 -1.514 1.00 92.94 368 GLU A CA 1
ATOM 2955 C C . GLU A 1 368 ? -4.880 14.647 -2.936 1.00 92.94 368 GLU A C 1
ATOM 2957 O O . GLU A 1 368 ? -4.275 15.110 -3.905 1.00 92.94 368 GLU A O 1
ATOM 2962 N N . GLN A 1 369 ? -6.030 13.980 -3.084 1.00 88.69 369 GLN A N 1
ATOM 2963 C CA . GLN A 1 369 ? -6.696 13.826 -4.382 1.00 88.69 369 GLN A CA 1
ATOM 2964 C C . GLN A 1 369 ? -7.419 15.108 -4.818 1.00 88.69 369 GLN A C 1
ATOM 2966 O O . GLN A 1 369 ? -7.312 15.487 -5.985 1.00 88.69 369 GLN A O 1
ATOM 2971 N N . GLU A 1 370 ? -8.068 15.827 -3.899 1.00 89.50 370 GLU A N 1
ATOM 2972 C CA . GLU A 1 370 ? -8.741 17.102 -4.184 1.00 89.50 370 GLU A CA 1
ATOM 2973 C C . GLU A 1 370 ? -7.763 18.150 -4.739 1.00 89.50 370 GLU A C 1
ATOM 2975 O O . GLU A 1 370 ? -8.054 18.800 -5.743 1.00 89.50 370 GLU A O 1
ATOM 2980 N N . GLN A 1 371 ? -6.553 18.247 -4.178 1.00 85.94 371 GLN A N 1
ATOM 2981 C CA . GLN A 1 371 ? -5.482 19.107 -4.704 1.00 85.94 371 GLN A CA 1
ATOM 2982 C C . GLN A 1 371 ? -5.040 18.732 -6.122 1.00 85.94 371 GLN A C 1
ATOM 2984 O O . GLN A 1 371 ? -4.557 19.577 -6.877 1.00 85.94 371 GLN A O 1
ATOM 2989 N N . LYS A 1 372 ? -5.201 17.461 -6.495 1.00 81.62 372 LYS A N 1
ATOM 2990 C CA . LYS A 1 372 ? -4.936 16.955 -7.846 1.00 81.62 372 LYS A CA 1
ATOM 2991 C C . LYS A 1 372 ? -6.145 17.104 -8.774 1.00 81.62 372 LYS A C 1
ATOM 2993 O O . LYS A 1 372 ? -6.049 16.711 -9.934 1.00 81.62 372 LYS A O 1
ATOM 2998 N N . GLY A 1 373 ? -7.256 17.666 -8.289 1.00 81.31 373 GLY A N 1
ATOM 2999 C CA . GLY A 1 373 ? -8.514 17.781 -9.025 1.00 81.31 373 GLY A CA 1
ATOM 3000 C C . GLY A 1 373 ? -9.196 16.432 -9.257 1.00 81.31 373 GLY A C 1
ATOM 3001 O O . GLY A 1 373 ? -9.880 16.264 -10.264 1.00 81.31 373 GLY A O 1
ATOM 3002 N N . LEU A 1 374 ? -8.962 15.456 -8.376 1.00 79.06 374 LEU A N 1
ATOM 3003 C CA . LEU A 1 374 ? -9.481 14.096 -8.479 1.00 79.06 374 LEU A CA 1
ATOM 3004 C C . LEU A 1 374 ? -10.461 13.811 -7.338 1.00 79.06 374 LEU A C 1
ATOM 3006 O O . LEU A 1 374 ? -10.211 14.161 -6.188 1.00 79.06 374 LEU A O 1
ATOM 3010 N N . GLU A 1 375 ? -11.557 13.126 -7.654 1.00 82.31 375 GLU A N 1
ATOM 3011 C CA . GLU A 1 375 ? -12.488 12.619 -6.645 1.00 82.31 375 GLU A CA 1
ATOM 3012 C C . GLU A 1 375 ? -12.031 11.256 -6.109 1.00 82.31 375 GLU A C 1
ATOM 3014 O O . GLU A 1 375 ? -11.472 10.430 -6.836 1.00 82.31 375 GLU A O 1
ATOM 3019 N N . THR A 1 376 ? -12.292 11.005 -4.826 1.00 87.88 376 THR A N 1
ATOM 3020 C CA . THR A 1 376 ? -12.015 9.724 -4.167 1.00 87.88 376 THR A CA 1
ATOM 3021 C C . THR A 1 376 ? -13.003 9.474 -3.030 1.00 87.88 376 THR A C 1
ATOM 3023 O O . THR A 1 376 ? -13.427 10.404 -2.344 1.00 87.88 376 THR A O 1
ATOM 3026 N N . SER A 1 377 ? -13.359 8.209 -2.798 1.00 89.81 377 SER A N 1
ATOM 3027 C CA . SER A 1 377 ? -14.099 7.801 -1.596 1.00 89.81 377 SER A CA 1
ATOM 3028 C C . SER A 1 377 ? -13.194 7.624 -0.375 1.00 89.81 377 SER A C 1
ATOM 3030 O O . SER A 1 377 ? -13.688 7.553 0.748 1.00 89.81 377 SER A O 1
ATOM 3032 N N . ILE A 1 378 ? -11.880 7.533 -0.588 1.00 94.31 378 ILE A N 1
ATOM 3033 C CA . ILE A 1 378 ? -10.899 7.252 0.459 1.00 94.31 378 ILE A CA 1
ATOM 3034 C C . ILE A 1 378 ? -10.652 8.532 1.253 1.00 94.31 378 ILE A C 1
ATOM 3036 O O . ILE A 1 378 ? -10.207 9.530 0.690 1.00 94.31 378 ILE A O 1
ATOM 3040 N N . LYS A 1 379 ? -10.916 8.482 2.559 1.00 95.81 379 LYS A N 1
ATOM 3041 C CA . LYS A 1 379 ? -10.688 9.582 3.499 1.00 95.81 379 LYS A CA 1
ATOM 3042 C C . LYS A 1 379 ? -9.218 9.664 3.861 1.00 95.81 379 LYS A C 1
ATOM 3044 O O . LYS A 1 379 ? -8.537 10.615 3.491 1.00 95.81 379 LYS A O 1
ATOM 3049 N N . ASN A 1 380 ? -8.709 8.606 4.480 1.00 97.75 380 ASN A N 1
ATOM 3050 C CA . ASN A 1 380 ? -7.322 8.512 4.914 1.00 97.75 380 ASN A CA 1
ATOM 3051 C C . ASN A 1 380 ? -6.672 7.259 4.349 1.00 97.75 380 ASN A C 1
ATOM 3053 O O . ASN A 1 380 ? -7.346 6.312 3.933 1.00 97.75 380 ASN A O 1
ATOM 3057 N N . ARG A 1 381 ? -5.345 7.232 4.361 1.00 98.06 381 ARG A N 1
ATOM 3058 C CA . ARG A 1 381 ? -4.591 6.055 3.951 1.00 98.06 381 ARG A CA 1
ATOM 3059 C C . ARG A 1 381 ? -3.414 5.796 4.874 1.00 98.06 381 ARG A C 1
ATOM 3061 O O . ARG A 1 381 ? -2.700 6.725 5.244 1.00 98.06 381 ARG A O 1
ATOM 3068 N N . VAL A 1 382 ? -3.204 4.517 5.177 1.00 98.44 382 VAL A N 1
ATOM 3069 C CA . VAL A 1 382 ? -1.991 3.992 5.807 1.00 98.44 382 VAL A CA 1
ATOM 3070 C C . VAL A 1 382 ? -1.219 3.174 4.770 1.00 98.44 382 VAL A C 1
ATOM 3072 O O . VAL A 1 382 ? -1.724 2.166 4.290 1.00 98.44 382 VAL A O 1
ATOM 3075 N N . GLU A 1 383 ? -0.009 3.587 4.409 1.00 98.19 383 GLU A N 1
ATOM 3076 C CA . GLU A 1 383 ? 0.874 2.880 3.473 1.00 98.19 383 GLU A CA 1
ATOM 3077 C C . GLU A 1 383 ? 2.028 2.205 4.212 1.00 98.19 383 GLU A C 1
ATOM 3079 O O . GLU A 1 383 ? 2.691 2.822 5.046 1.00 98.19 383 GLU A O 1
ATOM 3084 N N . LEU A 1 384 ? 2.280 0.943 3.873 1.00 97.81 384 LEU A N 1
ATOM 3085 C CA . LEU A 1 384 ? 3.463 0.176 4.240 1.00 97.81 384 LEU A CA 1
ATOM 3086 C C . LEU A 1 384 ? 4.431 0.223 3.053 1.00 97.81 384 LEU A C 1
ATOM 3088 O O . LEU A 1 384 ? 4.315 -0.581 2.131 1.00 97.81 384 LEU A O 1
ATOM 3092 N N . GLU A 1 385 ? 5.348 1.186 3.055 1.00 97.69 385 GLU A N 1
ATOM 3093 C CA . GLU A 1 385 ? 6.359 1.378 2.010 1.00 97.69 385 GLU A CA 1
ATOM 3094 C C . GLU A 1 385 ? 7.582 0.496 2.316 1.00 97.69 385 GLU A C 1
ATOM 3096 O O . GLU A 1 385 ? 8.344 0.763 3.253 1.00 97.69 385 GLU A O 1
ATOM 3101 N N . LEU A 1 386 ? 7.759 -0.574 1.538 1.00 94.25 386 LEU A N 1
ATOM 3102 C CA . LEU A 1 386 ? 8.770 -1.615 1.742 1.00 94.25 386 LEU A CA 1
ATOM 3103 C C . LEU A 1 386 ? 9.800 -1.570 0.612 1.00 94.25 386 LEU A C 1
ATOM 3105 O O . LEU A 1 386 ? 9.443 -1.581 -0.563 1.00 94.25 386 LEU A O 1
ATOM 3109 N N . HIS A 1 387 ? 11.086 -1.585 0.954 1.00 86.62 387 HIS A N 1
ATOM 3110 C CA . HIS A 1 387 ? 12.192 -1.596 -0.008 1.00 86.62 387 HIS A CA 1
ATOM 3111 C C . HIS A 1 387 ? 13.097 -2.812 0.185 1.00 86.62 387 HIS A C 1
ATOM 3113 O O . HIS A 1 387 ? 13.223 -3.342 1.293 1.00 86.62 387 HIS A O 1
ATOM 3119 N N . ALA A 1 388 ? 13.781 -3.196 -0.894 1.00 80.88 388 ALA A N 1
ATOM 3120 C CA . ALA A 1 388 ? 14.764 -4.276 -0.929 1.00 80.88 388 ALA A CA 1
ATOM 3121 C C . ALA A 1 388 ? 14.223 -5.562 -0.272 1.00 80.88 388 ALA A C 1
ATOM 3123 O O . ALA A 1 388 ? 13.105 -5.988 -0.563 1.00 80.88 388 ALA A O 1
ATOM 3124 N N . ASP A 1 389 ? 14.983 -6.149 0.651 1.00 77.81 389 ASP A N 1
ATOM 3125 C CA . ASP A 1 389 ? 14.663 -7.427 1.291 1.00 77.81 389 ASP A CA 1
ATOM 3126 C C . ASP A 1 389 ? 13.313 -7.422 2.031 1.00 77.81 389 ASP A C 1
ATOM 3128 O O . ASP A 1 389 ? 12.694 -8.472 2.181 1.00 77.81 389 ASP A O 1
ATOM 3132 N N . ARG A 1 390 ? 12.802 -6.252 2.453 1.00 80.56 390 ARG A N 1
ATOM 3133 C CA . ARG A 1 390 ? 11.485 -6.151 3.110 1.00 80.56 390 ARG A CA 1
ATOM 3134 C C . ARG A 1 390 ? 10.343 -6.435 2.142 1.00 80.56 390 ARG A C 1
ATOM 3136 O O . ARG A 1 390 ? 9.390 -7.113 2.510 1.00 80.56 390 ARG A O 1
ATOM 3143 N N . ALA A 1 391 ? 10.448 -5.940 0.909 1.00 85.12 391 ALA A N 1
ATOM 3144 C CA . ALA A 1 391 ? 9.455 -6.209 -0.125 1.00 85.12 391 ALA A CA 1
ATOM 3145 C C . ALA A 1 391 ? 9.449 -7.705 -0.479 1.00 85.12 391 ALA A C 1
ATOM 3147 O O . ALA A 1 391 ? 8.392 -8.330 -0.505 1.00 85.12 391 ALA A O 1
ATOM 3148 N N . GLU A 1 392 ? 10.634 -8.295 -0.658 1.00 80.94 392 GLU A N 1
ATOM 3149 C CA . GLU A 1 392 ? 10.800 -9.732 -0.901 1.00 80.94 392 GLU A CA 1
ATOM 3150 C C . GLU A 1 392 ? 10.228 -10.612 0.207 1.00 80.94 392 GLU A C 1
ATOM 3152 O O . GLU A 1 392 ? 9.530 -11.595 -0.062 1.00 80.94 392 GLU A O 1
ATOM 3157 N N . GLN A 1 393 ? 10.497 -10.247 1.460 1.00 78.94 393 GLN A N 1
ATOM 3158 C CA . GLN A 1 393 ? 10.001 -10.991 2.605 1.00 78.94 393 GLN A CA 1
ATOM 3159 C C . GLN A 1 393 ? 8.470 -10.995 2.637 1.00 78.94 393 GLN A C 1
ATOM 3161 O O . GLN A 1 393 ? 7.863 -12.045 2.827 1.00 78.94 393 GLN A O 1
ATOM 3166 N N . VAL A 1 394 ? 7.835 -9.846 2.388 1.00 84.25 394 VAL A N 1
ATOM 3167 C CA . VAL A 1 394 ? 6.370 -9.748 2.369 1.00 84.25 394 VAL A CA 1
ATOM 3168 C C . VAL A 1 394 ? 5.750 -10.581 1.247 1.00 84.25 394 VAL A C 1
ATOM 3170 O O . VAL A 1 394 ? 4.742 -11.248 1.474 1.00 84.25 394 VAL A O 1
ATOM 3173 N N . ILE A 1 395 ? 6.356 -10.602 0.056 1.00 84.88 395 ILE A N 1
ATOM 3174 C CA . ILE A 1 395 ? 5.878 -11.450 -1.045 1.00 84.88 395 ILE A CA 1
ATOM 3175 C C . ILE A 1 395 ? 6.029 -12.939 -0.721 1.00 84.88 395 ILE A C 1
ATOM 3177 O O . ILE A 1 395 ? 5.113 -13.714 -0.993 1.00 84.88 395 ILE A O 1
ATOM 3181 N N . SER A 1 396 ? 7.152 -13.337 -0.123 1.00 77.75 396 SER A N 1
ATOM 3182 C CA . SER A 1 396 ? 7.406 -14.735 0.250 1.00 77.75 396 SER A CA 1
ATOM 3183 C C . SER A 1 396 ? 6.385 -15.226 1.279 1.00 77.75 396 SER A C 1
ATOM 3185 O O . SER A 1 396 ? 5.733 -16.246 1.069 1.00 77.75 396 SER A O 1
ATOM 3187 N N . GLU A 1 397 ? 6.149 -14.434 2.323 1.00 78.81 397 GLU A N 1
ATOM 3188 C CA . GLU A 1 397 ? 5.185 -14.737 3.386 1.00 78.81 397 GLU A CA 1
ATOM 3189 C C . GLU A 1 397 ? 3.746 -14.786 2.865 1.00 78.81 397 GLU A C 1
ATOM 3191 O O . GLU A 1 397 ? 2.964 -15.664 3.243 1.00 78.81 397 GLU A O 1
ATOM 3196 N N . TRP A 1 398 ? 3.395 -13.897 1.929 1.00 83.12 398 TRP A N 1
ATOM 3197 C CA . TRP A 1 398 ? 2.107 -13.970 1.247 1.00 83.12 398 TRP A CA 1
ATOM 3198 C C . TRP A 1 398 ? 1.970 -15.250 0.411 1.00 83.12 398 TRP A C 1
ATOM 3200 O O . TRP A 1 398 ? 0.905 -15.869 0.405 1.00 83.12 398 TRP A O 1
ATOM 3210 N N . PHE A 1 399 ? 3.017 -15.681 -0.291 1.00 79.19 399 PHE A N 1
ATOM 3211 C CA . PHE A 1 399 ? 2.961 -16.898 -1.103 1.00 79.19 399 PHE A CA 1
ATOM 3212 C C . PHE A 1 399 ? 2.820 -18.165 -0.265 1.00 79.19 399 PHE A C 1
ATOM 3214 O O . PHE A 1 399 ? 2.059 -19.049 -0.660 1.00 79.19 399 PHE A O 1
ATOM 3221 N N . GLU A 1 400 ? 3.509 -18.229 0.873 1.00 74.94 400 GLU A N 1
ATOM 3222 C CA . GLU A 1 400 ? 3.475 -19.369 1.790 1.00 74.94 400 GLU A CA 1
ATOM 3223 C C . GLU A 1 400 ? 2.131 -19.491 2.518 1.00 74.94 400 GLU A C 1
ATOM 3225 O O . GLU A 1 400 ? 1.580 -20.587 2.610 1.00 74.94 400 GLU A O 1
ATOM 3230 N N . ASN A 1 401 ? 1.571 -18.372 2.986 1.00 75.19 401 ASN A N 1
ATOM 3231 C CA . ASN A 1 401 ? 0.393 -18.381 3.862 1.00 75.19 401 ASN A CA 1
ATOM 3232 C C . ASN A 1 401 ? -0.925 -18.028 3.155 1.00 75.19 401 ASN A C 1
ATOM 3234 O O . ASN A 1 401 ? -1.994 -18.157 3.746 1.00 75.19 401 ASN A O 1
ATOM 3238 N N . ASP A 1 402 ? -0.858 -17.553 1.909 1.00 79.12 402 ASP A N 1
ATOM 3239 C CA . ASP A 1 402 ? -2.000 -17.088 1.111 1.00 79.12 402 ASP A CA 1
ATOM 3240 C C . ASP A 1 402 ? -2.883 -16.043 1.814 1.00 79.12 402 ASP A C 1
ATOM 3242 O O . ASP A 1 402 ? -4.101 -16.025 1.658 1.00 79.12 402 ASP A O 1
ATOM 3246 N N . ASN A 1 403 ? -2.274 -15.172 2.624 1.00 84.00 403 ASN A N 1
ATOM 3247 C CA . ASN A 1 403 ? -3.017 -14.212 3.439 1.00 84.00 403 ASN A CA 1
ATOM 3248 C C . ASN A 1 403 ? -2.279 -12.872 3.580 1.00 84.00 403 ASN A C 1
ATOM 3250 O O . ASN A 1 403 ? -1.683 -12.560 4.612 1.00 84.00 403 ASN A O 1
ATOM 3254 N N . LEU A 1 404 ? -2.322 -12.062 2.516 1.00 89.88 404 LEU A N 1
ATOM 3255 C CA . LEU A 1 404 ? -1.691 -10.737 2.491 1.00 89.88 404 LEU A CA 1
ATOM 3256 C C . LEU A 1 404 ? -2.317 -9.776 3.511 1.00 89.88 404 LEU A C 1
ATOM 3258 O O . LEU A 1 404 ? -1.613 -8.956 4.098 1.00 89.88 404 LEU A O 1
ATOM 3262 N N . VAL A 1 405 ? -3.634 -9.872 3.712 1.00 91.50 405 VAL A N 1
ATOM 3263 C CA . VAL A 1 405 ? -4.407 -8.969 4.575 1.00 91.50 405 VAL A CA 1
ATOM 3264 C C . VAL A 1 405 ? -3.995 -9.117 6.034 1.00 91.50 405 VAL A C 1
ATOM 3266 O O . VAL A 1 405 ? -3.552 -8.145 6.647 1.00 91.50 405 VAL A O 1
ATOM 3269 N N . GLU A 1 406 ? -4.084 -10.330 6.583 1.00 87.19 406 GLU A N 1
ATOM 3270 C CA . GLU A 1 406 ? -3.727 -10.586 7.980 1.00 87.19 406 GLU A CA 1
ATOM 3271 C C . GLU A 1 406 ? -2.263 -10.238 8.248 1.00 87.19 406 GLU A C 1
ATOM 3273 O O . GLU A 1 406 ? -1.941 -9.636 9.276 1.00 87.19 406 GLU A O 1
ATOM 3278 N N . TYR A 1 407 ? -1.383 -10.565 7.301 1.00 88.06 407 TYR A N 1
ATOM 3279 C CA . TYR A 1 407 ? 0.037 -10.283 7.417 1.00 88.06 407 TYR A CA 1
ATOM 3280 C C . TYR A 1 407 ? 0.329 -8.774 7.408 1.00 88.06 407 TYR A C 1
ATOM 3282 O O . TYR A 1 407 ? 1.017 -8.276 8.297 1.00 88.06 407 TYR A O 1
ATOM 3290 N N . SER A 1 408 ? -0.280 -8.011 6.494 1.00 92.81 408 SER A N 1
ATOM 3291 C CA . SER A 1 408 ? -0.120 -6.548 6.417 1.00 92.81 408 SER A CA 1
ATOM 3292 C C . SER A 1 408 ? -0.609 -5.843 7.682 1.00 92.81 408 SER A C 1
ATOM 3294 O O . SER A 1 408 ? 0.053 -4.943 8.200 1.00 92.81 408 SER A O 1
ATOM 3296 N N . VAL A 1 409 ? -1.742 -6.278 8.237 1.00 92.00 409 VAL A N 1
ATOM 3297 C CA . VAL A 1 409 ? -2.255 -5.728 9.499 1.00 92.00 409 VAL A CA 1
ATOM 3298 C C . VAL A 1 409 ? -1.379 -6.127 10.679 1.00 92.00 409 VAL A C 1
ATOM 3300 O O . VAL A 1 409 ? -1.176 -5.318 11.578 1.00 92.00 409 VAL A O 1
ATOM 3303 N N . SER A 1 410 ? -0.821 -7.337 10.679 1.00 89.00 410 SER A N 1
ATOM 3304 C CA . SER A 1 410 ? 0.101 -7.780 11.729 1.00 89.00 410 SER A CA 1
ATOM 3305 C C . SER A 1 410 ? 1.422 -7.007 11.683 1.00 89.00 410 SER A C 1
ATOM 3307 O O . SER A 1 410 ? 1.941 -6.641 12.738 1.00 89.00 410 SER A O 1
ATOM 3309 N N . ILE A 1 411 ? 1.924 -6.658 10.490 1.00 91.12 411 ILE A N 1
ATOM 3310 C CA . ILE A 1 411 ? 3.039 -5.713 10.318 1.00 91.12 411 ILE A CA 1
ATOM 3311 C C . ILE A 1 411 ? 2.670 -4.363 10.929 1.00 91.12 411 ILE A C 1
ATOM 3313 O O . ILE A 1 411 ? 3.385 -3.878 11.807 1.00 91.12 411 ILE A O 1
ATOM 3317 N N . LEU A 1 412 ? 1.549 -3.771 10.501 1.00 93.62 412 LEU A N 1
ATOM 3318 C CA . LEU A 1 412 ? 1.109 -2.462 10.983 1.00 93.62 412 LEU A CA 1
ATOM 3319 C C . LEU A 1 412 ? 0.978 -2.452 12.507 1.00 93.62 412 LEU A C 1
ATOM 3321 O O . LEU A 1 412 ? 1.559 -1.597 13.174 1.00 93.62 412 LEU A O 1
ATOM 3325 N N . TYR A 1 413 ? 0.260 -3.440 13.045 1.00 90.19 413 TYR A N 1
ATOM 3326 C CA . TYR A 1 413 ? 0.045 -3.594 14.471 1.00 90.19 413 TYR A CA 1
ATOM 3327 C C . TYR A 1 413 ? 1.379 -3.711 15.187 1.00 90.19 413 TYR A C 1
ATOM 3329 O O . TYR A 1 413 ? 1.610 -2.941 16.103 1.00 90.19 413 TYR A O 1
ATOM 3337 N N . THR A 1 414 ? 2.284 -4.587 14.750 1.00 86.56 414 THR A N 1
ATOM 3338 C CA . THR A 1 414 ? 3.585 -4.810 15.401 1.00 86.56 414 THR A CA 1
ATOM 3339 C C . THR A 1 414 ? 4.475 -3.569 15.387 1.00 86.56 414 THR A C 1
ATOM 3341 O O . THR A 1 414 ? 5.151 -3.302 16.377 1.00 86.56 414 THR A O 1
ATOM 3344 N N . TYR A 1 415 ? 4.491 -2.804 14.294 1.00 90.25 415 TYR A N 1
ATOM 3345 C CA . TYR A 1 415 ? 5.468 -1.732 14.093 1.00 90.25 415 TYR A CA 1
ATOM 3346 C C . TYR A 1 415 ? 5.010 -0.356 14.572 1.00 90.25 415 TYR A C 1
ATOM 3348 O O . TYR A 1 415 ? 5.877 0.471 14.860 1.00 90.25 415 TYR A O 1
ATOM 3356 N N . LEU A 1 416 ? 3.701 -0.104 14.676 1.00 92.12 416 LEU A N 1
ATOM 3357 C CA . LEU A 1 416 ? 3.165 1.199 15.064 1.00 92.12 416 LEU A CA 1
ATOM 3358 C C . LEU A 1 416 ? 1.921 1.066 15.948 1.00 92.12 416 LEU A C 1
ATOM 3360 O O . LEU A 1 416 ? 0.984 0.318 15.662 1.00 92.12 416 LEU A O 1
ATOM 3364 N N . TRP A 1 417 ? 1.905 1.817 17.042 1.00 90.56 417 TRP A N 1
ATOM 3365 C CA . TRP A 1 417 ? 0.828 1.785 18.022 1.00 90.56 417 TRP A CA 1
ATOM 3366 C C . TRP A 1 417 ? 0.573 3.161 18.610 1.00 90.56 417 TRP A C 1
ATOM 3368 O O . TRP A 1 417 ? 1.505 3.818 19.055 1.00 90.56 417 TRP A O 1
ATOM 3378 N N . PHE A 1 418 ? -0.693 3.570 18.625 1.00 94.38 418 PHE A N 1
ATOM 3379 C CA . PHE A 1 418 ? -1.158 4.791 19.273 1.00 94.38 418 PHE A CA 1
ATOM 3380 C C . PHE A 1 418 ? -1.919 4.472 20.559 1.00 94.38 418 PHE A C 1
ATOM 3382 O O . PHE A 1 418 ? -2.651 3.479 20.637 1.00 94.38 418 PHE A O 1
ATOM 3389 N N . VAL A 1 419 ? -1.766 5.346 21.548 1.00 93.31 419 VAL A N 1
ATOM 3390 C CA . VAL A 1 419 ? -2.340 5.227 22.894 1.00 93.31 419 VAL A CA 1
ATOM 3391 C C . VAL A 1 419 ? -3.072 6.508 23.292 1.00 93.31 419 VAL A C 1
ATOM 3393 O O . VAL A 1 419 ? -2.879 7.561 22.685 1.00 93.31 419 VAL A O 1
ATOM 3396 N N . ASP A 1 420 ? -3.928 6.424 24.307 1.00 91.44 420 ASP A N 1
ATOM 3397 C CA . ASP A 1 420 ? -4.652 7.591 24.832 1.00 91.44 420 ASP A CA 1
ATOM 3398 C C . ASP A 1 420 ? -3.761 8.493 25.697 1.00 91.44 420 ASP A C 1
ATOM 3400 O O . ASP A 1 420 ? -3.971 9.701 25.759 1.00 91.44 420 ASP A O 1
ATOM 3404 N N . GLU A 1 421 ? -2.749 7.917 26.348 1.00 89.88 421 GLU A N 1
ATOM 3405 C CA . GLU A 1 421 ? -1.912 8.607 27.332 1.00 89.88 421 GLU A CA 1
ATOM 3406 C C . GLU A 1 421 ? -0.474 8.781 26.813 1.00 89.88 421 GLU A C 1
ATOM 3408 O O . GLU A 1 421 ? 0.034 7.888 26.128 1.00 89.88 421 GLU A O 1
ATOM 3413 N N . PRO A 1 422 ? 0.211 9.899 27.121 1.00 88.50 422 PRO A N 1
ATOM 3414 C CA . PRO A 1 422 ? 1.612 10.089 26.750 1.00 88.50 422 PRO A CA 1
ATOM 3415 C C . PRO A 1 422 ? 2.516 8.996 27.324 1.00 88.50 422 PRO A C 1
ATOM 3417 O O . PRO A 1 422 ? 2.388 8.624 28.490 1.00 88.50 422 PRO A O 1
ATOM 3420 N N . ILE A 1 423 ? 3.467 8.527 26.518 1.00 83.88 423 ILE A N 1
ATOM 3421 C CA . ILE A 1 423 ? 4.518 7.604 26.956 1.00 83.88 423 ILE A CA 1
ATOM 3422 C C . ILE A 1 423 ? 5.740 8.436 27.348 1.00 83.88 423 ILE A C 1
ATOM 3424 O O . ILE A 1 423 ? 6.112 9.372 26.633 1.00 83.88 423 ILE A O 1
ATOM 3428 N N . ASP A 1 424 ? 6.377 8.110 28.474 1.00 81.69 424 ASP A N 1
ATOM 3429 C CA . ASP A 1 424 ? 7.614 8.781 28.873 1.00 81.69 424 ASP A CA 1
ATOM 3430 C C . ASP A 1 424 ? 8.684 8.588 27.780 1.00 81.69 424 ASP A C 1
ATOM 3432 O O . ASP A 1 424 ? 8.937 7.483 27.291 1.00 81.69 424 ASP A O 1
ATOM 3436 N N . VAL A 1 425 ? 9.323 9.688 27.381 1.00 75.06 425 VAL A N 1
ATOM 3437 C CA . VAL A 1 425 ? 10.349 9.713 26.333 1.00 75.06 425 VAL A CA 1
ATOM 3438 C C . VAL A 1 425 ? 11.530 8.805 26.682 1.00 75.06 425 VAL A C 1
ATOM 3440 O O . VAL A 1 425 ? 12.137 8.227 25.779 1.00 75.06 425 VAL A O 1
ATOM 3443 N N . GLU A 1 426 ? 11.863 8.643 27.964 1.00 73.06 426 GLU A N 1
ATOM 3444 C CA . GLU A 1 426 ? 12.900 7.696 28.385 1.00 73.06 426 GLU A CA 1
ATOM 3445 C C . GLU A 1 426 ? 12.443 6.238 28.234 1.00 73.06 426 GLU A C 1
ATOM 3447 O O . GLU A 1 426 ? 13.241 5.366 27.881 1.00 73.06 426 GLU A O 1
ATOM 3452 N N . GLU A 1 427 ? 11.147 5.963 28.395 1.00 69.44 427 GLU A N 1
ATOM 3453 C CA . GLU A 1 427 ? 10.573 4.630 28.199 1.00 69.44 427 GLU A CA 1
ATOM 3454 C C . GLU A 1 427 ? 10.512 4.232 26.717 1.00 69.44 427 GLU A C 1
ATOM 3456 O O . GLU A 1 427 ? 10.650 3.047 26.398 1.00 69.44 427 GLU A O 1
ATOM 3461 N N . LEU A 1 428 ? 10.421 5.210 25.805 1.00 69.25 428 LEU A N 1
ATOM 3462 C CA . LEU A 1 428 ? 10.477 5.010 24.349 1.00 69.25 428 LEU A CA 1
ATOM 3463 C C . LEU A 1 428 ? 11.865 4.581 23.829 1.00 69.25 428 LEU A C 1
ATOM 3465 O O . LEU A 1 428 ? 11.974 4.099 22.697 1.00 69.25 428 LEU A O 1
ATOM 3469 N N . LYS A 1 429 ? 12.933 4.721 24.628 1.00 65.81 429 LYS A N 1
ATOM 3470 C CA . LYS A 1 429 ? 14.319 4.417 24.212 1.00 65.81 429 LYS A CA 1
ATOM 3471 C C . LYS A 1 429 ? 14.734 2.952 24.411 1.00 65.81 429 LYS A C 1
ATOM 3473 O O . LYS A 1 429 ? 15.830 2.575 23.998 1.00 65.81 429 LYS A O 1
ATOM 3478 N N . GLY A 1 430 ? 13.882 2.124 25.018 1.00 63.84 430 GLY A N 1
ATOM 3479 C CA . GLY A 1 430 ? 14.182 0.723 25.337 1.00 63.84 430 GLY A CA 1
ATOM 3480 C C . GLY A 1 430 ? 13.837 -0.287 24.237 1.00 63.84 430 GLY A C 1
ATOM 3481 O O . GLY A 1 430 ? 13.091 0.002 23.299 1.00 63.84 430 GLY A O 1
ATOM 3482 N N . ASN A 1 431 ? 14.355 -1.509 24.374 1.00 61.38 431 ASN A N 1
ATOM 3483 C CA . ASN A 1 431 ? 13.835 -2.683 23.666 1.00 61.38 431 ASN A CA 1
ATOM 3484 C C . ASN A 1 431 ? 12.613 -3.234 24.433 1.00 61.38 431 ASN A C 1
ATOM 3486 O O . ASN A 1 431 ? 12.422 -2.928 25.613 1.00 61.38 431 ASN A O 1
ATOM 3490 N N . HIS A 1 432 ? 11.755 -3.996 23.755 1.00 69.50 432 HIS A N 1
ATOM 3491 C CA . HIS A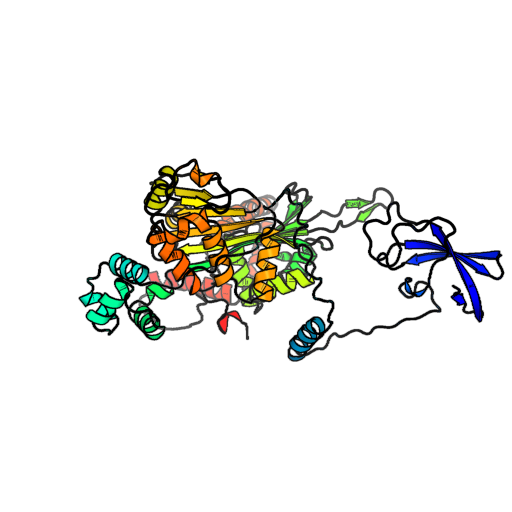 1 432 ? 10.528 -4.584 24.315 1.00 69.50 432 HIS A CA 1
ATOM 3492 C C . HIS A 1 432 ? 9.552 -3.595 24.986 1.00 69.50 432 HIS A C 1
ATOM 3494 O O . HIS A 1 432 ? 8.903 -3.906 25.985 1.00 69.50 432 HIS A O 1
ATOM 3500 N N . VAL A 1 433 ? 9.490 -2.347 24.507 1.00 69.38 433 VAL A N 1
ATOM 3501 C CA . VAL A 1 433 ? 8.562 -1.331 25.046 1.00 69.38 433 VAL A CA 1
ATOM 3502 C C . VAL A 1 433 ? 7.133 -1.826 24.890 1.00 69.38 433 VAL A C 1
ATOM 3504 O O . VAL A 1 433 ? 6.374 -1.850 25.851 1.00 69.38 433 VAL A O 1
ATOM 3507 N N . ARG A 1 434 ? 6.782 -2.304 23.698 1.00 73.38 434 ARG A N 1
ATOM 3508 C CA . ARG A 1 434 ? 5.429 -2.762 23.425 1.00 73.38 434 ARG A CA 1
ATOM 3509 C C . ARG A 1 434 ? 5.006 -3.872 24.387 1.00 73.38 434 ARG A C 1
ATOM 3511 O O . ARG A 1 434 ? 3.975 -3.742 25.022 1.00 73.38 434 ARG A O 1
ATOM 3518 N N . GLU A 1 435 ? 5.817 -4.903 24.570 1.00 74.19 435 GLU A N 1
ATOM 3519 C CA . GLU A 1 435 ? 5.528 -6.043 25.445 1.00 74.19 435 GLU A CA 1
ATOM 3520 C C . GLU A 1 435 ? 5.374 -5.632 26.915 1.00 74.19 435 GLU A C 1
ATOM 3522 O O . GLU A 1 435 ? 4.596 -6.241 27.642 1.00 74.19 435 GLU A O 1
ATOM 3527 N N . ARG A 1 436 ? 6.077 -4.580 27.357 1.00 72.38 436 ARG A N 1
ATOM 3528 C CA . ARG A 1 436 ? 5.949 -4.047 28.722 1.00 72.38 436 ARG A CA 1
ATOM 3529 C C . ARG A 1 436 ? 4.671 -3.239 28.940 1.00 72.38 436 ARG A C 1
ATOM 3531 O O . ARG A 1 436 ? 4.138 -3.259 30.048 1.00 72.38 436 ARG A O 1
ATOM 3538 N N . TYR A 1 437 ? 4.205 -2.513 27.923 1.00 72.75 437 TYR A N 1
ATOM 3539 C CA . TYR A 1 437 ? 3.138 -1.518 28.083 1.00 72.75 437 TYR A CA 1
ATOM 3540 C C . TYR A 1 437 ? 1.807 -1.887 27.418 1.00 72.75 437 TYR A C 1
ATOM 3542 O O . TYR A 1 437 ? 0.797 -1.252 27.713 1.00 72.75 437 TYR A O 1
ATOM 3550 N N . ILE A 1 438 ? 1.766 -2.905 26.553 1.00 74.12 438 ILE A N 1
ATOM 3551 C CA . ILE A 1 438 ? 0.563 -3.267 25.783 1.00 74.12 438 ILE A CA 1
ATOM 3552 C C . ILE A 1 438 ? -0.645 -3.596 26.669 1.00 74.12 438 ILE A C 1
ATOM 3554 O O . ILE A 1 438 ? -1.771 -3.284 26.293 1.00 74.12 438 ILE A O 1
ATOM 3558 N N . ASP A 1 439 ? -0.404 -4.153 27.859 1.00 76.06 439 ASP A N 1
ATOM 3559 C CA . ASP A 1 439 ? -1.453 -4.509 28.821 1.00 76.06 439 ASP A CA 1
ATOM 3560 C C . ASP A 1 439 ? -1.796 -3.371 29.799 1.00 76.06 439 ASP A C 1
ATOM 3562 O O . ASP A 1 439 ? -2.796 -3.449 30.516 1.00 76.06 439 ASP A O 1
ATOM 3566 N N . THR A 1 440 ? -0.973 -2.320 29.870 1.00 80.81 440 THR A N 1
ATOM 3567 C CA . THR A 1 440 ? -1.123 -1.235 30.856 1.00 80.81 440 THR A CA 1
ATOM 3568 C C . THR A 1 440 ? -1.647 0.061 30.249 1.00 80.81 440 THR A C 1
ATOM 3570 O O . THR A 1 440 ? -2.368 0.795 30.928 1.00 80.81 440 THR A O 1
ATOM 3573 N N . LEU A 1 441 ? -1.337 0.343 28.981 1.00 85.25 441 LEU A N 1
ATOM 3574 C CA . LEU A 1 441 ? -1.793 1.549 28.295 1.00 85.25 441 LEU A CA 1
ATOM 3575 C C . LEU A 1 441 ? -3.075 1.296 27.509 1.00 85.25 441 LEU A C 1
ATOM 3577 O O . LEU A 1 441 ? -3.240 0.284 26.827 1.00 85.25 441 LEU A O 1
ATOM 3581 N N . LYS A 1 442 ? -3.980 2.272 27.560 1.00 89.81 442 LYS A N 1
ATOM 3582 C CA . LYS A 1 442 ? -5.199 2.243 26.755 1.00 89.81 442 LYS A CA 1
ATOM 3583 C C . LYS A 1 442 ? -4.854 2.584 25.305 1.00 89.81 442 LYS A C 1
ATOM 3585 O O . LYS A 1 442 ? -4.233 3.624 25.072 1.00 89.81 442 LYS A O 1
ATOM 3590 N N . PRO A 1 443 ? -5.229 1.737 24.334 1.00 91.81 443 PRO A N 1
ATOM 3591 C CA . PRO A 1 443 ? -4.977 2.027 22.935 1.00 91.81 443 PRO A CA 1
ATOM 3592 C C . PRO A 1 443 ? -5.914 3.135 22.450 1.00 91.81 443 PRO A C 1
ATOM 3594 O O . PRO A 1 443 ? -7.087 3.156 22.822 1.00 91.81 443 PRO A O 1
ATOM 3597 N N . MET A 1 444 ? -5.414 3.989 21.557 1.00 94.75 444 MET A N 1
ATOM 3598 C CA . MET A 1 444 ? -6.238 4.987 20.878 1.00 94.75 444 MET A CA 1
ATOM 3599 C C . MET A 1 444 ? -7.401 4.277 20.155 1.00 94.75 444 MET A C 1
ATOM 3601 O O . MET A 1 444 ? -7.140 3.394 19.322 1.00 94.75 444 MET A O 1
ATOM 3605 N N . PRO A 1 445 ? -8.673 4.630 20.427 1.00 94.12 445 PRO A N 1
ATOM 3606 C CA . PRO A 1 445 ? -9.828 3.890 19.925 1.00 94.12 445 PRO A CA 1
ATOM 3607 C C . PRO A 1 445 ? -9.868 3.740 18.402 1.00 94.12 445 PRO A C 1
ATOM 3609 O O . PRO A 1 445 ? -10.117 2.636 17.916 1.00 94.12 445 PRO A O 1
ATOM 3612 N N . ALA A 1 446 ? -9.595 4.817 17.659 1.00 94.19 446 ALA A N 1
ATOM 3613 C CA . ALA A 1 446 ? -9.574 4.821 16.197 1.00 94.19 446 ALA A CA 1
ATOM 3614 C C . ALA A 1 446 ? -8.505 3.868 15.631 1.00 94.19 446 ALA A C 1
ATOM 3616 O O . ALA A 1 446 ? -8.802 3.015 14.792 1.00 94.19 446 ALA A O 1
ATOM 3617 N N . TRP A 1 447 ? -7.275 3.941 16.151 1.00 95.31 447 TRP A N 1
ATOM 3618 C CA . TRP A 1 447 ? -6.158 3.093 15.718 1.00 95.31 447 TRP A CA 1
ATOM 3619 C C . TRP A 1 447 ? -6.377 1.609 16.043 1.00 95.31 447 TRP A C 1
ATOM 3621 O O . TRP A 1 447 ? -6.138 0.716 15.222 1.00 95.31 447 TRP A O 1
ATOM 3631 N N . SER A 1 448 ? -6.876 1.335 17.249 1.00 93.69 448 SER A N 1
ATOM 3632 C CA . SER A 1 448 ? -7.224 -0.016 17.697 1.00 93.69 448 SER A CA 1
ATOM 3633 C C . SER A 1 448 ? -8.340 -0.627 16.847 1.00 93.69 448 SER A C 1
ATOM 3635 O O . SER A 1 448 ? -8.262 -1.791 16.442 1.00 93.69 448 SER A O 1
ATOM 3637 N N . LEU A 1 449 ? -9.360 0.171 16.516 1.00 94.06 449 LEU A N 1
ATOM 3638 C CA . LEU A 1 449 ? -10.445 -0.244 15.637 1.00 94.06 449 LEU A CA 1
ATOM 3639 C C . LEU A 1 449 ? -9.949 -0.511 14.210 1.00 94.06 449 LEU A C 1
ATOM 3641 O O . LEU A 1 449 ? -10.317 -1.540 13.648 1.00 94.06 449 LEU A O 1
ATOM 3645 N N . LEU A 1 450 ? -9.085 0.344 13.651 1.00 94.94 450 LEU A N 1
ATOM 3646 C CA . LEU A 1 450 ? -8.506 0.147 12.317 1.00 94.94 450 LEU A CA 1
ATOM 3647 C C . LEU A 1 450 ? -7.738 -1.175 12.218 1.00 94.94 450 LEU A C 1
ATOM 3649 O O . LEU A 1 450 ? -7.968 -1.956 11.298 1.00 94.94 450 LEU A O 1
ATOM 3653 N N . THR A 1 451 ? -6.868 -1.470 13.186 1.00 92.25 451 THR A N 1
ATOM 3654 C CA . THR A 1 451 ? -6.090 -2.723 13.183 1.00 92.25 451 THR A CA 1
ATOM 3655 C C . THR A 1 451 ? -6.949 -3.964 13.453 1.00 92.25 451 THR A C 1
ATOM 3657 O O . THR A 1 451 ? -6.622 -5.048 12.979 1.00 92.25 451 THR A O 1
ATOM 3660 N N . SER A 1 452 ? -8.082 -3.824 14.146 1.00 90.75 452 SER A N 1
ATOM 3661 C CA . SER A 1 452 ? -9.011 -4.940 14.380 1.00 90.75 452 SER A CA 1
ATOM 3662 C C . SER A 1 452 ? -9.942 -5.200 13.190 1.00 90.75 452 SER A C 1
ATOM 3664 O O . SER A 1 452 ? -10.157 -6.352 12.822 1.00 90.75 452 SER A O 1
ATOM 3666 N N . LEU A 1 453 ? -10.484 -4.144 12.568 1.00 88.44 453 LEU A N 1
ATOM 3667 C CA . LEU A 1 453 ? -11.301 -4.244 11.350 1.00 88.44 453 LEU A CA 1
ATOM 3668 C C . LEU A 1 453 ? -10.465 -4.642 10.133 1.00 88.44 453 LEU A C 1
ATOM 3670 O O . LEU A 1 453 ? -10.959 -5.350 9.261 1.00 88.44 453 LEU A O 1
ATOM 3674 N N . GLY A 1 454 ? -9.196 -4.231 10.081 1.00 83.44 454 GLY A N 1
ATOM 3675 C CA . GLY A 1 454 ? -8.299 -4.560 8.978 1.00 83.44 454 GLY A CA 1
ATOM 3676 C C . GLY A 1 454 ? -8.149 -6.067 8.758 1.00 83.44 454 GLY A C 1
ATOM 3677 O O . GLY A 1 454 ? -7.880 -6.491 7.646 1.00 83.44 454 GLY A O 1
ATOM 3678 N N . GLN A 1 455 ? -8.370 -6.907 9.772 1.00 83.12 455 GLN A N 1
ATOM 3679 C CA . GLN A 1 455 ? -8.280 -8.367 9.616 1.00 83.12 455 GLN A CA 1
ATOM 3680 C C . GLN A 1 455 ? -9.341 -8.960 8.693 1.00 83.12 455 GLN A C 1
ATOM 3682 O O . GLN A 1 455 ? -9.136 -10.040 8.147 1.00 83.12 455 GLN A O 1
ATOM 3687 N N . SER A 1 456 ? -10.484 -8.289 8.562 1.00 82.00 456 SER A N 1
ATOM 3688 C CA . SER A 1 456 ? -11.596 -8.707 7.710 1.00 82.00 456 SER A CA 1
ATOM 3689 C C . SER A 1 456 ? -11.754 -7.815 6.478 1.00 82.00 456 SER A C 1
ATOM 3691 O O . SER A 1 456 ? -12.750 -7.941 5.760 1.00 82.00 456 SER A O 1
ATOM 3693 N N . MET A 1 457 ? -10.796 -6.915 6.221 1.00 88.94 457 MET A N 1
ATOM 3694 C CA . MET A 1 457 ? -10.830 -6.066 5.035 1.00 88.94 457 MET A CA 1
ATOM 3695 C C . MET A 1 457 ? -10.570 -6.885 3.773 1.00 88.94 457 MET A C 1
ATOM 3697 O O . MET A 1 457 ? -9.903 -7.919 3.790 1.00 88.94 457 MET A O 1
ATOM 3701 N N . LYS A 1 458 ? -11.092 -6.401 2.651 1.00 87.19 458 LYS A N 1
ATOM 3702 C CA . LYS A 1 458 ? -10.891 -7.047 1.354 1.00 87.19 458 LYS A CA 1
ATOM 3703 C C . LYS A 1 458 ? -9.569 -6.597 0.749 1.00 87.19 458 LYS A C 1
ATOM 3705 O O . LYS A 1 458 ? -9.247 -5.409 0.803 1.00 87.19 458 LYS A O 1
ATOM 3710 N N . PHE A 1 459 ? -8.852 -7.520 0.116 1.00 89.38 459 PHE A N 1
ATOM 3711 C CA . PHE A 1 459 ? -7.797 -7.159 -0.824 1.00 89.38 459 PHE A CA 1
ATOM 3712 C C . PHE A 1 459 ? -8.460 -6.829 -2.163 1.00 89.38 459 PHE A C 1
ATOM 3714 O O . PHE A 1 459 ? -9.085 -7.691 -2.769 1.00 89.38 459 PHE A O 1
ATOM 3721 N N . VAL A 1 460 ? -8.404 -5.572 -2.595 1.00 86.25 460 VAL A N 1
ATOM 3722 C CA . VAL A 1 460 ? -9.202 -5.078 -3.724 1.00 86.25 460 VAL A CA 1
ATOM 3723 C C . VAL A 1 460 ? -8.350 -4.639 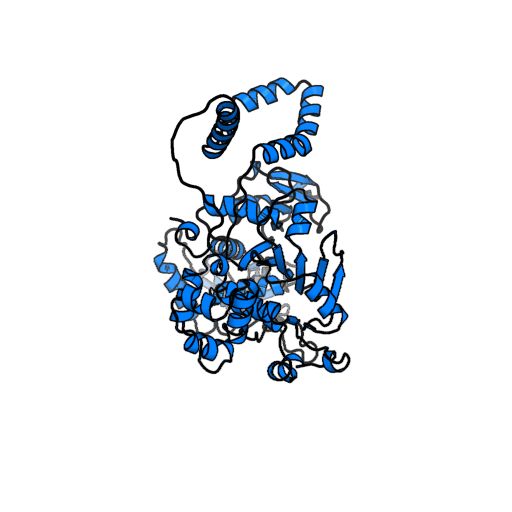-4.906 1.00 86.25 460 VAL A C 1
ATOM 3725 O O . VAL A 1 460 ? -7.256 -4.090 -4.757 1.00 86.25 460 VAL A O 1
ATOM 3728 N N . ARG A 1 461 ? -8.924 -4.807 -6.096 1.00 79.62 461 ARG A N 1
ATOM 3729 C CA . ARG A 1 461 ? -8.486 -4.149 -7.327 1.00 79.62 461 ARG A CA 1
ATOM 3730 C C . ARG A 1 461 ? -9.471 -3.053 -7.691 1.00 79.62 461 ARG A C 1
ATOM 3732 O O . ARG A 1 461 ? -10.684 -3.220 -7.554 1.00 79.62 461 ARG A O 1
ATOM 3739 N N . GLU A 1 462 ? -8.951 -1.943 -8.189 1.00 76.06 462 GLU A N 1
ATOM 3740 C CA . GLU A 1 462 ? -9.743 -0.817 -8.670 1.00 76.06 462 GLU A CA 1
ATOM 3741 C C . GLU A 1 462 ? -9.212 -0.370 -10.038 1.00 76.06 462 GLU A C 1
ATOM 3743 O O . GLU A 1 462 ? -8.546 0.666 -10.137 1.00 76.06 462 GLU A O 1
ATOM 3748 N N . PRO A 1 463 ? -9.479 -1.152 -11.108 1.00 63.59 463 PRO A N 1
ATOM 3749 C CA . PRO A 1 463 ? -9.052 -0.778 -12.444 1.00 63.59 463 PRO A CA 1
ATOM 3750 C C . PRO A 1 463 ? -9.643 0.581 -12.803 1.00 63.59 463 PRO A C 1
ATOM 3752 O O . PRO A 1 463 ? -10.864 0.745 -12.841 1.00 63.59 463 PRO A O 1
ATOM 3755 N N . LYS A 1 464 ? -8.785 1.570 -13.058 1.00 62.53 464 LYS A N 1
ATOM 3756 C CA . LYS A 1 464 ? -9.261 2.884 -13.491 1.00 62.53 464 LYS A CA 1
ATOM 3757 C C . LYS A 1 464 ? -9.747 2.797 -14.933 1.00 62.53 464 LYS A C 1
ATOM 3759 O O . LYS A 1 464 ? -9.004 2.374 -15.820 1.00 62.53 464 LYS A O 1
ATOM 3764 N N . GLU A 1 465 ? -10.983 3.230 -15.166 1.00 54.62 465 GLU A N 1
ATOM 3765 C CA . GLU A 1 465 ? -11.500 3.406 -16.519 1.00 54.62 465 GLU A CA 1
ATOM 3766 C C . GLU A 1 465 ? -10.729 4.524 -17.226 1.00 54.62 465 GLU A C 1
ATOM 3768 O O . GLU A 1 465 ? -10.466 5.592 -16.666 1.00 54.62 465 GLU A O 1
ATOM 3773 N N . GLN A 1 466 ? -10.362 4.278 -18.480 1.00 53.00 466 GLN A N 1
ATOM 3774 C CA . GLN A 1 466 ? -9.764 5.303 -19.319 1.00 53.00 466 GLN A CA 1
ATOM 3775 C C . GLN A 1 466 ? -10.885 6.236 -19.799 1.00 53.00 466 GLN A C 1
ATOM 3777 O O . GLN A 1 466 ? -11.742 5.823 -20.578 1.00 53.00 466 GLN A O 1
ATOM 3782 N N . SER A 1 467 ? -10.912 7.480 -19.317 1.00 55.03 467 SER A N 1
ATOM 3783 C CA . SER A 1 467 ? -11.925 8.459 -19.731 1.00 55.03 467 SER A CA 1
ATOM 3784 C C . SER A 1 467 ? -11.511 9.200 -21.007 1.00 55.03 467 SER A C 1
ATOM 3786 O O . SER A 1 467 ? -10.318 9.337 -21.288 1.00 55.03 467 SER A O 1
ATOM 3788 N N . VAL A 1 468 ? -12.483 9.726 -21.764 1.00 54.78 468 VAL A N 1
ATOM 3789 C CA . VAL A 1 468 ? -12.200 10.590 -22.928 1.00 54.78 468 VAL A CA 1
ATOM 3790 C C . VAL A 1 468 ? -11.379 11.808 -22.514 1.00 54.78 468 VAL A C 1
ATOM 3792 O O . VAL A 1 468 ? -10.445 12.166 -23.221 1.00 54.78 468 VAL A O 1
ATOM 3795 N N . ASP A 1 469 ? -11.657 12.391 -21.349 1.00 55.97 469 ASP A N 1
ATOM 3796 C CA . ASP A 1 469 ? -10.909 13.542 -20.837 1.00 55.97 469 ASP A CA 1
ATOM 3797 C C . ASP A 1 469 ? -9.472 13.170 -20.456 1.00 55.97 469 ASP A C 1
ATOM 3799 O O . ASP A 1 469 ? -8.544 13.939 -20.699 1.00 55.97 469 ASP A O 1
ATOM 3803 N N . SER A 1 470 ? -9.253 11.962 -19.929 1.00 51.44 470 SER A N 1
ATOM 3804 C CA . SER A 1 470 ? -7.911 11.427 -19.678 1.00 51.44 470 SER A CA 1
ATOM 3805 C C . SER A 1 470 ? -7.152 11.192 -20.986 1.00 51.44 470 SER A C 1
ATOM 3807 O O . SER A 1 470 ? -5.989 11.575 -21.084 1.00 51.44 470 SER A O 1
ATOM 3809 N N . ILE A 1 471 ? -7.811 10.628 -22.006 1.00 58.56 471 ILE A N 1
ATOM 3810 C CA . ILE A 1 471 ? -7.232 10.450 -23.349 1.00 58.56 471 ILE A CA 1
ATOM 3811 C C . ILE A 1 471 ? -6.906 11.813 -23.968 1.00 58.56 471 ILE A C 1
ATOM 3813 O O . ILE A 1 471 ? -5.818 12.001 -24.501 1.00 58.56 471 ILE A O 1
ATOM 3817 N N . LEU A 1 472 ? -7.816 12.784 -23.872 1.00 57.50 472 LEU A N 1
ATOM 3818 C CA . LEU A 1 472 ? -7.628 14.125 -24.413 1.00 57.50 472 LEU A CA 1
ATOM 3819 C C . LEU A 1 472 ? -6.494 14.859 -23.699 1.00 57.50 472 LEU A C 1
ATOM 3821 O O . LEU A 1 472 ? -5.631 15.422 -24.361 1.00 57.50 472 LEU A O 1
ATOM 3825 N N . SER A 1 473 ? -6.463 14.832 -22.367 1.00 55.22 473 SER A N 1
ATOM 3826 C CA . SER A 1 473 ? -5.391 15.435 -21.570 1.00 55.22 473 SER A CA 1
ATOM 3827 C C . SER A 1 473 ? -4.032 14.835 -21.933 1.00 55.22 473 SER A C 1
ATOM 3829 O O . SER A 1 473 ? -3.066 15.566 -22.161 1.00 55.22 473 SER A O 1
ATOM 3831 N N . TRP A 1 474 ? -3.980 13.511 -22.098 1.00 60.47 474 TRP A N 1
ATOM 3832 C CA . TRP A 1 474 ? -2.798 12.810 -22.577 1.00 60.47 474 TRP A CA 1
ATOM 3833 C C . TRP A 1 474 ? -2.369 13.270 -23.980 1.00 60.47 474 TRP A C 1
ATOM 3835 O O . TRP A 1 474 ? -1.216 13.668 -24.170 1.00 60.47 474 TRP A O 1
ATOM 3845 N N . ILE A 1 475 ? -3.299 13.304 -24.945 1.00 65.38 475 ILE A N 1
ATOM 3846 C CA . ILE A 1 475 ? -3.034 13.792 -26.308 1.00 65.38 475 ILE A CA 1
ATOM 3847 C C . ILE A 1 475 ? -2.497 15.223 -26.259 1.00 65.38 475 ILE A C 1
ATOM 3849 O O . ILE A 1 475 ? -1.440 15.507 -26.821 1.00 65.38 475 ILE A O 1
ATOM 3853 N N . MET A 1 476 ? -3.195 16.118 -25.560 1.00 66.19 476 MET A N 1
ATOM 3854 C CA . MET A 1 476 ? -2.859 17.539 -25.480 1.00 66.19 476 MET A CA 1
ATOM 3855 C C . MET A 1 476 ? -1.480 17.777 -24.876 1.00 66.19 476 MET A C 1
ATOM 3857 O O . MET A 1 476 ? -0.752 18.660 -25.325 1.00 66.19 476 MET A O 1
ATOM 3861 N N . LYS A 1 477 ? -1.111 16.991 -23.866 1.00 55.66 477 LYS A N 1
ATOM 3862 C CA . LYS A 1 477 ? 0.140 17.177 -23.138 1.00 55.66 477 LYS A CA 1
ATOM 3863 C C . LYS A 1 477 ? 1.336 16.518 -23.821 1.00 55.66 477 LYS A C 1
ATOM 3865 O O . LYS A 1 477 ? 2.430 17.076 -23.773 1.00 55.66 477 LYS A O 1
ATOM 3870 N N . TYR A 1 478 ? 1.145 15.353 -24.439 1.00 47.97 478 TYR A N 1
ATOM 3871 C CA . TYR A 1 478 ? 2.258 14.503 -24.876 1.00 47.97 478 TYR A CA 1
ATOM 3872 C C . TYR A 1 478 ? 2.292 14.233 -26.380 1.00 47.97 478 TYR A C 1
ATOM 3874 O O . TYR A 1 478 ? 3.372 14.043 -26.932 1.00 47.97 478 TYR A O 1
ATOM 3882 N N . VAL A 1 479 ? 1.144 14.246 -27.058 1.00 65.19 479 VAL A N 1
ATOM 3883 C CA . VAL A 1 479 ? 1.054 13.911 -28.489 1.00 65.19 479 VAL A CA 1
ATOM 3884 C C . VAL A 1 479 ? 1.053 15.173 -29.351 1.00 65.19 479 VAL A C 1
ATOM 3886 O O . VAL A 1 479 ? 1.706 15.205 -30.392 1.00 65.19 479 VAL A O 1
ATOM 3889 N N . VAL A 1 480 ? 0.395 16.247 -28.900 1.00 76.62 480 VAL A N 1
ATOM 3890 C CA . VAL A 1 480 ? 0.293 17.520 -29.636 1.00 76.62 480 VAL A CA 1
ATOM 3891 C C . VAL A 1 480 ? 1.646 18.108 -30.053 1.00 76.62 480 VAL A C 1
ATOM 3893 O O . VAL A 1 480 ? 1.741 18.508 -31.213 1.00 76.62 480 VAL A O 1
ATOM 3896 N N . PRO A 1 481 ? 2.706 18.128 -29.219 1.00 67.12 481 PRO A N 1
ATOM 3897 C CA . PRO A 1 481 ? 4.009 18.631 -29.660 1.00 67.12 481 PRO A CA 1
ATOM 3898 C C . PRO A 1 481 ? 4.557 17.875 -30.882 1.00 67.12 481 PRO A C 1
ATOM 3900 O O . PRO A 1 481 ? 5.045 18.489 -31.829 1.00 67.12 481 PRO A O 1
ATOM 3903 N N . SER A 1 482 ? 4.409 16.548 -30.909 1.00 63.22 482 SER A N 1
ATOM 3904 C CA . SER A 1 482 ? 4.824 15.704 -32.037 1.00 63.22 482 SER A CA 1
ATOM 3905 C C . SER A 1 482 ? 3.926 15.902 -33.260 1.00 63.22 482 SER A C 1
ATOM 3907 O O . SER A 1 482 ? 4.420 16.010 -34.381 1.00 63.22 482 SER A O 1
ATOM 3909 N N . LEU A 1 483 ? 2.611 16.025 -33.057 1.00 77.31 483 LEU A N 1
ATOM 3910 C CA . LEU A 1 483 ? 1.655 16.358 -34.119 1.00 77.31 483 LEU A CA 1
ATOM 3911 C C . LEU A 1 483 ? 1.960 17.720 -34.752 1.00 77.31 483 LEU A C 1
ATOM 3913 O O . LEU A 1 483 ? 1.828 17.882 -35.964 1.00 77.31 483 LEU A O 1
ATOM 3917 N N . GLU A 1 484 ? 2.404 18.695 -33.959 1.00 71.38 484 GLU A N 1
ATOM 3918 C CA . GLU A 1 484 ? 2.804 20.009 -34.453 1.00 71.38 484 GLU A CA 1
ATOM 3919 C C . GLU A 1 484 ? 4.066 19.931 -35.322 1.00 71.38 484 GLU A C 1
ATOM 3921 O O . GLU A 1 484 ? 4.123 20.580 -36.371 1.00 71.38 484 GLU A O 1
ATOM 3926 N N . VAL A 1 485 ? 5.044 19.103 -34.937 1.00 73.50 485 VAL A N 1
ATOM 3927 C CA . VAL A 1 485 ? 6.225 18.816 -35.766 1.00 73.50 485 VAL A CA 1
ATOM 3928 C C . VAL A 1 485 ? 5.798 18.200 -37.095 1.00 73.50 485 VAL A C 1
ATOM 3930 O O . VAL A 1 485 ? 6.134 18.755 -38.138 1.00 73.50 485 VAL A O 1
ATOM 3933 N N . LEU A 1 486 ? 4.998 17.128 -37.072 1.00 74.06 486 LEU A N 1
ATOM 3934 C CA . LEU A 1 486 ? 4.510 16.446 -38.280 1.00 74.06 486 LEU A CA 1
ATOM 3935 C C . LEU A 1 486 ? 3.696 17.374 -39.188 1.00 74.06 486 LEU A C 1
ATOM 3937 O O . LEU A 1 486 ? 3.797 17.319 -40.414 1.00 74.06 486 LEU A O 1
ATOM 3941 N N . LYS A 1 487 ? 2.920 18.284 -38.594 1.00 84.19 487 LYS A N 1
ATOM 3942 C CA . LYS A 1 487 ? 2.190 19.309 -39.337 1.00 84.19 487 LYS A CA 1
ATOM 3943 C C . LYS A 1 487 ? 3.125 20.296 -40.027 1.00 84.19 487 LYS A C 1
ATOM 3945 O O . LYS A 1 487 ? 2.904 20.625 -41.190 1.00 84.19 487 LYS A O 1
ATOM 3950 N N . LYS A 1 488 ? 4.165 20.765 -39.335 1.00 82.25 488 LYS A N 1
ATOM 3951 C CA . LYS A 1 488 ? 5.149 21.714 -39.879 1.00 82.25 488 LYS A CA 1
ATOM 3952 C C . LYS A 1 488 ? 6.073 21.084 -40.922 1.00 82.25 488 LYS A C 1
ATOM 3954 O O . LYS A 1 488 ? 6.539 21.798 -41.804 1.00 82.25 488 LYS A O 1
ATOM 3959 N N . THR A 1 489 ? 6.310 19.776 -40.855 1.00 80.12 489 THR A N 1
ATOM 3960 C CA . THR A 1 489 ? 7.133 19.033 -41.823 1.00 80.12 489 THR A CA 1
ATOM 3961 C C . THR A 1 489 ? 6.342 18.489 -43.017 1.00 80.12 489 THR A C 1
ATOM 3963 O O . THR A 1 489 ? 6.933 17.897 -43.911 1.00 80.12 489 THR A O 1
ATOM 3966 N N . GLY A 1 490 ? 5.026 18.724 -43.078 1.00 86.62 490 GLY A N 1
ATOM 3967 C CA . GLY A 1 490 ? 4.178 18.331 -44.211 1.00 86.62 490 GLY A CA 1
ATOM 3968 C C . GLY A 1 490 ? 3.613 16.907 -44.142 1.00 86.62 490 GLY A C 1
ATOM 3969 O O . GLY A 1 490 ? 2.866 16.518 -45.034 1.00 86.62 490 GLY A O 1
ATOM 3970 N N . HIS A 1 491 ? 3.875 16.161 -43.068 1.00 85.75 491 HIS A N 1
ATOM 3971 C CA . HIS A 1 491 ? 3.412 14.781 -42.866 1.00 85.75 491 HIS A CA 1
ATOM 3972 C C . HIS A 1 491 ? 2.027 14.681 -42.198 1.00 85.75 491 HIS A C 1
ATOM 3974 O O . HIS A 1 491 ? 1.588 13.602 -41.808 1.00 85.75 491 HIS A O 1
ATOM 3980 N N . TRP A 1 492 ? 1.294 15.793 -42.064 1.00 87.19 492 TRP A N 1
ATOM 3981 C CA . TRP A 1 492 ? -0.031 15.797 -41.423 1.00 87.19 492 TRP A CA 1
ATOM 3982 C C . TRP A 1 492 ? -1.035 14.853 -42.093 1.00 87.19 492 TRP A C 1
ATOM 3984 O O . TRP A 1 492 ? -1.882 14.267 -41.427 1.00 87.19 492 TRP A O 1
ATOM 3994 N N . HIS A 1 493 ? -0.947 14.708 -43.415 1.00 80.50 493 HIS A N 1
ATOM 3995 C CA . HIS A 1 493 ? -1.876 13.879 -44.175 1.00 80.50 493 HIS A CA 1
ATOM 3996 C C . HIS A 1 493 ? -1.772 12.392 -43.802 1.00 80.50 493 HIS A C 1
ATOM 3998 O O . HIS A 1 493 ? -2.797 11.739 -43.639 1.00 80.50 493 HIS A O 1
ATOM 4004 N N . GLU A 1 494 ? -0.553 11.894 -43.575 1.00 80.50 494 GLU A N 1
ATOM 4005 C CA . GLU A 1 494 ? -0.291 10.510 -43.153 1.00 80.50 494 GLU A CA 1
ATOM 4006 C C . GLU A 1 494 ? -0.896 10.221 -41.772 1.00 80.50 494 GLU A C 1
ATOM 4008 O O . GLU A 1 494 ? -1.430 9.140 -41.534 1.00 80.50 494 GLU A O 1
ATOM 4013 N N . VAL A 1 495 ? -0.878 11.213 -40.873 1.00 78.12 495 VAL A N 1
ATOM 4014 C CA . VAL A 1 495 ? -1.505 11.107 -39.548 1.00 78.12 495 VAL A CA 1
ATOM 4015 C C . VAL A 1 495 ? -3.023 10.972 -39.668 1.00 78.12 495 VAL A C 1
ATOM 4017 O O . VAL A 1 495 ? -3.605 10.106 -39.021 1.00 78.12 495 VAL A O 1
ATOM 4020 N N . ILE A 1 496 ? -3.668 11.793 -40.505 1.00 81.19 496 ILE A N 1
ATOM 4021 C CA . ILE A 1 496 ? -5.121 11.718 -40.729 1.00 81.19 496 ILE A CA 1
ATOM 4022 C C . ILE A 1 496 ? -5.506 10.366 -41.337 1.00 81.19 496 ILE A C 1
ATOM 4024 O O . ILE A 1 496 ? -6.427 9.718 -40.851 1.00 81.19 496 ILE A O 1
ATOM 4028 N N . GLU A 1 497 ? -4.759 9.892 -42.335 1.00 79.88 497 GLU A N 1
ATOM 4029 C CA . GLU A 1 497 ? -5.020 8.593 -42.958 1.00 79.88 497 GLU A CA 1
ATOM 4030 C C . GLU A 1 497 ? -4.843 7.426 -41.969 1.00 79.88 497 GLU A C 1
ATOM 4032 O O . GLU A 1 497 ? -5.618 6.468 -41.987 1.00 79.88 497 GLU A O 1
ATOM 4037 N N . ALA A 1 498 ? -3.849 7.505 -41.079 1.00 72.31 498 ALA A N 1
ATOM 4038 C CA . ALA A 1 498 ? -3.655 6.521 -40.018 1.00 72.31 498 ALA A CA 1
ATOM 4039 C C . ALA A 1 498 ? -4.796 6.547 -38.987 1.00 72.31 498 ALA A C 1
ATOM 4041 O O . ALA A 1 498 ? -5.227 5.486 -38.537 1.00 72.31 498 ALA A O 1
ATOM 4042 N N . MET A 1 499 ? -5.311 7.732 -38.642 1.00 74.69 499 MET A N 1
ATOM 4043 C CA . MET A 1 499 ? -6.470 7.878 -37.755 1.00 74.69 499 MET A CA 1
ATOM 4044 C C . MET A 1 499 ? -7.741 7.286 -38.374 1.00 74.69 499 MET A C 1
ATOM 4046 O O . MET A 1 499 ? -8.459 6.562 -37.689 1.00 74.69 499 MET A O 1
ATOM 4050 N N . ASP A 1 500 ? -7.987 7.524 -39.664 1.00 74.56 500 ASP A N 1
ATOM 4051 C CA . ASP A 1 500 ? -9.164 7.006 -40.377 1.00 74.56 500 ASP A CA 1
ATOM 4052 C C . ASP A 1 500 ? -9.152 5.473 -40.516 1.00 74.56 500 ASP A C 1
ATOM 4054 O O . ASP A 1 500 ? -10.201 4.840 -40.639 1.00 74.56 500 ASP A O 1
ATOM 4058 N N . LYS A 1 501 ? -7.962 4.862 -40.490 1.00 74.44 501 LYS A N 1
ATOM 4059 C CA . LYS A 1 501 ? -7.764 3.405 -40.570 1.00 74.44 501 LYS A CA 1
ATOM 4060 C C . LYS A 1 501 ? -7.578 2.734 -39.207 1.00 74.44 501 LYS A C 1
ATOM 4062 O O . LYS A 1 501 ? -7.386 1.517 -39.157 1.00 74.44 501 LYS A O 1
ATOM 4067 N N . ALA A 1 502 ? -7.582 3.494 -38.114 1.00 69.38 502 ALA A N 1
ATOM 4068 C CA . ALA A 1 502 ? -7.345 2.953 -36.786 1.00 69.38 502 ALA A CA 1
ATOM 4069 C C . ALA A 1 502 ? -8.513 2.051 -36.357 1.00 69.38 502 ALA A C 1
ATOM 4071 O O . ALA A 1 502 ? -9.655 2.493 -36.243 1.00 69.38 502 ALA A O 1
ATOM 4072 N N . ASN A 1 503 ? -8.222 0.777 -36.089 1.00 66.88 503 ASN A N 1
ATOM 4073 C CA . ASN A 1 503 ? -9.214 -0.146 -35.544 1.00 66.88 503 ASN A CA 1
ATOM 4074 C C . ASN A 1 503 ? -9.404 0.126 -34.051 1.00 66.88 503 ASN A C 1
ATOM 4076 O O . ASN A 1 503 ? -8.450 0.052 -33.274 1.00 66.88 503 ASN A O 1
ATOM 4080 N N . LEU A 1 504 ? -10.642 0.405 -33.660 1.00 60.50 504 LEU A N 1
ATOM 4081 C CA . LEU A 1 504 ? -11.013 0.626 -32.270 1.00 60.50 504 LEU A CA 1
ATOM 4082 C C . LEU A 1 504 ? -11.301 -0.708 -31.580 1.00 60.50 504 LEU A C 1
ATOM 4084 O O . LEU A 1 504 ? -11.842 -1.637 -32.178 1.00 60.50 504 LEU A O 1
ATOM 4088 N N . SER A 1 505 ? -10.947 -0.812 -30.302 1.00 46.47 505 SER A N 1
ATOM 4089 C CA . SER A 1 505 ? -11.373 -1.947 -29.486 1.00 46.47 505 SER A CA 1
ATOM 4090 C C . SER A 1 505 ? -12.867 -1.837 -29.140 1.00 46.47 505 SER A C 1
ATOM 4092 O O . SER A 1 505 ? -13.395 -0.724 -29.056 1.00 46.47 505 SER A O 1
ATOM 4094 N N . PRO A 1 506 ? -13.555 -2.952 -28.826 1.00 49.09 506 PRO A N 1
ATOM 4095 C CA . PRO A 1 506 ? -14.947 -2.917 -28.367 1.00 49.09 506 PRO A CA 1
ATOM 4096 C C . PRO A 1 506 ? -15.186 -2.007 -27.148 1.00 49.09 506 PRO A C 1
ATOM 4098 O O . PRO A 1 506 ? -16.289 -1.507 -26.942 1.00 49.09 506 PRO A O 1
ATOM 4101 N N . GLU A 1 507 ? -14.167 -1.777 -26.315 1.00 41.84 507 GLU A N 1
ATOM 4102 C CA . GLU A 1 507 ? -14.240 -0.838 -25.190 1.00 41.84 507 GLU A CA 1
ATOM 4103 C C . GLU A 1 507 ? -14.115 0.623 -25.629 1.00 41.84 507 GLU A C 1
ATOM 4105 O O . GLU A 1 507 ? -14.842 1.475 -25.122 1.00 41.84 507 GLU A O 1
ATOM 4110 N N . GLN A 1 508 ? -13.238 0.921 -26.590 1.00 48.59 508 GLN A N 1
ATOM 4111 C CA . GLN A 1 508 ? -13.110 2.260 -27.172 1.00 48.59 508 GLN A CA 1
ATOM 4112 C C . GLN A 1 508 ? -14.368 2.638 -27.961 1.00 48.59 508 GLN A C 1
ATOM 4114 O O . GLN A 1 508 ? -14.846 3.766 -27.856 1.00 48.59 508 GLN A O 1
ATOM 4119 N N . GLU A 1 509 ? -14.968 1.682 -28.672 1.00 63.25 509 GLU A N 1
ATOM 4120 C CA . GLU A 1 509 ? -16.274 1.857 -29.311 1.00 63.25 509 GLU A CA 1
ATOM 4121 C C . GLU A 1 509 ? -17.373 2.157 -28.281 1.00 63.25 509 GLU A C 1
ATOM 4123 O O . GLU A 1 509 ? -18.161 3.085 -28.470 1.00 63.25 509 GLU A O 1
ATOM 4128 N N . LYS A 1 510 ? -17.401 1.437 -27.149 1.00 52.09 510 LYS A N 1
ATOM 4129 C CA . LYS A 1 510 ? -18.323 1.726 -26.035 1.00 52.09 510 LYS A CA 1
ATOM 4130 C C . LYS A 1 510 ? -18.102 3.114 -25.437 1.00 52.09 510 LYS A C 1
ATOM 4132 O O . LYS A 1 510 ? -19.084 3.792 -25.140 1.00 52.09 510 LYS A O 1
ATOM 4137 N N . LEU A 1 511 ? -16.850 3.543 -25.276 1.00 50.94 511 LEU A N 1
ATOM 4138 C CA . LEU A 1 511 ? -16.504 4.871 -24.768 1.00 50.94 511 LEU A CA 1
ATOM 4139 C C . LEU A 1 511 ? -17.029 5.964 -25.713 1.00 50.94 511 LEU A C 1
ATOM 4141 O O . LEU A 1 511 ? -17.720 6.876 -25.268 1.00 50.94 511 LEU A O 1
ATOM 4145 N N . ILE A 1 512 ? -16.814 5.811 -27.024 1.00 57.66 512 ILE A N 1
ATOM 4146 C CA . ILE A 1 512 ? -17.366 6.708 -28.050 1.00 57.66 512 ILE A CA 1
ATOM 4147 C C . ILE A 1 512 ? -18.894 6.730 -27.982 1.00 57.66 512 ILE A C 1
ATOM 4149 O O . ILE A 1 512 ? -19.490 7.810 -27.958 1.00 57.66 512 ILE A O 1
ATOM 4153 N N . MET A 1 513 ? -19.545 5.565 -27.909 1.00 52.38 513 MET A N 1
ATOM 4154 C CA . MET A 1 513 ? -21.003 5.481 -27.801 1.00 52.38 513 MET A CA 1
ATOM 4155 C C . MET A 1 513 ? -21.521 6.163 -26.533 1.00 52.38 513 MET A C 1
ATOM 4157 O O . MET A 1 513 ? -22.514 6.876 -26.613 1.00 52.38 513 MET A O 1
ATOM 4161 N N . ALA A 1 514 ? -20.866 6.001 -25.382 1.00 45.84 514 ALA A N 1
ATOM 4162 C CA . ALA A 1 514 ? -21.266 6.623 -24.121 1.00 45.84 514 ALA A CA 1
ATOM 4163 C C . ALA A 1 514 ? -21.140 8.156 -24.160 1.00 45.84 514 ALA A C 1
ATOM 4165 O O . ALA A 1 514 ? -22.073 8.860 -23.770 1.00 45.84 514 ALA A O 1
ATOM 4166 N N . THR A 1 515 ? -20.042 8.690 -24.698 1.00 47.94 515 THR A N 1
ATOM 4167 C CA . THR A 1 515 ? -19.823 10.141 -24.835 1.00 47.94 515 THR A CA 1
ATOM 4168 C C . THR A 1 515 ? -20.757 10.761 -25.875 1.00 47.94 515 THR A C 1
ATOM 4170 O O . THR A 1 515 ? -21.365 11.802 -25.624 1.00 47.94 515 THR A O 1
ATOM 4173 N N . THR A 1 516 ? -20.969 10.080 -27.005 1.00 44.88 516 THR A N 1
ATOM 4174 C CA . THR A 1 516 ? -21.933 10.499 -28.037 1.00 44.88 516 THR A CA 1
ATOM 4175 C C . THR A 1 516 ? -23.364 10.448 -27.502 1.00 44.88 516 THR A C 1
ATOM 4177 O O . THR A 1 516 ? -24.149 11.368 -27.721 1.00 44.88 516 THR A O 1
ATOM 4180 N N . LYS A 1 517 ? -23.708 9.414 -26.723 1.00 39.91 517 LYS A N 1
ATOM 4181 C CA . LYS A 1 517 ? -25.009 9.288 -26.065 1.00 39.91 517 LYS A CA 1
ATOM 4182 C C . LYS A 1 517 ? -25.192 10.361 -25.001 1.00 39.91 517 LYS A C 1
ATOM 4184 O O . LYS A 1 517 ? -26.281 10.900 -24.945 1.00 39.91 517 LYS A O 1
ATOM 4189 N N . ASN A 1 518 ? -24.178 10.760 -24.233 1.00 42.59 518 ASN A N 1
ATOM 4190 C CA . ASN A 1 518 ? -24.274 11.891 -23.297 1.00 42.59 518 ASN A CA 1
ATOM 4191 C C . ASN A 1 518 ? -24.497 13.234 -24.017 1.00 42.59 518 ASN A C 1
ATOM 4193 O O . ASN A 1 518 ? -25.352 14.010 -23.590 1.00 42.59 518 ASN A O 1
ATOM 4197 N N . ALA A 1 519 ? -23.831 13.467 -25.155 1.00 38.12 519 ALA A N 1
ATOM 4198 C CA . ALA A 1 519 ? -24.083 14.632 -26.011 1.00 38.12 519 ALA A CA 1
ATOM 4199 C C . ALA A 1 519 ? -25.509 14.630 -26.611 1.00 38.12 519 ALA A C 1
ATOM 4201 O O . ALA A 1 519 ? -26.153 15.673 -26.695 1.00 38.12 519 ALA A O 1
ATOM 4202 N N . ILE A 1 520 ? -26.044 13.452 -26.958 1.00 36.69 520 ILE A N 1
ATOM 4203 C CA . ILE A 1 520 ? -27.420 13.265 -27.460 1.00 36.69 520 ILE A CA 1
ATOM 4204 C C . ILE A 1 520 ? -28.466 13.285 -26.326 1.00 36.69 520 ILE A C 1
ATOM 4206 O O . ILE A 1 520 ? -29.590 13.745 -26.527 1.00 36.69 520 ILE A O 1
ATOM 4210 N N . THR A 1 521 ? -28.116 12.845 -25.116 1.00 38.47 521 THR A N 1
ATOM 4211 C CA . THR A 1 521 ? -28.994 12.810 -23.928 1.00 38.47 521 THR A CA 1
ATOM 4212 C C . THR A 1 521 ? -29.199 14.216 -23.360 1.00 38.47 521 THR A C 1
ATOM 4214 O O . THR A 1 521 ? -30.273 14.514 -22.843 1.00 38.47 521 THR A O 1
ATOM 4217 N N . GLN A 1 522 ? -28.240 15.130 -23.557 1.00 37.66 522 GLN A N 1
ATOM 4218 C CA . GLN A 1 522 ? -28.464 16.568 -23.365 1.00 37.66 522 GLN A CA 1
ATOM 4219 C C . GLN A 1 522 ? -29.409 17.184 -24.419 1.00 37.66 522 GLN A C 1
ATOM 4221 O O . GLN A 1 522 ? -29.941 18.269 -24.192 1.00 37.66 522 GLN A O 1
ATOM 4226 N N . ALA A 1 523 ? -29.689 16.479 -25.524 1.00 34.66 523 ALA A N 1
ATOM 4227 C CA . ALA A 1 523 ? -30.587 16.914 -26.597 1.00 34.66 523 ALA A CA 1
ATOM 4228 C C . ALA A 1 523 ? -31.926 16.141 -26.679 1.00 34.66 523 ALA A C 1
ATOM 4230 O O . ALA A 1 523 ? -32.824 16.569 -27.401 1.00 34.66 523 ALA A O 1
ATOM 4231 N N . SER A 1 524 ? -32.125 15.033 -25.953 1.00 26.67 524 SER A N 1
ATOM 4232 C CA . SER A 1 524 ? -33.382 14.269 -26.023 1.00 26.67 524 SER A CA 1
ATOM 4233 C C . SER A 1 524 ? -33.624 13.370 -24.802 1.00 26.67 524 SER A C 1
ATOM 4235 O O . SER A 1 524 ? -32.831 12.493 -24.466 1.00 26.67 524 SER A O 1
ATOM 4237 N N . LYS A 1 525 ? -34.763 13.593 -24.130 1.00 41.25 525 LYS A N 1
ATOM 4238 C CA . LYS A 1 525 ? -35.319 12.710 -23.092 1.00 41.25 525 LYS A CA 1
ATOM 4239 C C . LYS A 1 525 ? -35.860 11.420 -23.727 1.00 41.25 525 LYS A C 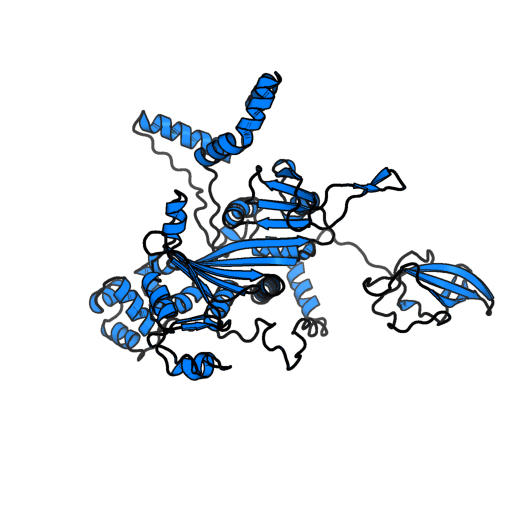1
ATOM 4241 O O . LYS A 1 525 ? -36.566 11.494 -24.724 1.00 41.25 525 LYS A O 1
ATOM 4246 N N . GLN A 1 526 ? -35.643 10.310 -23.012 1.00 37.47 526 GLN A N 1
ATOM 4247 C CA . GLN A 1 526 ? -36.132 8.929 -23.200 1.00 37.47 526 GLN A CA 1
ATOM 4248 C C . GLN A 1 526 ? -35.318 8.022 -24.138 1.00 37.47 526 GLN A C 1
ATOM 4250 O O . GLN A 1 526 ? -35.361 8.176 -25.349 1.00 37.47 526 GLN A O 1
ATOM 4255 N N . LEU A 1 527 ? -34.687 6.991 -23.551 1.00 26.41 527 LEU A N 1
ATOM 4256 C CA . LEU A 1 527 ? -34.848 5.574 -23.929 1.00 26.41 527 LEU A CA 1
ATOM 4257 C C . LEU A 1 527 ? -34.116 4.652 -22.929 1.00 26.41 527 LEU A C 1
ATOM 4259 O O . LEU A 1 527 ? -32.929 4.812 -22.649 1.00 26.41 527 LEU A O 1
ATOM 4263 N N . ASN A 1 528 ? -34.868 3.683 -22.400 1.00 35.28 528 ASN A N 1
ATOM 4264 C CA . ASN A 1 528 ? -34.450 2.617 -21.487 1.00 35.28 528 ASN A CA 1
ATOM 4265 C C . ASN A 1 528 ? -33.697 1.525 -22.258 1.00 35.28 528 ASN A C 1
ATOM 4267 O O . ASN A 1 528 ? -34.346 0.812 -23.019 1.00 35.28 528 ASN A O 1
ATOM 4271 N N . ILE A 1 529 ? -32.388 1.338 -22.034 1.00 24.67 529 ILE A N 1
ATOM 4272 C CA . ILE A 1 529 ? -31.703 0.064 -22.330 1.00 24.67 529 ILE A CA 1
ATOM 4273 C C . ILE A 1 529 ? -30.563 -0.167 -21.323 1.00 24.67 529 ILE A C 1
ATOM 4275 O O . ILE A 1 529 ? -29.699 0.693 -21.153 1.00 24.67 529 ILE A O 1
ATOM 4279 N N . ASN A 1 530 ? -30.592 -1.337 -20.680 1.00 37.59 530 ASN A N 1
ATOM 4280 C CA . ASN A 1 530 ? -29.639 -1.842 -19.692 1.00 37.59 530 ASN A CA 1
ATOM 4281 C C . ASN A 1 530 ? -28.602 -2.768 -20.366 1.00 37.59 530 ASN A C 1
ATOM 4283 O O . ASN A 1 530 ? -29.006 -3.664 -21.105 1.00 37.59 530 ASN A O 1
ATOM 4287 N N . PHE A 1 531 ? -27.303 -2.581 -20.092 1.00 26.77 531 PHE A N 1
ATOM 4288 C CA . PHE A 1 531 ? -26.215 -3.484 -20.505 1.00 26.77 531 PHE A CA 1
ATOM 4289 C C . PHE A 1 531 ? -25.109 -3.513 -19.440 1.00 26.77 531 PHE A C 1
ATOM 4291 O O . PHE A 1 531 ? -24.111 -2.796 -19.513 1.00 26.77 531 PHE A O 1
ATOM 4298 N N . GLU A 1 532 ? -25.303 -4.353 -18.429 1.00 29.92 532 GLU A N 1
ATOM 4299 C CA . GLU A 1 532 ? -24.303 -4.661 -17.411 1.00 29.92 532 GLU A CA 1
ATOM 4300 C C . GLU A 1 532 ? -23.148 -5.493 -17.992 1.00 29.92 532 GLU A C 1
ATOM 4302 O O . GLU A 1 532 ? -23.336 -6.610 -18.467 1.00 29.92 532 GLU A O 1
ATOM 4307 N N . LYS A 1 533 ? -21.935 -4.946 -17.901 1.00 32.94 533 LYS A N 1
ATOM 4308 C CA . LYS A 1 533 ? -20.848 -5.515 -17.086 1.00 32.94 533 LYS A CA 1
ATOM 4309 C C . LYS A 1 533 ? -19.950 -4.353 -16.644 1.00 32.94 533 LYS A C 1
ATOM 4311 O O . LYS A 1 533 ? -19.030 -3.994 -17.373 1.00 32.94 533 LYS A O 1
ATOM 4316 N N . PRO A 1 534 ? -20.241 -3.723 -15.498 1.00 36.75 534 PRO A N 1
ATOM 4317 C CA . PRO A 1 534 ? -19.337 -2.772 -14.880 1.00 36.75 534 PRO A CA 1
ATOM 4318 C C . PRO A 1 534 ? -18.423 -3.543 -13.927 1.00 36.75 534 PRO A C 1
ATOM 4320 O O . PRO A 1 534 ? -18.900 -4.063 -12.920 1.00 36.75 534 PRO A O 1
ATOM 4323 N N . THR A 1 535 ? -17.121 -3.623 -14.181 1.00 44.78 535 THR A N 1
ATOM 4324 C CA . THR A 1 535 ? -16.199 -4.059 -13.120 1.00 44.78 535 THR A CA 1
ATOM 4325 C C . THR A 1 535 ? -15.760 -2.834 -12.332 1.00 44.78 535 THR A C 1
ATOM 4327 O O . THR A 1 535 ? -14.659 -2.321 -12.498 1.00 44.78 535 THR A O 1
ATOM 4330 N N . LYS A 1 536 ? -16.678 -2.361 -11.476 1.00 63.16 536 LYS A N 1
ATOM 4331 C CA . LYS A 1 536 ? -16.345 -1.549 -10.297 1.00 63.16 536 LYS A CA 1
ATOM 4332 C C . LYS A 1 536 ? -15.336 -2.309 -9.423 1.00 63.16 536 LYS A C 1
ATOM 4334 O O . LYS A 1 536 ? -15.205 -3.524 -9.561 1.00 63.16 536 LYS A O 1
ATOM 4339 N N . LYS A 1 537 ? -14.673 -1.589 -8.510 1.00 64.31 537 LYS A N 1
ATOM 4340 C CA . LYS A 1 537 ? -13.826 -2.119 -7.426 1.00 64.31 537 LYS A CA 1
ATOM 4341 C C . LYS A 1 537 ? -14.288 -3.505 -6.954 1.00 64.31 537 LYS A C 1
ATOM 4343 O O . LYS A 1 537 ? -15.442 -3.656 -6.549 1.00 64.31 537 LYS A O 1
ATOM 4348 N N . TYR A 1 538 ? -13.406 -4.498 -7.019 1.00 71.69 538 TYR A N 1
ATOM 4349 C CA . TYR A 1 538 ? -13.738 -5.899 -6.738 1.00 71.69 538 TYR A CA 1
ATOM 4350 C C . TYR A 1 538 ? -12.695 -6.557 -5.837 1.00 71.69 538 TYR A C 1
ATOM 4352 O O . TYR A 1 538 ? -11.562 -6.088 -5.728 1.00 71.69 538 TYR A O 1
ATOM 4360 N N . ASN A 1 539 ? -13.108 -7.625 -5.156 1.00 73.81 539 ASN A N 1
ATOM 4361 C CA . ASN A 1 539 ? -12.250 -8.396 -4.266 1.00 73.81 539 ASN A CA 1
ATOM 4362 C C . ASN A 1 539 ? -11.354 -9.340 -5.079 1.00 73.81 539 ASN A C 1
ATOM 4364 O O . ASN A 1 539 ? -11.830 -10.022 -5.989 1.00 73.81 539 ASN A O 1
ATOM 4368 N N . GLU A 1 540 ? -10.073 -9.393 -4.734 1.00 77.81 540 GLU A N 1
ATOM 4369 C CA . GLU A 1 540 ? -9.065 -10.213 -5.403 1.00 77.81 540 GLU A CA 1
ATOM 4370 C C . GLU A 1 540 ? -9.420 -11.704 -5.369 1.00 77.81 540 GLU A C 1
ATOM 4372 O O . GLU A 1 540 ? -9.200 -12.423 -6.347 1.00 77.81 540 GLU A O 1
ATOM 4377 N N . ASP A 1 541 ? -10.018 -12.149 -4.264 1.00 74.88 541 ASP A N 1
ATOM 4378 C CA . ASP A 1 541 ? -10.250 -13.565 -3.979 1.00 74.88 541 ASP A CA 1
ATOM 4379 C C . ASP A 1 541 ? -11.578 -14.118 -4.534 1.00 74.88 541 ASP A C 1
ATOM 4381 O O . ASP A 1 541 ? -11.829 -15.331 -4.460 1.00 74.88 541 ASP A O 1
ATOM 4385 N N . ASP A 1 542 ? -12.428 -13.264 -5.111 1.00 71.19 542 ASP A N 1
ATOM 4386 C CA . ASP A 1 542 ? -13.735 -13.649 -5.659 1.00 71.19 542 ASP A CA 1
ATOM 4387 C C . ASP A 1 542 ? -13.602 -14.352 -7.031 1.00 71.19 542 ASP A C 1
ATOM 4389 O O . ASP A 1 542 ? -12.576 -14.269 -7.709 1.00 71.19 542 ASP A O 1
ATOM 4393 N N . GLU A 1 543 ? -14.662 -15.036 -7.490 1.00 52.53 543 GLU A N 1
ATOM 4394 C CA . GLU A 1 543 ? -14.685 -15.729 -8.798 1.00 52.53 543 GLU A CA 1
ATOM 4395 C C . GLU A 1 543 ? -14.368 -14.796 -9.980 1.00 52.53 543 GLU A C 1
ATOM 4397 O O . GLU A 1 543 ? -13.698 -15.205 -10.925 1.00 52.53 543 GLU A O 1
ATOM 4402 N N . GLN A 1 544 ? -14.775 -13.522 -9.903 1.00 51.88 544 GLN A N 1
ATOM 4403 C CA . GLN A 1 544 ? -14.421 -12.504 -10.900 1.00 51.88 544 GLN A CA 1
ATOM 4404 C C . GLN A 1 544 ? -12.916 -12.199 -10.919 1.00 51.88 544 GLN A C 1
ATOM 4406 O O . GLN A 1 544 ? -12.365 -11.926 -11.983 1.00 51.88 544 GLN A O 1
ATOM 4411 N N . GLY A 1 545 ? -12.245 -12.271 -9.765 1.00 45.19 545 GLY A N 1
ATOM 4412 C CA . GLY A 1 545 ? -10.808 -12.050 -9.650 1.00 45.19 545 GLY A CA 1
ATOM 4413 C C . GLY A 1 545 ? -9.976 -13.244 -10.116 1.00 45.19 545 GLY A C 1
ATOM 4414 O O . GLY A 1 545 ? -8.883 -13.056 -10.651 1.00 45.19 545 GLY A O 1
ATOM 4415 N N . LYS A 1 546 ? -10.506 -14.465 -9.980 1.00 44.88 546 LYS A N 1
ATOM 4416 C CA . LYS A 1 546 ? -9.804 -15.721 -10.294 1.00 44.88 546 LYS A CA 1
ATOM 4417 C C . LYS A 1 546 ? -9.641 -16.015 -11.789 1.00 44.88 546 LYS A C 1
ATOM 4419 O O . LYS A 1 546 ? -8.776 -16.836 -12.117 1.00 44.88 546 LYS A O 1
ATOM 4424 N N . GLY A 1 547 ? -10.365 -15.302 -12.658 1.00 39.59 547 GLY A N 1
ATOM 4425 C CA . GLY A 1 547 ? -10.404 -15.543 -14.104 1.00 39.59 547 GLY A CA 1
ATOM 4426 C C . GLY A 1 547 ? -11.144 -16.846 -14.428 1.00 39.59 547 GLY A C 1
ATOM 4427 O O . GLY A 1 547 ? -10.996 -17.831 -13.707 1.00 39.59 547 GLY A O 1
ATOM 4428 N N . ALA A 1 548 ? -11.976 -16.833 -15.472 1.00 32.03 548 ALA A N 1
ATOM 4429 C CA . ALA A 1 548 ? -12.611 -18.044 -15.998 1.00 32.03 548 ALA A CA 1
ATOM 4430 C C . ALA A 1 548 ? -11.584 -18.984 -16.642 1.00 32.03 548 ALA A C 1
ATOM 4432 O O . ALA A 1 548 ? -10.615 -18.457 -17.240 1.00 32.03 548 ALA A O 1
#

Radius of gyration: 30.48 Å; chains: 1; bounding box: 88×70×75 Å

Foldseek 3Di:
DFDQDVVRATWWKFWQAFPDPDLPPDQWGWTKIFTHGPNHTDDIAIFTFGSVPPDPDDDGGDTDDPVRTDDCSVVPDDDDDDDDPDDDPVCVVVVVVVVVVPVVVVPVPPPPPPPPVPDPPDDPDDFDQFDADALCLLVVVCVLVVHDLCRLCVLLVHDSVVNVCRNVRVDDDDPSSVVSNCVSPVVLLAQKAKEWAKWKKKFQAAFQVCCCCQQLVHDLVQWDKDADPPPNFGIKTHRLDDPQWIKTHHDFDQDPPPRDTDGHDMMMIIHHSSSQLQSVVSCLVVLHFPLRSVVSCVVSVIFTFKIKMKMFRLSCLDDVVVVVVQVVLQQKAFPQLDKDWDDDPQQKIKIWDHDPQWIWIKIQVQSVQVVVVHHDSTGIMIMTIHGGVRRVNLSVVCVVPVQSQSVVLSSCVRGMFGFPDHDPPVLSPDPPSCVVPVVPTHGDNSSSSSSNSSNSHFHKHANDDCAPVNVVVSCVPPVVVVCVVCVVVVNNVVVVVCVVPDDDDPSRVVNVVVVVVVVVCVVDDDDDDDDDDDPGMDGCPDPSNNGD

Sequence (548 aa):
MTVLAETNQFYSATFLGTTQHSLAYTNTPLIKVGLSLHGELQTVKTVKVNGNQLSNNLKLGDFIELGIIKGDELNGYTAISIDATQANDNNYRKLFTDLESLKNVGKYQLLKLVKNDEKEDNAMEDFIKAPKLQGSHIKTIRNMLNLKQTEFAEKIGVSGSLLSYIEIGSKPITDEFVEKMYTAFPDLKNALDLQFDWVTITFSDMTGEQVINDVMRLKPELFLERSTTQNFYTREFAFAGEKNIYVQDFEPTKDIDTNQDVQKVGATMYLTGQGTRLFEKALLEQGLTWKKFFVQAKRFKGTFSRLDIAINDNWGLLDMDEIIEATQQNRFWSKSRSFAIHGNNQDGWTANFGKSPFVIRIYDKQKEQEQKGLETSIKNRVELELHADRAEQVISEWFENDNLVEYSVSILYTYLWFVDEPIDVEELKGNHVRERYIDTLKPMPAWSLLTSLGQSMKFVREPKEQSVDSILSWIMKYVVPSLEVLKKTGHWHEVIEAMDKANLSPEQEKLIMATTKNAITQASKQLNINFEKPTKKYNEDDEQGKGA

InterPro domains:
  IPR001387 Cro/C1-type, helix-turn-helix domain [PF01381] (138-181)
  IPR001387 Cro/C1-type, helix-turn-helix domain [PS50943] (138-191)
  IPR001387 Cro/C1-type, helix-turn-helix domain [SM00530] (137-199)
  IPR001387 Cro/C1-type, helix-turn-helix domain [cd00093] (135-199)
  IPR003491 Replication initiation protein-like, C-terminal [PF02486] (303-490)
  IPR010982 Lambda repressor-like, DNA-binding domain superfamily [G3DSA:1.10.260.40] (131-192)
  IPR010982 Lambda repressor-like, DNA-binding domain superfamily [SSF47413] (127-196)
  IPR040819 Rolling Circle replication initiation protein, N-terminal [PF18106] (194-295)